Protein AF-0000000084512104 (afdb_homodimer)

Structure (mmCIF, N/CA/C/O backbone):
data_AF-0000000084512104-model_v1
#
loop_
_entity.id
_entity.type
_entity.pdbx_description
1 polymer 'DNA replication complex GINS protein SLD5'
#
loop_
_atom_site.group_PDB
_atom_site.id
_atom_site.type_symbol
_atom_site.label_atom_id
_atom_site.label_alt_id
_atom_site.label_comp_id
_atom_site.label_asym_id
_atom_site.label_entity_id
_atom_site.label_seq_id
_atom_site.pdbx_PDB_ins_code
_atom_site.Cartn_x
_atom_site.Cartn_y
_atom_site.Cartn_z
_atom_site.occupancy
_atom_site.B_iso_or_equiv
_atom_site.auth_seq_id
_atom_site.auth_comp_id
_atom_site.auth_asym_id
_atom_site.auth_atom_id
_atom_site.pdbx_PDB_model_num
ATOM 1 N N . MET A 1 1 ? 0.588 -30.953 12 1 19.19 1 MET A N 1
ATOM 2 C CA . MET A 1 1 ? 0.265 -31.891 10.922 1 19.19 1 MET A CA 1
ATOM 3 C C . MET A 1 1 ? -1.194 -31.75 10.5 1 19.19 1 MET A C 1
ATOM 5 O O . MET A 1 1 ? -2.084 -32.312 11.133 1 19.19 1 MET A O 1
ATOM 9 N N . PHE A 1 2 ? -1.588 -30.469 10.109 1 20.62 2 PHE A N 1
ATOM 10 C CA . PHE A 1 2 ? -2.777 -29.703 10.461 1 20.62 2 PHE A CA 1
ATOM 11 C C . PHE A 1 2 ? -3.963 -30.109 9.594 1 20.62 2 PHE A C 1
ATOM 13 O O . PHE A 1 2 ? -5.078 -29.625 9.789 1 20.62 2 PHE A O 1
ATOM 20 N N . PHE A 1 3 ? -3.66 -30.688 8.32 1 22.33 3 PHE A N 1
ATOM 21 C CA . PHE A 1 3 ? -4.641 -30.984 7.285 1 22.33 3 PHE A CA 1
ATOM 22 C C . PHE A 1 3 ? -5.562 -32.125 7.715 1 22.33 3 PHE A C 1
ATOM 24 O O . PHE A 1 3 ? -6.531 -32.438 7.023 1 22.33 3 PHE A O 1
ATOM 31 N N . GLU A 1 4 ? -5.082 -32.969 8.531 1 19.73 4 GLU A N 1
ATOM 32 C CA . GLU A 1 4 ? -5.734 -34.281 8.578 1 19.73 4 GLU A CA 1
ATOM 33 C C . GLU A 1 4 ? -7.172 -34.156 9.078 1 19.73 4 GLU A C 1
ATOM 35 O O . GLU A 1 4 ? -8.031 -34.969 8.711 1 19.73 4 GLU A O 1
ATOM 40 N N . ASP A 1 5 ? -7.312 -33.438 10.156 1 19.28 5 ASP A N 1
ATOM 41 C CA . ASP A 1 5 ? -8.281 -34.094 11.039 1 19.28 5 ASP A CA 1
ATOM 42 C C . ASP A 1 5 ? -9.688 -34.031 10.445 1 19.28 5 ASP A C 1
ATOM 44 O O . ASP A 1 5 ? -10.414 -35.031 10.43 1 19.28 5 ASP A O 1
ATOM 48 N N . ASN A 1 6 ? -10.367 -32.812 10.57 1 20.47 6 ASN A N 1
ATOM 49 C CA . ASN A 1 6 ? -11.75 -32.781 11.047 1 20.47 6 ASN A CA 1
ATOM 50 C C . ASN A 1 6 ? -12.727 -33.094 9.914 1 20.47 6 ASN A C 1
ATOM 52 O O . ASN A 1 6 ? -13.219 -32.156 9.258 1 20.47 6 ASN A O 1
ATOM 56 N N . LEU A 1 7 ? -12.461 -34.094 9.016 1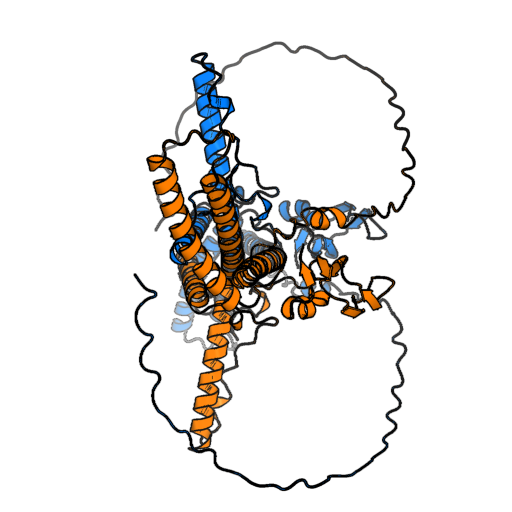 19.2 7 LEU A N 1
ATOM 57 C CA . LEU A 1 7 ? -13.289 -34.469 7.879 1 19.2 7 LEU A CA 1
ATOM 58 C C . LEU A 1 7 ? -14.695 -34.875 8.336 1 19.2 7 LEU A C 1
ATOM 60 O O . LEU A 1 7 ? -15.539 -35.219 7.516 1 19.2 7 LEU A O 1
ATOM 64 N N . ASN A 1 8 ? -14.734 -35.219 9.656 1 18.36 8 ASN A N 1
ATOM 65 C CA . ASN A 1 8 ? -15.758 -36.25 9.781 1 18.36 8 ASN A CA 1
ATOM 66 C C . ASN A 1 8 ? -17.125 -35.75 9.336 1 18.36 8 ASN A C 1
ATOM 68 O O . ASN A 1 8 ? -17.844 -36.438 8.594 1 18.36 8 ASN A O 1
ATOM 72 N N . ASP A 1 9 ? -17.812 -34.938 10.273 1 19.19 9 ASP A N 1
ATOM 73 C CA . ASP A 1 9 ? -19.188 -35.25 10.695 1 19.19 9 ASP A CA 1
ATOM 74 C C . ASP A 1 9 ? -20.203 -34.719 9.68 1 19.19 9 ASP A C 1
ATOM 76 O O . ASP A 1 9 ? -20.359 -33.5 9.523 1 19.19 9 ASP A O 1
ATOM 80 N N . THR A 1 10 ? -20.453 -35.406 8.547 1 20.52 10 THR A N 1
ATOM 81 C CA . THR A 1 10 ? -21.266 -35.281 7.352 1 20.52 10 THR A CA 1
ATOM 82 C C . THR A 1 10 ? -22.75 -35.156 7.719 1 20.52 10 THR A C 1
ATOM 84 O O . THR A 1 10 ? -23.609 -35.125 6.84 1 20.52 10 THR A O 1
ATOM 87 N N . LEU A 1 11 ? -23.109 -35.469 9.031 1 17.36 11 LEU A N 1
ATOM 88 C CA . LEU A 1 11 ? -24.359 -36.219 8.969 1 17.36 11 LEU A CA 1
ATOM 89 C C . LEU A 1 11 ? -25.453 -35.406 8.32 1 17.36 11 LEU A C 1
ATOM 91 O O . LEU A 1 11 ? -26.094 -35.844 7.367 1 17.36 11 LEU A O 1
ATOM 95 N N . GLU A 1 12 ? -26.5 -34.906 9.172 1 17.53 12 GLU A N 1
ATOM 96 C CA . GLU A 1 12 ? -27.875 -35.406 9.18 1 17.53 12 GLU A CA 1
ATOM 97 C C . GLU A 1 12 ? -28.781 -34.5 8.344 1 17.53 12 GLU A C 1
ATOM 99 O O . GLU A 1 12 ? -29.703 -35 7.676 1 17.53 12 GLU A O 1
ATOM 104 N N . ASP A 1 13 ? -28.812 -33.125 8.609 1 17.53 13 ASP A N 1
ATOM 105 C CA . ASP A 1 13 ? -30.156 -32.625 8.883 1 17.53 13 ASP A CA 1
ATOM 106 C C . ASP A 1 13 ? -30.938 -32.406 7.582 1 17.53 13 ASP A C 1
ATOM 108 O O . ASP A 1 13 ? -30.422 -31.828 6.629 1 17.53 13 ASP A O 1
ATOM 112 N N . GLU A 1 14 ? -32 -33.219 7.34 1 19.36 14 GLU A N 1
ATOM 113 C CA . GLU A 1 14 ? -33.094 -33.531 6.395 1 19.36 14 GLU A CA 1
ATOM 114 C C . GLU A 1 14 ? -33.969 -32.344 6.125 1 19.36 14 GLU A C 1
ATOM 116 O O . GLU A 1 14 ? -34.906 -32.062 6.879 1 19.36 14 GLU A O 1
ATOM 121 N N . SER A 1 15 ? -33.406 -31.156 5.977 1 18.66 15 SER A N 1
ATOM 122 C CA . SER A 1 15 ? -34.375 -30.078 5.91 1 18.66 15 SER A CA 1
ATOM 123 C C . SER A 1 15 ? -35.406 -30.328 4.828 1 18.66 15 SER A C 1
ATOM 125 O O . SER A 1 15 ? -35.062 -30.766 3.727 1 18.66 15 SER A O 1
ATOM 127 N N . LEU A 1 16 ? -36.688 -30.438 5.297 1 17.67 16 LEU A N 1
ATOM 128 C CA . LEU A 1 16 ? -38 -30.688 4.707 1 17.67 16 LEU A CA 1
ATOM 129 C C . LEU A 1 16 ? -38.312 -29.672 3.607 1 17.67 16 LEU A C 1
ATOM 131 O O . LEU A 1 16 ? -38.062 -28.469 3.775 1 17.67 16 LEU A O 1
ATOM 135 N N . LEU A 1 17 ? -38.469 -30.094 2.359 1 17.89 17 LEU A N 1
ATOM 136 C CA . LEU A 1 17 ? -38.719 -29.719 0.971 1 17.89 17 LEU A CA 1
ATOM 137 C C . LEU A 1 17 ? -40.062 -29 0.828 1 17.89 17 LEU A C 1
ATOM 139 O O . LEU A 1 17 ? -40.531 -28.75 -0.289 1 17.89 17 LEU A O 1
ATOM 143 N N . HIS A 1 18 ? -40.531 -28.234 1.954 1 18.05 18 HIS A N 1
ATOM 144 C CA . HIS A 1 18 ? -41.938 -28.109 1.638 1 18.05 18 HIS A CA 1
ATOM 145 C C . HIS A 1 18 ? -42.156 -27.359 0.33 1 18.05 18 HIS A C 1
ATOM 147 O O . HIS A 1 18 ? -41.344 -26.469 -0.014 1 18.05 18 HIS A O 1
ATOM 153 N N . ASP A 1 19 ? -43.25 -27.688 -0.428 1 17.77 19 ASP A N 1
ATOM 154 C CA . ASP A 1 19 ? -43.844 -27.75 -1.759 1 17.77 19 ASP A CA 1
ATOM 155 C C . ASP A 1 19 ? -44.438 -26.422 -2.154 1 17.77 19 ASP A C 1
ATOM 157 O O . ASP A 1 19 ? -45.125 -26.312 -3.18 1 17.77 19 ASP A O 1
ATOM 161 N N . GLY A 1 20 ? -44.125 -25.281 -1.492 1 17.08 20 GLY A N 1
ATOM 162 C CA . GLY A 1 20 ? -45.25 -24.375 -1.711 1 17.08 20 GLY A CA 1
ATOM 163 C C . GLY A 1 20 ? -45.5 -24.062 -3.176 1 17.08 20 GLY A C 1
ATOM 164 O O . GLY A 1 20 ? -44.562 -24.188 -4 1 17.08 20 GLY A O 1
ATOM 165 N N . ASP A 1 21 ? -46.75 -23.766 -3.482 1 17.14 21 ASP A N 1
ATOM 166 C CA . ASP A 1 21 ? -47.719 -23.672 -4.566 1 17.14 21 ASP A CA 1
ATOM 167 C C . ASP A 1 21 ? -47.375 -22.547 -5.527 1 17.14 21 ASP A C 1
ATOM 169 O O . ASP A 1 21 ? -46.594 -21.641 -5.18 1 17.14 21 ASP A O 1
ATOM 173 N N . GLY A 1 22 ? -48.25 -22.359 -6.523 1 17.31 22 GLY A N 1
ATOM 174 C CA . GLY A 1 22 ? -48.406 -22.266 -7.965 1 17.31 22 GLY A CA 1
ATOM 175 C C . GLY A 1 22 ? -48.375 -20.844 -8.477 1 17.31 22 GLY A C 1
ATOM 176 O O . GLY A 1 22 ? -47.688 -20.547 -9.461 1 17.31 22 GLY A O 1
ATOM 177 N N . PRO A 1 23 ? -49.062 -19.766 -7.875 1 18.19 23 PRO A N 1
ATOM 178 C CA . PRO A 1 23 ? -49.906 -19.25 -8.953 1 18.19 23 PRO A CA 1
ATOM 179 C C . PRO A 1 23 ? -49.156 -18.234 -9.828 1 18.19 23 PRO A C 1
ATOM 181 O O . PRO A 1 23 ? -48.25 -17.562 -9.359 1 18.19 23 PRO A O 1
ATOM 184 N N . VAL A 1 24 ? -49.188 -18.391 -11.148 1 18.33 24 VAL A N 1
ATOM 185 C CA . VAL A 1 24 ? -48.562 -17.844 -12.344 1 18.33 24 VAL A CA 1
ATOM 186 C C . VAL A 1 24 ? -49.125 -16.469 -12.641 1 18.33 24 VAL A C 1
ATOM 188 O O . VAL A 1 24 ? -48.594 -15.75 -13.516 1 18.33 24 VAL A O 1
ATOM 191 N N . GLN A 1 25 ? -49.844 -15.672 -11.75 1 17.55 25 GLN A N 1
ATOM 192 C CA . GLN A 1 25 ? -50.688 -14.922 -12.656 1 17.55 25 GLN A CA 1
ATOM 193 C C . GLN A 1 25 ? -49.875 -13.945 -13.5 1 17.55 25 GLN A C 1
ATOM 195 O O . GLN A 1 25 ? -48.844 -13.445 -13.055 1 17.55 25 GLN A O 1
ATOM 200 N N . PRO A 1 26 ? -50.375 -13.648 -14.812 1 18.5 26 PRO A N 1
ATOM 201 C CA . PRO A 1 26 ? -49.938 -13.156 -16.125 1 18.5 26 PRO A CA 1
ATOM 202 C C . PRO A 1 26 ? -49.781 -11.633 -16.156 1 18.5 26 PRO A C 1
ATOM 204 O O . PRO A 1 26 ? -49.438 -11.07 -17.203 1 18.5 26 PRO A O 1
ATOM 207 N N . LEU A 1 27 ? -49.312 -10.992 -15.117 1 16.69 27 LEU A N 1
ATOM 208 C CA . LEU A 1 27 ? -49.781 -9.609 -15.258 1 16.69 27 LEU A CA 1
ATOM 209 C C . LEU A 1 27 ? -49.25 -9 -16.547 1 16.69 27 LEU A C 1
ATOM 211 O O . LEU A 1 27 ? -48.062 -9.18 -16.891 1 16.69 27 LEU A O 1
ATOM 215 N N . SER A 1 28 ? -50.156 -8.469 -17.375 1 16.55 28 SER A N 1
ATOM 216 C CA . SER A 1 28 ? -50.281 -7.984 -18.75 1 16.55 28 SER A CA 1
ATOM 217 C C . SER A 1 28 ? -49.469 -6.711 -18.953 1 16.55 28 SER A C 1
ATOM 219 O O . SER A 1 28 ? -48.719 -6.59 -19.938 1 16.55 28 SER A O 1
ATOM 221 N N . GLN A 1 29 ? -49.812 -5.543 -18.328 1 16.91 29 GLN A N 1
ATOM 222 C CA . GLN A 1 29 ? -50.219 -4.441 -19.188 1 16.91 29 GLN A CA 1
ATOM 223 C C . GLN A 1 29 ? -49.031 -3.684 -19.734 1 16.91 29 GLN A C 1
ATOM 225 O O . GLN A 1 29 ? -47.969 -3.645 -19.109 1 16.91 29 GLN A O 1
ATOM 230 N N . ALA A 1 30 ? -49.156 -2.977 -21 1 17.06 30 ALA A N 1
ATOM 231 C CA . ALA A 1 30 ? -48.594 -2.506 -22.266 1 17.06 30 ALA A CA 1
ATOM 232 C C . ALA A 1 30 ? -47.938 -1.136 -22.094 1 17.06 30 ALA A C 1
ATOM 234 O O . ALA A 1 30 ? -47.094 -0.739 -22.906 1 17.06 30 ALA A O 1
ATOM 235 N N . SER A 1 31 ? -48.156 -0.282 -20.969 1 17.33 31 SER A N 1
ATOM 236 C CA . SER A 1 31 ? -48.375 1.057 -21.516 1 17.33 31 SER A CA 1
ATOM 237 C C . SER A 1 31 ? -47.062 1.644 -22.078 1 17.33 31 SER A C 1
ATOM 239 O O . SER A 1 31 ? -45.969 1.238 -21.672 1 17.33 31 SER A O 1
ATOM 241 N N . ASP A 1 32 ? -47.125 2.611 -23.062 1 17.81 32 ASP A N 1
ATOM 242 C CA . ASP A 1 32 ? -46.594 3.229 -24.266 1 17.81 32 ASP A CA 1
ATOM 243 C C . ASP A 1 32 ? -45.625 4.336 -23.938 1 17.81 32 ASP A C 1
ATOM 245 O O . ASP A 1 32 ? -44.969 4.879 -24.828 1 17.81 32 ASP A O 1
ATOM 249 N N . GLY A 1 33 ? -45.438 4.77 -22.641 1 18.08 33 GLY A N 1
ATOM 250 C CA . GLY A 1 33 ? -45.188 6.203 -22.656 1 18.08 33 GLY A CA 1
ATOM 251 C C . GLY A 1 33 ? -43.875 6.57 -23.312 1 18.08 33 GLY A C 1
ATOM 252 O O . GLY A 1 33 ? -42.906 5.789 -23.281 1 18.08 33 GLY A O 1
ATOM 253 N N . GLY A 1 34 ? -43.875 7.426 -24.344 1 18.7 34 GLY A N 1
ATOM 254 C CA . GLY A 1 34 ? -43.031 8.031 -25.375 1 18.7 34 GLY A CA 1
ATOM 255 C C . GLY A 1 34 ? -41.906 8.883 -24.828 1 18.7 34 GLY A C 1
ATOM 256 O O . GLY A 1 34 ? -41.281 9.641 -25.562 1 18.7 34 GLY A O 1
ATOM 257 N N . ALA A 1 35 ? -41.281 8.523 -23.656 1 17.67 35 ALA A N 1
ATOM 258 C CA . ALA A 1 35 ? -40.5 9.625 -23.078 1 17.67 35 ALA A CA 1
ATOM 259 C C . ALA A 1 35 ? -39.406 10.086 -24.031 1 17.67 35 ALA A C 1
ATOM 261 O O . ALA A 1 35 ? -38.656 9.266 -24.562 1 17.67 35 ALA A O 1
ATOM 262 N N . SER A 1 36 ? -39.656 11.203 -24.703 1 19.36 36 SER A N 1
ATOM 263 C CA . SER A 1 36 ? -38.906 11.984 -25.688 1 19.36 36 SER A CA 1
ATOM 264 C C . SER A 1 36 ? -37.562 12.43 -25.109 1 19.36 36 SER A C 1
ATOM 266 O O . SER A 1 36 ? -37.5 13.094 -24.062 1 19.36 36 SER A O 1
ATOM 268 N N . SER A 1 37 ? -36.531 11.648 -25.109 1 19.44 37 SER A N 1
ATOM 269 C CA . SER A 1 37 ? -35.219 11.891 -24.516 1 19.44 37 SER A CA 1
ATOM 270 C C . SER A 1 37 ? -34.531 13.078 -25.156 1 19.44 37 SER A C 1
ATOM 272 O O . SER A 1 37 ? -34.125 13.016 -26.328 1 19.44 37 SER A O 1
ATOM 274 N N . GLY A 1 38 ? -35.156 14.234 -25.109 1 18.78 38 GLY A N 1
ATOM 275 C CA . GLY A 1 38 ? -34.438 15.289 -25.812 1 18.78 38 GLY A CA 1
ATOM 276 C C . GLY A 1 38 ? -33 15.477 -25.328 1 18.78 38 GLY A C 1
ATOM 277 O O . GLY A 1 38 ? -32.75 15.469 -24.125 1 18.78 38 GLY A O 1
ATOM 278 N N . ALA A 1 39 ? -32.031 14.93 -25.969 1 21.42 39 ALA A N 1
ATOM 279 C CA . ALA A 1 39 ? -30.594 14.93 -25.688 1 21.42 39 ALA A CA 1
ATOM 280 C C . ALA A 1 39 ? -30.062 16.359 -25.547 1 21.42 39 ALA A C 1
ATOM 282 O O . ALA A 1 39 ? -30.125 17.141 -26.5 1 21.42 39 ALA A O 1
ATOM 283 N N . PRO A 1 40 ? -30.375 17.078 -24.359 1 19.61 40 PRO A N 1
ATOM 284 C CA . PRO A 1 40 ? -29.922 18.469 -24.422 1 19.61 40 PRO A CA 1
ATOM 285 C C . PRO A 1 40 ? -28.438 18.578 -24.781 1 19.61 40 PRO A C 1
ATOM 287 O O . PRO A 1 40 ? -27.672 17.641 -24.531 1 19.61 40 PRO A O 1
ATOM 290 N N . SER A 1 41 ? -28.109 19.219 -25.875 1 21.78 41 SER A N 1
ATOM 291 C CA . SER A 1 41 ? -26.828 19.609 -26.484 1 21.78 41 SER A CA 1
ATOM 292 C C . SER A 1 41 ? -25.922 20.312 -25.484 1 21.78 41 SER A C 1
ATOM 294 O O . SER A 1 41 ? -26.25 21.406 -25 1 21.78 41 SER A O 1
ATOM 296 N N . LEU A 1 42 ? -25.516 19.578 -24.484 1 23.84 42 LEU A N 1
ATOM 297 C CA . LEU A 1 42 ? -24.688 20.25 -23.469 1 23.84 42 LEU A CA 1
ATOM 298 C C . LEU A 1 42 ? -23.516 20.969 -24.125 1 23.84 42 LEU A C 1
ATOM 300 O O . LEU A 1 42 ? -22.703 20.344 -24.812 1 23.84 42 LEU A O 1
ATOM 304 N N . GLY A 1 43 ? -23.703 22.172 -24.625 1 21.38 43 GLY A N 1
ATOM 305 C CA . GLY A 1 43 ? -22.688 23.125 -25.047 1 21.38 43 GLY A CA 1
ATOM 306 C C . GLY A 1 43 ? -21.484 23.172 -24.109 1 21.38 43 GLY A C 1
ATOM 307 O O . GLY A 1 43 ? -21.656 23.047 -22.891 1 21.38 43 GLY A O 1
ATOM 308 N N . ARG A 1 44 ? -20.297 22.781 -24.578 1 24.94 44 ARG A N 1
ATOM 309 C CA . ARG A 1 44 ? -18.969 22.625 -24 1 24.94 44 ARG A CA 1
ATOM 310 C C . ARG A 1 44 ? -18.516 23.906 -23.312 1 24.94 44 ARG A C 1
ATOM 312 O O . ARG A 1 44 ? -17.75 24.688 -23.891 1 24.94 44 ARG A O 1
ATOM 319 N N . SER A 1 45 ? -19.453 24.797 -22.844 1 26.45 45 SER A N 1
ATOM 320 C CA . SER A 1 45 ? -18.828 26.016 -22.344 1 26.45 45 SER A CA 1
ATOM 321 C C . SER A 1 45 ? -17.781 25.719 -21.281 1 26.45 45 SER A C 1
ATOM 323 O O . SER A 1 45 ? -18.031 24.969 -20.344 1 26.45 45 SER A O 1
ATOM 325 N N . GLY A 1 46 ? -16.531 25.719 -21.75 1 24.91 46 GLY A N 1
ATOM 326 C CA . GLY A 1 46 ? -15.328 25.719 -20.922 1 24.91 46 GLY A CA 1
ATOM 327 C C . GLY A 1 46 ? -15.398 26.688 -19.766 1 24.91 46 GLY A C 1
ATOM 328 O O . GLY A 1 46 ? -15.164 27.891 -19.922 1 24.91 46 GLY A O 1
ATOM 329 N N . THR A 1 47 ? -16.5 26.641 -19 1 27.8 47 THR A N 1
ATOM 330 C CA . THR A 1 47 ? -16.625 27.625 -17.938 1 27.8 47 THR A CA 1
ATOM 331 C C . THR A 1 47 ? -15.383 27.609 -17.047 1 27.8 47 THR A C 1
ATOM 333 O O . THR A 1 47 ? -15.023 26.578 -16.484 1 27.8 47 THR A O 1
ATOM 336 N N . SER A 1 48 ? -14.391 28.438 -17.438 1 28.86 48 SER A N 1
ATOM 337 C CA . SER A 1 48 ? -13.359 28.938 -16.516 1 28.86 48 SER A CA 1
ATOM 338 C C . SER A 1 48 ? -13.969 29.344 -15.18 1 28.86 48 SER A C 1
ATOM 340 O O . SER A 1 48 ? -14.836 30.219 -15.125 1 28.86 48 SER A O 1
ATOM 342 N N . LEU A 1 49 ? -14.469 28.453 -14.445 1 30.47 49 LEU A N 1
ATOM 343 C CA . LEU A 1 49 ? -14.945 28.922 -13.148 1 30.47 49 LEU A CA 1
ATOM 344 C C . LEU A 1 49 ? -13.906 29.812 -12.477 1 30.47 49 LEU A C 1
ATOM 346 O O . LEU A 1 49 ? -12.75 29.422 -12.32 1 30.47 49 LEU A O 1
ATOM 350 N N . PRO A 1 50 ? -14.039 31.047 -12.688 1 29.16 50 PRO A N 1
ATOM 351 C CA . PRO A 1 50 ? -13.211 31.953 -11.891 1 29.16 50 PRO A CA 1
ATOM 352 C C . PRO A 1 50 ? -13.211 31.594 -10.406 1 29.16 50 PRO A C 1
ATOM 354 O O . PRO A 1 50 ? -14.266 31.625 -9.758 1 29.16 50 PRO A O 1
ATOM 357 N N . PHE A 1 51 ? -12.742 30.5 -10.094 1 28.72 51 PHE A N 1
ATOM 358 C CA . PHE A 1 51 ? -12.523 30.359 -8.664 1 28.72 51 PHE A CA 1
ATOM 359 C C . PHE A 1 51 ? -11.859 31.609 -8.086 1 28.72 51 PHE A C 1
ATOM 361 O O . PHE A 1 51 ? -10.68 31.859 -8.344 1 28.72 51 PHE A O 1
ATOM 368 N N . ASP A 1 52 ? -12.625 32.656 -7.977 1 27.44 52 ASP A N 1
ATOM 369 C CA . ASP A 1 52 ? -12.172 33.781 -7.156 1 27.44 52 ASP A CA 1
ATOM 370 C C . ASP A 1 52 ? -11.516 33.281 -5.867 1 27.44 52 ASP A C 1
ATOM 372 O O . ASP A 1 52 ? -12.125 32.531 -5.105 1 27.44 52 ASP A O 1
ATOM 376 N N . GLY A 1 53 ? -10.297 33.031 -5.875 1 28.78 53 GLY A N 1
ATOM 377 C CA . GLY A 1 53 ? -9.359 32.812 -4.785 1 28.78 53 GLY A CA 1
ATOM 378 C C . GLY A 1 53 ? -9.711 33.594 -3.529 1 28.78 53 GLY A C 1
ATOM 379 O O . GLY A 1 53 ? -8.891 33.719 -2.619 1 28.78 53 GLY A O 1
ATOM 380 N N . SER A 1 54 ? -10.812 34.375 -3.611 1 30.94 54 SER A N 1
ATOM 381 C CA . SER A 1 54 ? -11.18 35.281 -2.521 1 30.94 54 SER A CA 1
ATOM 382 C C . SER A 1 54 ? -11.633 34.5 -1.291 1 30.94 54 SER A C 1
ATOM 384 O O . SER A 1 54 ? -12.008 35.094 -0.278 1 30.94 54 SER A O 1
ATOM 386 N N . PHE A 1 55 ? -12.031 33.281 -1.466 1 31.45 55 PHE A N 1
ATOM 387 C CA . PHE A 1 55 ? -12.523 32.719 -0.222 1 31.45 55 PHE A CA 1
ATOM 388 C C . PHE A 1 55 ? -11.398 32.594 0.803 1 31.45 55 PHE A C 1
ATOM 390 O O . PHE A 1 55 ? -11.625 32.75 2.004 1 31.45 55 PHE A O 1
ATOM 397 N N . LEU A 1 56 ? -10.289 32.031 0.356 1 33.34 56 LEU A N 1
ATOM 398 C CA . LEU A 1 56 ? -9.203 31.984 1.334 1 33.34 56 LEU A CA 1
ATOM 399 C C . LEU A 1 56 ? -8.727 33.375 1.684 1 33.34 56 LEU A C 1
ATOM 401 O O . LEU A 1 56 ? -7.848 33.562 2.533 1 33.34 56 LEU A O 1
ATOM 405 N N . SER A 1 57 ? -9.078 34.375 0.802 1 31.86 57 SER A N 1
ATOM 406 C CA . SER A 1 57 ? -8.711 35.75 1.099 1 31.86 57 SER A CA 1
ATOM 407 C C . SER A 1 57 ? -9.547 36.312 2.25 1 31.86 57 SER A C 1
ATOM 409 O O . SER A 1 57 ? -9.328 37.438 2.697 1 31.86 57 SER A O 1
ATOM 411 N N . GLY A 1 58 ? -10.82 35.906 2.354 1 32.56 58 GLY A N 1
ATOM 412 C CA . GLY A 1 58 ? -11.68 36.656 3.248 1 32.56 58 GLY A CA 1
ATOM 413 C C . GLY A 1 58 ? -11.227 36.625 4.695 1 32.56 58 GLY A C 1
ATOM 414 O O . GLY A 1 58 ? -11.805 37.281 5.555 1 32.56 58 GLY A O 1
ATOM 415 N N . VAL A 1 59 ? -10.867 35.438 5.117 1 30.75 59 VAL A N 1
ATOM 416 C CA . VAL A 1 59 ? -10.57 35.625 6.535 1 30.75 59 VAL A CA 1
ATOM 417 C C . VAL A 1 59 ? -9.328 36.5 6.695 1 30.75 59 VAL A C 1
ATOM 419 O O . VAL A 1 59 ? -8.203 35.969 6.746 1 30.75 59 VAL A O 1
ATOM 422 N N . ALA A 1 60 ? -9.172 37.469 5.859 1 32.31 60 ALA A N 1
ATOM 423 C CA . ALA A 1 60 ? -8.234 38.5 6.242 1 32.31 60 ALA A CA 1
ATOM 424 C C . ALA A 1 60 ? -8.477 38.969 7.68 1 32.31 60 ALA A C 1
ATOM 426 O O . ALA A 1 60 ? -9.477 39.625 7.973 1 32.31 60 ALA A O 1
ATOM 427 N N . ALA A 1 61 ? -8.094 38.062 8.633 1 32.44 61 ALA A N 1
ATOM 428 C CA . ALA A 1 61 ? -8.07 38.625 9.984 1 32.44 61 ALA A CA 1
ATOM 429 C C . ALA A 1 61 ? -7.645 40.094 9.984 1 32.44 61 ALA A C 1
ATOM 431 O O . ALA A 1 61 ? -6.82 40.5 9.164 1 32.44 61 ALA A O 1
ATOM 432 N N . THR A 1 62 ? -8.508 40.938 10.281 1 29.86 62 THR A N 1
ATOM 433 C CA . THR A 1 62 ? -8.188 42.281 10.766 1 29.86 62 THR A CA 1
ATOM 434 C C . THR A 1 62 ? -6.844 42.281 11.492 1 29.86 62 THR A C 1
ATOM 436 O O . THR A 1 62 ? -6.586 41.406 12.336 1 29.86 62 THR A O 1
ATOM 439 N N . PRO A 1 63 ? -5.832 43.031 10.961 1 31.14 63 PRO A N 1
ATOM 440 C CA . PRO A 1 63 ? -4.629 43.281 11.766 1 31.14 63 PRO A CA 1
ATOM 441 C C . PRO A 1 63 ? -4.949 43.656 13.211 1 31.14 63 PRO A C 1
ATOM 443 O O . PRO A 1 63 ? -5.5 44.719 13.477 1 31.14 63 PRO A O 1
ATOM 446 N N . ILE A 1 64 ? -5.629 42.938 14.039 1 32.38 64 ILE A N 1
ATOM 447 C CA . ILE A 1 64 ? -5.57 43.438 15.406 1 32.38 64 ILE A CA 1
ATOM 448 C C . ILE A 1 64 ? -4.176 44 15.688 1 32.38 64 ILE A C 1
ATOM 450 O O . ILE A 1 64 ? -3.174 43.438 15.219 1 32.38 64 ILE A O 1
ATOM 454 N N . GLY A 1 65 ? -3.941 45.188 16.328 1 31.03 65 GLY A N 1
ATOM 455 C CA . GLY A 1 65 ? -2.852 46.062 16.734 1 31.03 65 GLY A CA 1
ATOM 456 C C . GLY A 1 65 ? -1.601 45.312 17.141 1 31.03 65 GLY A C 1
ATOM 457 O O . GLY A 1 65 ? -1.634 44.094 17.328 1 31.03 65 GLY A O 1
ATOM 458 N N . ASN A 1 66 ? -0.354 46.125 17.562 1 32.34 66 ASN A N 1
ATOM 459 C CA . ASN A 1 66 ? 1.089 46.281 17.719 1 32.34 66 ASN A CA 1
ATOM 460 C C . ASN A 1 66 ? 1.634 45.344 18.797 1 32.34 66 ASN A C 1
ATOM 462 O O . ASN A 1 66 ? 2.705 45.594 19.359 1 32.34 66 ASN A O 1
ATOM 466 N N . GLY A 1 67 ? 0.926 44.844 19.75 1 33.09 67 GLY A N 1
ATOM 467 C CA . GLY A 1 67 ? 1.782 44.5 20.875 1 33.09 67 GLY A CA 1
ATOM 468 C C . GLY A 1 67 ? 2.895 43.531 20.516 1 33.09 67 GLY A C 1
ATOM 469 O O . GLY A 1 67 ? 2.992 43.094 19.359 1 33.09 67 GLY A O 1
ATOM 470 N N . SER A 1 68 ? 3.408 42.594 21.469 1 37.75 68 SER A N 1
ATOM 471 C CA . SER A 1 68 ? 4.73 42 21.562 1 37.75 68 SER A CA 1
ATOM 472 C C . SER A 1 68 ? 4.988 41.062 20.375 1 37.75 68 SER A C 1
ATOM 474 O O . SER A 1 68 ? 4.051 40.594 19.75 1 37.75 68 SER A O 1
ATOM 476 N N . GLY A 1 69 ? 6.25 40.781 19.797 1 40.53 69 GLY A N 1
ATOM 477 C CA . GLY A 1 69 ? 7.062 40.125 18.781 1 40.53 69 GLY A CA 1
ATOM 478 C C . GLY A 1 69 ? 6.633 38.719 18.516 1 40.53 69 GLY A C 1
ATOM 479 O O . GLY A 1 69 ? 7.273 38 17.734 1 40.53 69 GLY A O 1
ATOM 480 N N . VAL A 1 70 ? 6.148 37.844 19.375 1 43.47 70 VAL A N 1
ATOM 481 C CA . VAL A 1 70 ? 5.961 36.406 19.438 1 43.47 70 VAL A CA 1
ATOM 482 C C . VAL A 1 70 ? 4.824 36 18.5 1 43.47 70 VAL A C 1
ATOM 484 O O . VAL A 1 70 ? 4.613 34.812 18.266 1 43.47 70 VAL A O 1
ATOM 487 N N . PRO A 1 71 ? 3.787 36.688 18.266 1 51.19 71 PRO A N 1
ATOM 488 C CA . PRO A 1 71 ? 2.568 36.25 17.578 1 51.19 71 PRO A CA 1
ATOM 489 C C . PRO A 1 71 ? 2.838 35.719 16.172 1 51.19 71 PRO A C 1
ATOM 491 O O . PRO A 1 71 ? 2.164 34.812 15.711 1 51.19 71 PRO A O 1
ATOM 494 N N . ASN A 1 72 ? 3.885 36.281 15.414 1 63.12 72 ASN A N 1
ATOM 495 C CA . ASN A 1 72 ? 4.164 36.062 14 1 63.12 72 ASN A CA 1
ATOM 496 C C . ASN A 1 72 ? 4.75 34.688 13.758 1 63.12 72 ASN A C 1
ATOM 498 O O . ASN A 1 72 ? 4.422 34.031 12.766 1 63.12 72 ASN A O 1
ATOM 502 N N . THR A 1 73 ? 5.402 34.125 14.898 1 77.94 73 THR A N 1
ATOM 503 C CA . THR A 1 73 ? 6.098 32.844 14.75 1 77.94 73 THR A CA 1
ATOM 504 C C . THR A 1 73 ? 5.121 31.688 14.852 1 77.94 73 THR A C 1
ATOM 506 O O . THR A 1 73 ? 5.219 30.719 14.102 1 77.94 73 THR A O 1
ATOM 509 N N . ALA A 1 74 ? 4.102 31.938 15.703 1 85.75 74 ALA A N 1
ATOM 510 C CA . ALA A 1 74 ? 3.117 30.875 15.867 1 85.75 74 ALA A CA 1
ATOM 511 C C . ALA A 1 74 ? 2.264 30.703 14.617 1 85.75 74 ALA A C 1
ATOM 513 O O . ALA A 1 74 ? 2.025 29.594 14.164 1 85.75 74 ALA A O 1
ATOM 514 N N . ALA A 1 75 ? 1.84 31.828 14.117 1 88.81 75 ALA A N 1
ATOM 515 C CA . ALA A 1 75 ? 1.02 31.797 12.906 1 88.81 75 ALA A CA 1
ATOM 516 C C . ALA A 1 75 ? 1.782 31.188 11.742 1 88.81 75 ALA A C 1
ATOM 518 O O . ALA A 1 75 ? 1.214 30.422 10.953 1 88.81 75 ALA A O 1
ATOM 519 N N . ALA A 1 76 ? 3.014 31.484 11.75 1 91.19 76 ALA A N 1
ATOM 520 C CA . ALA A 1 76 ? 3.855 30.938 10.688 1 91.19 76 ALA A CA 1
ATOM 521 C C . ALA A 1 76 ? 4.023 29.422 10.844 1 91.19 76 ALA A C 1
ATOM 523 O O . ALA A 1 76 ? 3.977 28.688 9.859 1 91.19 76 ALA A O 1
ATOM 524 N N . ALA A 1 77 ? 4.195 29.047 12.062 1 91.94 77 ALA A N 1
ATOM 525 C CA . ALA A 1 77 ? 4.359 27.625 12.336 1 91.94 77 ALA A CA 1
ATOM 526 C C . ALA A 1 77 ? 3.1 26.844 11.969 1 91.94 77 ALA A C 1
ATOM 528 O O . ALA A 1 77 ? 3.178 25.766 11.398 1 91.94 77 ALA A O 1
ATOM 529 N N . ILE A 1 78 ? 2.014 27.438 12.258 1 93.69 78 ILE A N 1
ATOM 530 C CA . ILE A 1 78 ? 0.737 26.797 11.961 1 93.69 78 ILE A CA 1
ATOM 531 C C . ILE A 1 78 ? 0.53 26.719 10.453 1 93.69 78 ILE A C 1
ATOM 533 O O . ILE A 1 78 ? 0.074 25.688 9.938 1 93.69 78 ILE A O 1
ATOM 537 N N . GLN A 1 79 ? 0.859 27.734 9.812 1 91.38 7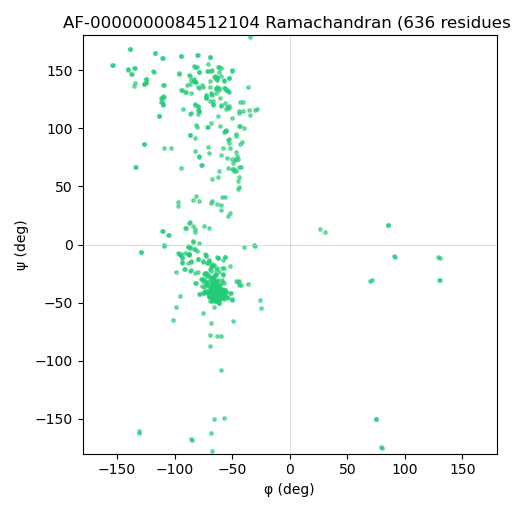9 GLN A N 1
ATOM 538 C CA . GLN A 1 79 ? 0.734 27.766 8.359 1 91.38 79 GLN A CA 1
ATOM 539 C C . GLN A 1 79 ? 1.625 26.703 7.707 1 91.38 79 GLN A C 1
ATOM 541 O O . GLN A 1 79 ? 1.207 26.031 6.77 1 91.38 79 GLN A O 1
ATOM 546 N N . LEU A 1 80 ? 2.795 26.609 8.211 1 92.81 80 LEU A N 1
ATOM 547 C CA . LEU A 1 80 ? 3.721 25.594 7.695 1 92.81 80 LEU A CA 1
ATOM 548 C C . LEU A 1 80 ? 3.188 24.188 7.945 1 92.81 80 LEU A C 1
ATOM 550 O O . LEU A 1 80 ? 3.342 23.312 7.102 1 92.81 80 LEU A O 1
ATOM 554 N N . LEU A 1 81 ? 2.586 24.031 9.031 1 95.06 81 LEU A N 1
ATOM 555 C CA . LEU A 1 81 ? 1.99 22.734 9.352 1 95.06 81 LEU A CA 1
ATOM 556 C C . LEU A 1 81 ? 0.863 22.406 8.375 1 95.06 81 LEU A C 1
ATOM 558 O O . LEU A 1 81 ? 0.786 21.281 7.871 1 95.06 81 LEU A O 1
ATOM 562 N N . MET A 1 82 ? 0.069 23.359 8.156 1 93.44 82 MET A N 1
ATOM 563 C CA . MET A 1 82 ? -1.053 23.141 7.242 1 93.44 82 MET A CA 1
ATOM 564 C C . MET A 1 82 ? -0.558 22.797 5.84 1 93.44 82 MET A C 1
ATOM 566 O O . MET A 1 82 ? -1.116 21.922 5.18 1 93.44 82 MET A O 1
ATOM 570 N N . GLU A 1 83 ? 0.459 23.453 5.434 1 92.69 83 GLU A N 1
ATOM 571 C CA . GLU A 1 83 ? 1.043 23.188 4.125 1 92.69 83 GLU A CA 1
ATOM 572 C C . GLU A 1 83 ? 1.673 21.797 4.07 1 92.69 83 GLU A C 1
ATOM 574 O O . GLU A 1 83 ? 1.474 21.062 3.105 1 92.69 83 GLU A O 1
ATOM 579 N N . ALA A 1 84 ? 2.361 21.484 5.09 1 95 84 ALA A N 1
ATOM 580 C CA . ALA A 1 84 ? 2.988 20.172 5.156 1 95 84 ALA A CA 1
ATOM 581 C C . ALA A 1 84 ? 1.939 19.062 5.156 1 95 84 ALA A C 1
ATOM 583 O O . ALA A 1 84 ? 2.129 18.016 4.523 1 95 84 ALA A O 1
ATOM 584 N N . THR A 1 85 ? 0.884 19.328 5.855 1 93.88 85 THR A N 1
ATOM 585 C CA . THR A 1 85 ? -0.191 18.344 5.93 1 93.88 85 THR A CA 1
ATOM 586 C C . THR A 1 85 ? -0.848 18.156 4.566 1 93.88 85 THR A C 1
ATOM 588 O O . THR A 1 85 ? -1.071 17.016 4.129 1 93.88 85 THR A O 1
ATOM 591 N N . SER A 1 86 ? -1.117 19.219 3.904 1 93.62 86 SER A N 1
ATOM 592 C CA . SER A 1 86 ? -1.726 19.156 2.578 1 93.62 86 SER A CA 1
ATOM 593 C C . SER A 1 86 ? -0.809 18.469 1.581 1 93.62 86 SER A C 1
ATOM 595 O O . SER A 1 86 ? -1.251 17.594 0.831 1 93.62 86 SER A O 1
ATOM 597 N N . ASN A 1 87 ? 0.423 18.828 1.582 1 94.88 87 ASN A N 1
ATOM 598 C CA . ASN A 1 87 ? 1.386 18.203 0.673 1 94.88 87 ASN A CA 1
ATOM 599 C C . ASN A 1 87 ? 1.52 16.703 0.926 1 94.88 87 ASN A C 1
ATOM 601 O O . ASN A 1 87 ? 1.552 15.914 -0.018 1 94.88 87 ASN A O 1
ATOM 605 N N . GLU A 1 88 ? 1.583 16.375 2.211 1 94 88 GLU A N 1
ATOM 606 C CA . GLU A 1 88 ? 1.7 14.969 2.545 1 94 88 GLU A CA 1
ATOM 607 C C . GLU A 1 88 ? 0.455 14.195 2.117 1 94 88 GLU A C 1
ATOM 609 O O . GLU A 1 88 ? 0.555 13.062 1.635 1 94 88 GLU A O 1
ATOM 614 N N . ARG A 1 89 ? -0.608 14.789 2.258 1 91.69 89 ARG A N 1
ATOM 615 C CA . ARG A 1 89 ? -1.881 14.133 1.965 1 91.69 89 ARG A CA 1
ATOM 616 C C . ARG A 1 89 ? -2.016 13.844 0.474 1 91.69 89 ARG A C 1
ATOM 618 O O . ARG A 1 89 ? -2.5 12.773 0.087 1 91.69 89 ARG A O 1
ATOM 625 N N . PHE A 1 90 ? -1.514 14.711 -0.337 1 92.12 90 PHE A N 1
ATOM 626 C CA . PHE A 1 90 ? -1.819 14.602 -1.758 1 92.12 90 PHE A CA 1
ATOM 627 C C . PHE A 1 90 ? -0.588 14.164 -2.545 1 92.12 90 PHE A C 1
ATOM 629 O O . PHE A 1 90 ? -0.663 13.945 -3.756 1 92.12 90 PHE A O 1
ATOM 636 N N . SER A 1 91 ? 0.47 13.992 -1.866 1 93.31 91 SER A N 1
ATOM 637 C CA . SER A 1 91 ? 1.665 13.469 -2.525 1 93.31 91 SER A CA 1
ATOM 638 C C . SER A 1 91 ? 1.629 11.953 -2.625 1 93.31 91 SER A C 1
ATOM 640 O O . SER A 1 91 ? 1.21 11.273 -1.684 1 93.31 91 SER A O 1
ATOM 642 N N . PRO A 1 92 ? 2.084 11.406 -3.742 1 91.5 92 PRO A N 1
ATOM 643 C CA . PRO A 1 92 ? 2.123 9.945 -3.859 1 91.5 92 PRO A CA 1
ATOM 644 C C . PRO A 1 92 ? 3.32 9.328 -3.141 1 91.5 92 PRO A C 1
ATOM 646 O O . PRO A 1 92 ? 3.371 8.109 -2.953 1 91.5 92 PRO A O 1
ATOM 649 N N . GLU A 1 93 ? 4.242 10.133 -2.754 1 93.69 93 GLU A N 1
ATOM 650 C CA . GLU A 1 93 ? 5.426 9.648 -2.051 1 93.69 93 GLU A CA 1
ATOM 651 C C . GLU A 1 93 ? 5.504 10.227 -0.64 1 93.69 93 GLU A C 1
ATOM 653 O O . GLU A 1 93 ? 4.773 11.156 -0.303 1 93.69 93 GLU A O 1
ATOM 658 N N . VAL A 1 94 ? 6.324 9.648 0.183 1 95 94 VAL A N 1
ATOM 659 C CA . VAL A 1 94 ? 6.562 10.195 1.514 1 95 94 VAL A CA 1
ATOM 660 C C . VAL A 1 94 ? 7.547 11.359 1.423 1 95 94 VAL A C 1
ATOM 662 O O . VAL A 1 94 ? 8.68 11.195 0.961 1 95 94 VAL A O 1
ATOM 665 N N . LEU A 1 95 ? 7.129 12.523 1.812 1 96.06 95 LEU A N 1
ATOM 666 C CA . LEU A 1 95 ? 7.965 13.719 1.742 1 96.06 95 LEU A CA 1
ATOM 667 C C . LEU A 1 95 ? 8.938 13.766 2.918 1 96.06 95 LEU A C 1
ATOM 669 O O . LEU A 1 95 ? 8.789 13.016 3.885 1 96.06 95 LEU A O 1
ATOM 673 N N . PRO A 1 96 ? 9.969 14.602 2.779 1 96.19 96 PRO A N 1
ATOM 674 C CA . PRO A 1 96 ? 10.891 14.727 3.908 1 96.19 96 PRO A CA 1
ATOM 675 C C . PRO A 1 96 ? 10.195 15.148 5.199 1 96.19 96 PRO A C 1
ATOM 677 O O . PRO A 1 96 ? 9.305 16 5.176 1 96.19 96 PRO A O 1
ATOM 680 N N . TYR A 1 97 ? 10.555 14.469 6.246 1 96 97 TYR A N 1
ATOM 681 C CA . TYR A 1 97 ? 9.945 14.742 7.543 1 96 97 TYR A CA 1
ATOM 682 C C . TYR A 1 97 ? 10.18 16.188 7.961 1 96 97 TYR A C 1
ATOM 684 O O . TYR A 1 97 ? 11.32 16.641 8.055 1 96 97 TYR A O 1
ATOM 692 N N . PRO A 1 98 ? 9.094 16.922 8.133 1 95.38 98 PRO A N 1
ATOM 693 C CA . PRO A 1 98 ? 9.242 18.312 8.555 1 95.38 98 PRO A CA 1
ATOM 694 C C . PRO A 1 98 ? 9.523 18.453 10.047 1 95.38 98 PRO A C 1
ATOM 696 O O . PRO A 1 98 ? 8.703 19.016 10.789 1 95.38 98 PRO A O 1
ATOM 699 N N . ALA A 1 99 ? 10.68 18.188 10.43 1 94.88 99 ALA A N 1
ATOM 700 C CA . ALA A 1 99 ? 11.062 18.125 11.836 1 94.88 99 ALA A CA 1
ATOM 701 C C . ALA A 1 99 ? 10.945 19.5 12.492 1 94.88 99 ALA A C 1
ATOM 703 O O . ALA A 1 99 ? 10.445 19.609 13.617 1 94.88 99 ALA A O 1
ATOM 704 N N . SER A 1 100 ? 11.414 20.547 11.797 1 94.81 100 SER A N 1
ATOM 705 C CA . SER A 1 100 ? 11.391 21.891 12.359 1 94.81 100 SER A CA 1
ATOM 706 C C . SER A 1 100 ? 9.961 22.344 12.617 1 94.81 100 SER A C 1
ATOM 708 O O . SER A 1 100 ? 9.656 22.891 13.68 1 94.81 100 SER A O 1
ATOM 710 N N . THR A 1 101 ? 9.125 22.062 11.633 1 94.56 101 THR A N 1
ATOM 711 C CA . THR A 1 101 ? 7.727 22.453 11.758 1 94.56 101 THR A CA 1
ATOM 712 C C . THR A 1 101 ? 7.047 21.688 12.883 1 94.56 101 THR A C 1
ATOM 714 O O . THR A 1 101 ? 6.348 22.281 13.711 1 94.56 101 THR A O 1
ATOM 717 N N . VAL A 1 102 ? 7.273 20.406 12.977 1 93.81 102 VAL A N 1
ATOM 718 C CA . VAL A 1 102 ? 6.645 19.562 13.984 1 93.81 102 VAL A CA 1
ATOM 719 C C . VAL A 1 102 ? 7.117 19.984 15.383 1 93.81 102 VAL A C 1
ATOM 721 O O . VAL A 1 102 ? 6.312 20.094 16.312 1 93.81 102 VAL A O 1
ATOM 724 N N . ASN A 1 103 ? 8.359 20.266 15.508 1 94.12 103 ASN A N 1
ATOM 725 C CA . ASN A 1 103 ? 8.898 20.688 16.797 1 94.12 103 ASN A CA 1
ATOM 726 C C . ASN A 1 103 ? 8.32 22.031 17.219 1 94.12 103 ASN A C 1
ATOM 728 O O . ASN A 1 103 ? 7.938 22.219 18.375 1 94.12 103 ASN A O 1
ATOM 732 N N . ALA A 1 104 ? 8.281 22.938 16.281 1 95.12 104 ALA A N 1
ATOM 733 C CA . ALA A 1 104 ? 7.734 24.266 16.562 1 95.12 104 ALA A CA 1
ATOM 734 C C . ALA A 1 104 ? 6.277 24.172 17 1 95.12 104 ALA A C 1
ATOM 736 O O . ALA A 1 104 ? 5.875 24.812 17.984 1 95.12 104 ALA A O 1
ATOM 737 N N . VAL A 1 105 ? 5.547 23.359 16.375 1 94.38 105 VAL A N 1
ATOM 738 C CA . VAL A 1 105 ? 4.117 23.266 16.641 1 94.38 105 VAL A CA 1
ATOM 739 C C . VAL A 1 105 ? 3.887 22.516 17.953 1 94.38 105 VAL A C 1
ATOM 741 O O . VAL A 1 105 ? 2.971 22.844 18.703 1 94.38 105 VAL A O 1
ATOM 744 N N . THR A 1 106 ? 4.688 21.562 18.219 1 91.81 106 THR A N 1
ATOM 745 C CA . THR A 1 106 ? 4.566 20.828 19.484 1 91.81 106 THR A CA 1
ATOM 746 C C . THR A 1 106 ? 4.84 21.766 20.656 1 91.81 106 THR A C 1
ATOM 748 O O . THR A 1 106 ? 4.152 21.688 21.688 1 91.81 106 THR A O 1
ATOM 751 N N . GLY A 1 107 ? 5.84 22.594 20.516 1 92.94 107 GLY A N 1
ATOM 752 C CA . GLY A 1 107 ? 6.094 23.609 21.531 1 92.94 107 GLY A CA 1
ATOM 753 C C . GLY A 1 107 ? 4.941 24.578 21.703 1 92.94 107 GLY A C 1
ATOM 754 O O . GLY A 1 107 ? 4.559 24.906 22.828 1 92.94 107 GLY A O 1
ATOM 755 N N . LEU A 1 108 ? 4.422 24.969 20.594 1 93.5 108 LEU A N 1
ATOM 756 C CA . LEU A 1 108 ? 3.279 25.875 20.609 1 93.5 108 LEU A CA 1
ATOM 757 C C . LEU A 1 108 ? 2.082 25.234 21.312 1 93.5 108 LEU A C 1
ATOM 759 O O . LEU A 1 108 ? 1.397 25.891 22.109 1 93.5 108 LEU A O 1
ATOM 763 N N . LEU A 1 109 ? 1.829 24 21.047 1 92.25 109 LEU A N 1
ATOM 764 C CA . LEU A 1 109 ? 0.708 23.281 21.625 1 92.25 109 LEU A CA 1
ATOM 765 C C . LEU A 1 109 ? 0.846 23.188 23.141 1 92.25 109 LEU A C 1
ATOM 767 O O . LEU A 1 109 ? -0.133 23.375 23.875 1 92.25 109 LEU A O 1
ATOM 771 N N . ARG A 1 110 ? 2.018 23.016 23.625 1 92.19 110 ARG A N 1
ATOM 772 C CA . ARG A 1 110 ? 2.264 22.922 25.062 1 92.19 110 ARG A CA 1
ATOM 773 C C . ARG A 1 110 ? 1.981 24.266 25.734 1 92.19 110 ARG A C 1
ATOM 775 O O . ARG A 1 110 ? 1.305 24.312 26.766 1 92.19 110 ARG A O 1
ATOM 782 N N . THR A 1 111 ? 2.498 25.281 25.156 1 93.06 111 THR A N 1
ATOM 783 C CA . THR A 1 111 ? 2.305 26.625 25.703 1 93.06 111 THR A CA 1
ATOM 784 C C . THR A 1 111 ? 0.828 27 25.688 1 93.06 111 THR A C 1
ATOM 786 O O . THR A 1 111 ? 0.315 27.547 26.656 1 93.06 111 THR A O 1
ATOM 789 N N . MET A 1 112 ? 0.169 26.641 24.562 1 91.56 112 MET A N 1
ATOM 790 C CA . MET A 1 112 ? -1.245 26.969 24.438 1 91.56 112 MET A CA 1
ATOM 791 C C . MET A 1 112 ? -2.09 26.188 25.438 1 91.56 112 MET A C 1
ATOM 793 O O . MET A 1 112 ? -3.057 26.719 25.984 1 91.56 112 MET A O 1
ATOM 797 N N . GLN A 1 113 ? -1.755 24.969 25.625 1 91.81 113 GLN A N 1
ATOM 798 C CA . GLN A 1 113 ? -2.486 24.141 26.578 1 91.81 113 GLN A CA 1
ATOM 799 C C . GLN A 1 113 ? -2.398 24.734 27.984 1 91.81 113 GLN A C 1
ATOM 801 O O . GLN A 1 113 ? -3.396 24.781 28.703 1 91.81 113 GLN A O 1
ATOM 806 N N . GLN A 1 114 ? -1.289 25.266 28.375 1 93.38 114 GLN A N 1
ATOM 807 C CA . GLN A 1 114 ? -1.094 25.906 29.672 1 93.38 114 GLN A CA 1
ATOM 808 C C . GLN A 1 114 ? -1.892 27.203 29.781 1 93.38 114 GLN A C 1
ATOM 810 O O . GLN A 1 114 ? -2.502 27.484 30.812 1 93.38 114 GLN A O 1
ATOM 815 N N . ARG A 1 115 ? -1.866 27.891 28.703 1 92.25 115 ARG A N 1
ATOM 816 C CA . ARG A 1 115 ? -2.594 29.156 28.672 1 92.25 115 ARG A CA 1
ATOM 817 C C . ARG A 1 115 ? -4.094 28.922 28.812 1 92.25 115 ARG A C 1
ATOM 819 O O . ARG A 1 115 ? -4.777 29.656 29.531 1 92.25 115 ARG A O 1
ATOM 826 N N . VAL A 1 116 ? -4.559 27.938 28.141 1 92.12 116 VAL A N 1
ATOM 827 C CA . VAL A 1 116 ? -5.98 27.609 28.188 1 92.12 116 VAL A CA 1
ATOM 828 C C . VAL A 1 116 ? -6.359 27.172 29.594 1 92.12 116 VAL A C 1
ATOM 830 O O . VAL A 1 116 ? -7.387 27.594 30.141 1 92.12 116 VAL A O 1
ATOM 833 N N . ALA A 1 117 ? -5.562 26.344 30.219 1 92.06 117 ALA A N 1
ATOM 834 C CA . ALA A 1 117 ? -5.832 25.875 31.578 1 92.06 117 ALA A CA 1
ATOM 835 C C . ALA A 1 117 ? -5.898 27.047 32.562 1 92.06 117 ALA A C 1
ATOM 837 O O . ALA A 1 117 ? -6.785 27.094 33.406 1 92.06 117 ALA A O 1
ATOM 838 N N . ARG A 1 118 ? -5.059 27.969 32.438 1 92.12 118 ARG A N 1
ATOM 839 C CA . ARG A 1 118 ? -5.035 29.156 33.312 1 92.12 118 ARG A CA 1
ATOM 840 C C . ARG A 1 118 ? -6.273 30.016 33.094 1 92.12 118 ARG A C 1
ATOM 842 O O . ARG A 1 118 ? -6.867 30.516 34.062 1 92.12 118 ARG A O 1
ATOM 849 N N . ARG A 1 119 ? -6.578 30.109 31.812 1 90.38 119 ARG A N 1
ATOM 850 C CA . ARG A 1 119 ? -7.73 30.953 31.469 1 90.38 119 ARG A CA 1
ATOM 851 C C . ARG A 1 119 ? -9.023 30.328 32 1 90.38 119 ARG A C 1
ATOM 853 O O . ARG A 1 119 ? -9.906 31.047 32.469 1 90.38 119 ARG A O 1
ATOM 860 N N . VAL A 1 120 ? -9.188 29.062 31.875 1 89.25 120 VAL A N 1
ATOM 861 C CA . VAL A 1 120 ? -10.367 28.359 32.375 1 89.25 120 VAL A CA 1
ATOM 862 C C . VAL A 1 120 ? -10.484 28.547 33.875 1 89.25 120 VAL A C 1
ATOM 864 O O . VAL A 1 120 ? -11.57 28.812 34.406 1 89.25 120 VAL A O 1
ATOM 867 N N . GLU A 1 121 ? -9.398 28.469 34.594 1 90.81 121 GLU A N 1
ATOM 868 C CA . GLU A 1 121 ? -9.383 28.656 36.031 1 90.81 121 GLU A CA 1
ATOM 869 C C . GLU A 1 121 ? -9.773 30.094 36.406 1 90.81 121 GLU A C 1
ATOM 871 O O . GLU A 1 121 ? -10.516 30.312 37.375 1 90.81 121 GLU A O 1
ATOM 876 N N . GLU A 1 122 ? -9.289 31.016 35.625 1 88.94 122 GLU A N 1
ATOM 877 C CA . GLU A 1 122 ? -9.602 32.406 35.875 1 88.94 122 GLU A CA 1
ATOM 878 C C . GLU A 1 122 ? -11.086 32.688 35.625 1 88.94 122 GLU A C 1
ATOM 880 O O . GLU A 1 122 ? -11.703 33.469 36.375 1 88.94 122 GLU A O 1
ATOM 885 N N . GLU A 1 123 ? -11.602 32.094 34.562 1 87.31 123 GLU A N 1
ATOM 886 C CA . GLU A 1 123 ? -13.008 32.281 34.25 1 87.31 123 GLU A CA 1
ATOM 887 C C . GLU A 1 123 ? -13.914 31.656 35.281 1 87.31 123 GLU A C 1
ATOM 889 O O . GLU A 1 123 ? -15.008 32.156 35.562 1 87.31 123 GLU A O 1
ATOM 894 N N . LYS A 1 124 ? -13.562 30.578 35.875 1 84.75 124 LYS A N 1
ATOM 895 C CA . LYS A 1 124 ? -14.328 29.938 36.938 1 84.75 124 LYS A CA 1
ATOM 896 C C . LYS A 1 124 ? -14.336 30.797 38.188 1 84.75 124 LYS A C 1
ATOM 898 O O . LYS A 1 124 ? -15.352 30.859 38.906 1 84.75 124 LYS A O 1
ATOM 903 N N . ARG A 1 125 ? -13.281 31.438 38.438 1 85 125 ARG A N 1
ATOM 904 C CA . ARG A 1 125 ? -13.141 32.25 39.625 1 85 125 ARG A CA 1
ATOM 905 C C . ARG A 1 125 ? -13.945 33.562 39.531 1 85 125 ARG A C 1
ATOM 907 O O . ARG A 1 125 ? -14.562 34 40.5 1 85 125 ARG A O 1
ATOM 914 N N . THR A 1 126 ? -13.836 34.062 38.281 1 77.38 126 THR A N 1
ATOM 915 C CA . THR A 1 126 ? -14.445 35.375 38.125 1 77.38 126 THR A CA 1
ATOM 916 C C . THR A 1 126 ? -15.953 35.25 37.906 1 77.38 126 THR A C 1
ATOM 918 O O . THR A 1 126 ? -16.688 36.219 38.062 1 77.38 126 THR A O 1
ATOM 921 N N . GLN A 1 127 ? -16.672 34.062 38.125 1 66.25 127 GLN A N 1
ATOM 922 C CA . GLN A 1 127 ? -18.109 33.875 37.906 1 66.25 127 GLN A CA 1
ATOM 923 C C . GLN A 1 127 ? -18.641 34.844 36.844 1 66.25 127 GLN A C 1
ATOM 925 O O . GLN A 1 127 ? -19.812 35.219 36.875 1 66.25 127 GLN A O 1
ATOM 930 N N . ALA A 1 128 ? -17.844 35.438 36.156 1 59 128 ALA A N 1
ATOM 931 C CA . ALA A 1 128 ? -18.328 36.5 35.25 1 59 128 ALA A CA 1
ATOM 932 C C . ALA A 1 128 ? -19.109 35.906 34.094 1 59 128 ALA A C 1
ATOM 934 O O . ALA A 1 128 ? -18.656 34.969 33.438 1 59 128 ALA A O 1
ATOM 935 N N . ARG A 1 129 ? -20.281 36 34.25 1 57.31 129 ARG A N 1
ATOM 936 C CA . ARG A 1 129 ? -21.25 35.625 33.219 1 57.31 129 ARG A CA 1
ATOM 937 C C . ARG A 1 129 ? -20.844 36.188 31.859 1 57.31 129 ARG A C 1
ATOM 939 O O . ARG A 1 129 ? -20.75 37.375 31.656 1 57.31 129 ARG A O 1
ATOM 946 N N . SER A 1 130 ? -19.906 35.594 31.281 1 60.5 130 SER A N 1
ATOM 947 C CA . SER A 1 130 ? -19.562 36.094 29.938 1 60.5 130 SER A CA 1
ATOM 948 C C . SER A 1 130 ? -20.828 36.344 29.125 1 60.5 130 SER A C 1
ATOM 950 O O . SER A 1 130 ? -21.766 35.562 29.156 1 60.5 130 SER A O 1
ATOM 952 N N . LEU A 1 131 ? -21.062 37.625 28.844 1 65.19 131 LEU A N 1
ATOM 953 C CA . LEU A 1 131 ? -22.203 38 28.031 1 65.19 131 LEU A CA 1
ATOM 954 C C . LEU A 1 131 ? -22.156 37.312 26.672 1 65.19 131 LEU A C 1
ATOM 956 O O . LEU A 1 131 ? -23.156 37.312 25.953 1 65.19 131 LEU A O 1
ATOM 960 N N . LEU A 1 132 ? -21.016 36.875 26.312 1 65.56 132 LEU A N 1
ATOM 961 C CA . LEU A 1 132 ? -20.891 36.25 25 1 65.56 132 LEU A CA 1
ATOM 962 C C . LEU A 1 132 ? -21.219 34.781 25.078 1 65.56 132 LEU A C 1
ATOM 964 O O . LEU A 1 132 ? -20.984 34.125 26.109 1 65.56 132 LEU A O 1
ATOM 968 N N . PRO A 1 133 ? -21.953 34.219 24.125 1 74.44 133 PRO A N 1
ATOM 969 C CA . PRO A 1 133 ? -22.297 32.812 24.078 1 74.44 133 PRO A CA 1
ATOM 970 C C . PRO A 1 133 ? -21.062 31.891 24.109 1 74.44 133 PRO A C 1
ATOM 972 O O . PRO A 1 133 ? -21.172 30.688 24.312 1 74.44 133 PRO A O 1
ATOM 975 N N . PHE A 1 134 ? -19.875 32.594 23.938 1 78.12 134 PHE A N 1
ATOM 976 C CA . PHE A 1 134 ? -18.656 31.797 24 1 78.12 134 PHE A CA 1
ATOM 977 C C . PHE A 1 134 ? -17.609 32.5 24.859 1 78.12 134 PHE A C 1
ATOM 979 O O . PHE A 1 134 ? -17.562 33.719 24.938 1 78.12 134 PHE A O 1
ATOM 986 N N . ARG A 1 135 ? -16.953 31.828 25.688 1 83.25 135 ARG A N 1
ATOM 987 C CA . ARG A 1 135 ? -15.859 32.312 26.531 1 83.25 135 ARG A CA 1
ATOM 988 C C . ARG A 1 135 ? -14.539 32.312 25.766 1 83.25 135 ARG A C 1
ATOM 990 O O . ARG A 1 135 ? -14.367 31.516 24.828 1 83.25 135 ARG A O 1
ATOM 997 N N . PRO A 1 136 ? -13.727 33.281 25.984 1 83.5 136 PRO A N 1
ATOM 998 C CA . PRO A 1 136 ? -12.406 33.281 25.344 1 83.5 136 PRO A CA 1
ATOM 999 C C . PRO A 1 136 ? -11.703 31.938 25.422 1 83.5 136 PRO A C 1
ATOM 1001 O O . PRO A 1 136 ? -11 31.547 24.484 1 83.5 136 PRO A O 1
ATOM 1004 N N . SER A 1 137 ? -11.93 31.203 26.469 1 88.44 137 SER A N 1
ATOM 1005 C CA . SER A 1 137 ? -11.312 29.875 26.641 1 88.44 137 SER A CA 1
ATOM 1006 C C . SER A 1 137 ? -11.828 28.891 25.594 1 88.44 137 SER A C 1
ATOM 1008 O O . SER A 1 137 ? -11.102 28 25.156 1 88.44 137 SER A O 1
ATOM 1010 N N . ASP A 1 138 ? -13.047 29.078 25.188 1 88.38 138 ASP A N 1
ATOM 1011 C CA . ASP A 1 138 ? -13.625 28.219 24.156 1 88.38 138 ASP A CA 1
ATOM 1012 C C . ASP A 1 138 ? -12.922 28.422 22.812 1 88.38 138 ASP A C 1
ATOM 1014 O O . ASP A 1 138 ? -12.648 27.453 22.094 1 88.38 138 ASP A O 1
ATOM 1018 N N . ILE A 1 139 ? -12.641 29.625 22.484 1 87 139 ILE A N 1
ATOM 1019 C CA . ILE A 1 139 ? -11.984 29.969 21.234 1 87 139 ILE A CA 1
ATOM 1020 C C . ILE A 1 139 ? -10.562 29.422 21.234 1 87 139 ILE A C 1
ATOM 1022 O O . ILE A 1 139 ? -10.102 28.875 20.219 1 87 139 ILE A O 1
ATOM 1026 N N . MET A 1 140 ? -9.938 29.578 22.391 1 89.69 140 MET A N 1
ATOM 1027 C CA . MET A 1 140 ? -8.578 29.062 22.516 1 89.69 140 MET A CA 1
ATOM 1028 C C . MET A 1 140 ? -8.562 27.547 22.375 1 89.69 140 MET A C 1
ATOM 1030 O O . MET A 1 140 ? -7.652 26.984 21.766 1 89.69 140 MET A O 1
ATOM 1034 N N . HIS A 1 141 ? -9.617 26.938 22.844 1 89.25 141 HIS A N 1
ATOM 1035 C CA . HIS A 1 141 ? -9.742 25.5 22.75 1 89.25 141 HIS A CA 1
ATOM 1036 C C . HIS A 1 141 ? -9.938 25.047 21.312 1 89.25 141 HIS A C 1
ATOM 1038 O O . HIS A 1 141 ? -9.352 24.047 20.875 1 89.25 141 HIS A O 1
ATOM 1044 N N . LEU A 1 142 ? -10.633 25.781 20.578 1 87.62 142 LEU A N 1
ATOM 1045 C CA . LEU A 1 142 ? -10.852 25.453 19.172 1 87.62 142 LEU A CA 1
ATOM 1046 C C . LEU A 1 142 ? -9.555 25.547 18.375 1 87.62 142 LEU A C 1
ATOM 1048 O O . LEU A 1 142 ? -9.289 24.719 17.516 1 87.62 142 LEU A O 1
ATOM 1052 N N . GLU A 1 143 ? -8.828 26.578 18.766 1 88.56 143 GLU A N 1
ATOM 1053 C CA . GLU A 1 143 ? -7.543 26.734 18.094 1 88.56 143 GLU A CA 1
ATOM 1054 C C . GLU A 1 143 ? -6.59 25.594 18.438 1 88.56 143 GLU A C 1
ATOM 1056 O O . GLU A 1 143 ? -5.859 25.109 17.562 1 88.56 143 GLU A O 1
ATOM 1061 N N . LEU A 1 144 ? -6.648 25.281 19.641 1 90.06 144 LEU A N 1
ATOM 1062 C CA . LEU A 1 144 ? -5.832 24.156 20.094 1 90.06 144 LEU A CA 1
ATOM 1063 C C . LEU A 1 144 ? -6.23 22.875 19.375 1 90.06 144 LEU A C 1
ATOM 1065 O O . LEU A 1 144 ? -5.367 22.125 18.891 1 90.06 144 LEU A O 1
ATOM 1069 N N . GLN A 1 145 ? -7.449 22.625 19.203 1 88.12 145 GLN A N 1
ATOM 1070 C CA . GLN A 1 145 ? -7.957 21.438 18.531 1 88.12 145 GLN A CA 1
ATOM 1071 C C . GLN A 1 145 ? -7.59 21.438 17.047 1 88.12 145 GLN A C 1
ATOM 1073 O O . GLN A 1 145 ? -7.258 20.391 16.484 1 88.12 145 GLN A O 1
ATOM 1078 N N . ARG A 1 146 ? -7.652 22.578 16.516 1 88.75 146 ARG A N 1
ATOM 1079 C CA . ARG A 1 146 ? -7.316 22.703 15.094 1 88.75 146 ARG A CA 1
ATOM 1080 C C . ARG A 1 146 ? -5.855 22.344 14.844 1 88.75 146 ARG A C 1
ATOM 1082 O O . ARG A 1 146 ? -5.543 21.594 13.922 1 88.75 146 ARG A O 1
ATOM 1089 N N . ILE A 1 147 ? -4.992 22.891 15.656 1 91.06 147 ILE A N 1
ATOM 1090 C CA . ILE A 1 147 ? -3.568 22.609 15.508 1 91.06 147 ILE A CA 1
ATOM 1091 C C . ILE A 1 147 ? -3.305 21.125 15.742 1 91.06 147 ILE A C 1
ATOM 1093 O O . ILE A 1 147 ? -2.568 20.484 14.984 1 91.06 147 ILE A O 1
ATOM 1097 N N . GLN A 1 148 ? -3.953 20.641 16.719 1 89.12 148 GLN A N 1
ATOM 1098 C CA . GLN A 1 148 ? -3.809 19.219 17.016 1 89.12 148 GLN A CA 1
ATOM 1099 C C . GLN A 1 148 ? -4.309 18.359 15.867 1 89.12 148 GLN A C 1
ATOM 1101 O O . GLN A 1 148 ? -3.713 17.328 15.547 1 89.12 148 GLN A O 1
ATOM 1106 N N . PHE A 1 149 ? -5.316 18.797 15.281 1 89.06 149 PHE A N 1
ATOM 1107 C CA . PHE A 1 149 ? -5.875 18.062 14.148 1 89.06 149 PHE A CA 1
ATOM 1108 C C . PHE A 1 149 ? -4.867 17.969 13.008 1 89.06 149 PHE A C 1
ATOM 1110 O O . PHE A 1 149 ? -4.617 16.875 12.492 1 89.06 149 PHE A O 1
ATOM 1117 N N . PHE A 1 150 ? -4.324 19.062 12.648 1 90.62 150 PHE A N 1
ATOM 1118 C CA . PHE A 1 150 ? -3.4 19.062 11.523 1 90.62 150 PHE A CA 1
ATOM 1119 C C . PHE A 1 150 ? -2.145 18.266 11.844 1 90.62 150 PHE A C 1
ATOM 1121 O O . PHE A 1 150 ? -1.584 17.609 10.969 1 90.62 150 PHE A O 1
ATOM 1128 N N . LEU A 1 151 ? -1.747 18.406 13.062 1 91.06 151 LEU A N 1
ATOM 1129 C CA . LEU A 1 151 ? -0.574 17.641 13.469 1 91.06 151 LEU A CA 1
ATOM 1130 C C . LEU A 1 151 ? -0.85 16.141 13.383 1 91.06 151 LEU A C 1
ATOM 1132 O O . LEU A 1 151 ? -0.049 15.383 12.82 1 91.06 151 LEU A O 1
ATOM 1136 N N . CYS A 1 152 ? -1.979 15.703 13.844 1 87.88 152 CYS A N 1
ATOM 1137 C CA . CYS A 1 152 ? -2.357 14.297 13.805 1 87.88 152 CYS A CA 1
ATOM 1138 C C . CYS A 1 152 ? -2.582 13.836 12.367 1 87.88 152 CYS A C 1
ATOM 1140 O O . CYS A 1 152 ? -2.197 12.719 12.008 1 87.88 152 CYS A O 1
ATOM 1142 N N . GLU A 1 153 ? -3.191 14.695 11.68 1 88.31 153 GLU A N 1
ATOM 1143 C CA . GLU A 1 153 ? -3.441 14.352 10.281 1 88.31 153 GLU A CA 1
ATOM 1144 C C . GLU A 1 153 ? -2.135 14.148 9.516 1 88.31 153 GLU A C 1
ATOM 1146 O O . GLU A 1 153 ? -2.027 13.242 8.695 1 88.31 153 GLU A O 1
ATOM 1151 N N . LEU A 1 154 ? -1.202 14.961 9.734 1 91.69 154 LEU A N 1
ATOM 1152 C CA . LEU A 1 154 ? 0.111 14.812 9.117 1 91.69 154 LEU A CA 1
ATOM 1153 C C . LEU A 1 154 ? 0.719 13.453 9.453 1 91.69 154 LEU A C 1
ATOM 1155 O O . LEU A 1 154 ? 1.181 12.734 8.562 1 91.69 154 LEU A O 1
ATOM 1159 N N . LEU A 1 155 ? 0.651 13.133 10.664 1 89.06 155 LEU A N 1
ATOM 1160 C CA . LEU A 1 155 ? 1.258 11.891 11.141 1 89.06 155 LEU A CA 1
ATOM 1161 C C . LEU A 1 155 ? 0.512 10.68 10.594 1 89.06 155 LEU A C 1
ATOM 1163 O O . LEU A 1 155 ? 1.133 9.695 10.18 1 89.06 155 LEU A O 1
ATOM 1167 N N . ARG A 1 156 ? -0.758 10.781 10.555 1 88.81 156 ARG A N 1
ATOM 1168 C CA . ARG A 1 156 ? -1.576 9.688 10.039 1 88.81 156 ARG A CA 1
ATOM 1169 C C . ARG A 1 156 ? -1.289 9.438 8.562 1 88.81 156 ARG A C 1
ATOM 1171 O O . ARG A 1 156 ? -1.158 8.289 8.141 1 88.81 156 ARG A O 1
ATOM 1178 N N . CYS A 1 157 ? -1.196 10.477 7.836 1 90.06 157 CYS A N 1
ATOM 1179 C CA . CYS A 1 157 ? -0.901 10.367 6.414 1 90.06 157 CYS A CA 1
ATOM 1180 C C . CYS A 1 157 ? 0.457 9.711 6.188 1 90.06 157 CYS A C 1
ATOM 1182 O O . CYS A 1 157 ? 0.589 8.812 5.352 1 90.06 157 CYS A O 1
ATOM 1184 N N . ARG A 1 158 ? 1.358 10.125 6.934 1 91.81 158 ARG A N 1
ATOM 1185 C CA . ARG A 1 158 ? 2.705 9.578 6.781 1 91.81 158 ARG A CA 1
ATOM 1186 C C . ARG A 1 158 ? 2.748 8.109 7.176 1 91.81 158 ARG A C 1
ATOM 1188 O O . ARG A 1 158 ? 3.34 7.289 6.469 1 91.81 158 ARG A O 1
ATOM 1195 N N . LEU A 1 159 ? 2.119 7.77 8.234 1 89.38 159 LEU A N 1
ATOM 1196 C CA . LEU A 1 159 ? 2.152 6.398 8.727 1 89.38 159 LEU A CA 1
ATOM 1197 C C . LEU A 1 159 ? 1.431 5.457 7.766 1 89.38 159 LEU A C 1
ATOM 1199 O O . LEU A 1 159 ? 1.837 4.309 7.598 1 89.38 159 LEU A O 1
ATOM 1203 N N . ARG A 1 160 ? 0.393 5.934 7.172 1 89.25 160 ARG A N 1
ATOM 1204 C CA . ARG A 1 160 ? -0.296 5.141 6.156 1 89.25 160 ARG A CA 1
ATOM 1205 C C . ARG A 1 160 ? 0.624 4.84 4.98 1 89.25 160 ARG A C 1
ATOM 1207 O O . ARG A 1 160 ? 0.682 3.705 4.504 1 89.25 160 ARG A O 1
ATOM 1214 N N . LYS A 1 161 ? 1.267 5.852 4.496 1 91.81 161 LYS A N 1
ATOM 1215 C CA . LYS A 1 161 ? 2.193 5.668 3.381 1 91.81 161 LYS A CA 1
ATOM 1216 C C . LYS A 1 161 ? 3.35 4.75 3.771 1 91.81 161 LYS A C 1
ATOM 1218 O O . LYS A 1 161 ? 3.779 3.912 2.979 1 91.81 161 LYS A O 1
ATOM 1223 N N . ILE A 1 162 ? 3.789 4.93 4.977 1 92.75 162 ILE A N 1
ATOM 1224 C CA . ILE A 1 162 ? 4.883 4.098 5.473 1 92.75 162 ILE A CA 1
ATOM 1225 C C . ILE A 1 162 ? 4.441 2.639 5.516 1 92.75 162 ILE A C 1
ATOM 1227 O O . ILE A 1 162 ? 5.203 1.741 5.152 1 92.75 162 ILE A O 1
ATOM 1231 N N . ASN A 1 163 ? 3.299 2.393 5.977 1 90.62 163 ASN A N 1
ATOM 1232 C CA . ASN A 1 163 ? 2.771 1.032 5.98 1 90.62 163 ASN A CA 1
ATOM 1233 C C . ASN A 1 163 ? 2.709 0.448 4.574 1 90.62 163 ASN A C 1
ATOM 1235 O O . ASN A 1 163 ? 3.125 -0.69 4.352 1 90.62 163 ASN A O 1
ATOM 1239 N N . GLN A 1 164 ? 2.262 1.227 3.646 1 90.38 164 GLN A N 1
ATOM 1240 C CA . GLN A 1 164 ? 2.125 0.773 2.266 1 90.38 164 GLN A CA 1
ATOM 1241 C C . GLN A 1 164 ? 3.49 0.489 1.645 1 90.38 164 GLN A C 1
ATOM 1243 O O . GLN A 1 164 ? 3.619 -0.395 0.794 1 90.38 164 GLN A O 1
ATOM 1248 N N . LEU A 1 165 ? 4.473 1.187 2.107 1 93.06 165 LEU A N 1
ATOM 1249 C CA . LEU A 1 165 ? 5.789 1.102 1.483 1 93.06 165 LEU A CA 1
ATOM 1250 C C . LEU A 1 165 ? 6.781 0.396 2.402 1 93.06 165 LEU A C 1
ATOM 1252 O O . 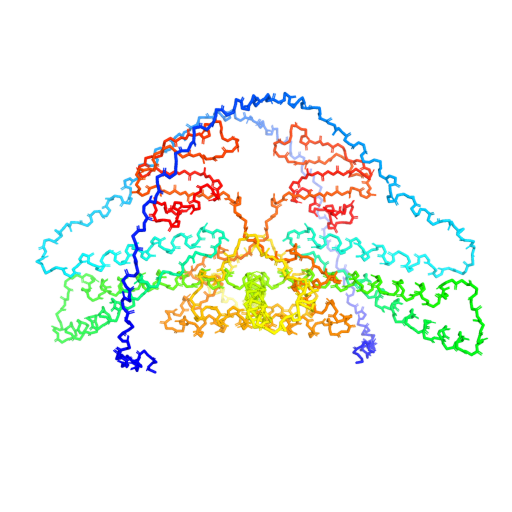LEU A 1 165 ? 7.992 0.436 2.164 1 93.06 165 LEU A O 1
ATOM 1256 N N . CYS A 1 166 ? 6.367 -0.216 3.438 1 92.75 166 CYS A N 1
ATOM 1257 C CA . CYS A 1 166 ? 7.266 -0.696 4.48 1 92.75 166 CYS A CA 1
ATOM 1258 C C . CYS A 1 166 ? 8.258 -1.712 3.924 1 92.75 166 CYS A C 1
ATOM 1260 O O . CYS A 1 166 ? 9.422 -1.725 4.312 1 92.75 166 CYS A O 1
ATOM 1262 N N . LEU A 1 167 ? 7.84 -2.537 2.961 1 92.12 167 LEU A N 1
ATOM 1263 C CA . LEU A 1 167 ? 8.75 -3.518 2.373 1 92.12 167 LEU A CA 1
ATOM 1264 C C . LEU A 1 167 ? 9.812 -2.832 1.526 1 92.12 167 LEU A C 1
ATOM 1266 O O . LEU A 1 167 ? 10.992 -3.193 1.591 1 92.12 167 LEU A O 1
ATOM 1270 N N . SER A 1 168 ? 9.383 -1.887 0.749 1 92.81 168 SER A N 1
ATOM 1271 C CA . SER A 1 168 ? 10.336 -1.125 -0.057 1 92.81 168 SER A CA 1
ATOM 1272 C C . SER A 1 168 ? 11.328 -0.37 0.822 1 92.81 168 SER A C 1
ATOM 1274 O O . SER A 1 168 ? 12.523 -0.336 0.529 1 92.81 168 SER A O 1
ATOM 1276 N N . LEU A 1 169 ? 10.828 0.216 1.838 1 95.06 169 LEU A N 1
ATOM 1277 C CA . LEU A 1 169 ? 11.672 0.971 2.758 1 95.06 169 LEU A CA 1
ATOM 1278 C C . LEU A 1 169 ? 12.672 0.054 3.453 1 95.06 169 LEU A C 1
ATOM 1280 O O . LEU A 1 169 ? 13.828 0.426 3.643 1 95.06 169 LEU A O 1
ATOM 1284 N N . TRP A 1 170 ? 12.219 -1.062 3.855 1 93.06 170 TRP A N 1
ATOM 1285 C CA . TRP A 1 170 ? 13.086 -2.057 4.477 1 93.06 170 TRP A CA 1
ATOM 1286 C C . TRP A 1 170 ? 14.18 -2.5 3.52 1 93.06 170 TRP A C 1
ATOM 1288 O O . TRP A 1 170 ? 15.352 -2.572 3.9 1 93.06 170 TRP A O 1
ATOM 1298 N N . TYR A 1 171 ? 13.812 -2.773 2.312 1 92.94 171 TYR A N 1
ATOM 1299 C CA . TYR A 1 171 ? 14.766 -3.172 1.285 1 92.94 171 TYR A CA 1
ATOM 1300 C C . TYR A 1 171 ? 15.828 -2.094 1.078 1 92.94 171 TYR A C 1
ATOM 1302 O O . TYR A 1 171 ? 17.016 -2.398 0.958 1 92.94 171 TYR A O 1
ATOM 1310 N N . GLU A 1 172 ? 15.383 -0.845 0.996 1 93.06 172 GLU A N 1
ATOM 1311 C CA . GLU A 1 172 ? 16.312 0.273 0.86 1 93.06 172 GLU A CA 1
ATOM 1312 C C . GLU A 1 172 ? 17.359 0.259 1.97 1 93.06 172 GLU A C 1
ATOM 1314 O O . GLU A 1 172 ? 18.547 0.513 1.721 1 93.06 172 GLU A O 1
ATOM 1319 N N . GLY A 1 173 ? 16.938 0.055 3.162 1 92.25 173 GLY A N 1
ATOM 1320 C CA . GLY A 1 173 ? 17.844 -0.018 4.293 1 92.25 173 GLY A CA 1
ATOM 1321 C C . GLY A 1 173 ? 18.859 -1.142 4.176 1 92.25 173 GLY A C 1
ATOM 1322 O O . GLY A 1 173 ? 20.031 -0.958 4.484 1 92.25 173 GLY A O 1
ATOM 1323 N N . GLN A 1 174 ? 18.422 -2.268 3.705 1 89.94 174 GLN A N 1
ATOM 1324 C CA . GLN A 1 174 ? 19.297 -3.42 3.539 1 89.94 174 GLN A CA 1
ATOM 1325 C C . GLN A 1 174 ? 20.328 -3.168 2.445 1 89.94 174 GLN A C 1
ATOM 1327 O O . GLN A 1 174 ? 21.5 -3.529 2.596 1 89.94 174 GLN A O 1
ATOM 1332 N N . ALA A 1 175 ? 19.828 -2.631 1.385 1 88.25 175 ALA A N 1
ATOM 1333 C CA . ALA A 1 175 ? 20.734 -2.33 0.27 1 88.25 175 ALA A CA 1
ATOM 1334 C C . ALA A 1 175 ? 21.797 -1.319 0.68 1 88.25 175 ALA A C 1
ATOM 1336 O O . ALA A 1 175 ? 22.969 -1.445 0.293 1 88.25 175 ALA A O 1
ATOM 1337 N N . ALA A 1 176 ? 21.422 -0.316 1.399 1 88.31 176 ALA A N 1
ATOM 1338 C CA . ALA A 1 176 ? 22.359 0.694 1.867 1 88.31 176 ALA A CA 1
ATOM 1339 C C . ALA A 1 176 ? 23.406 0.083 2.805 1 88.31 176 ALA A C 1
ATOM 1341 O O . ALA A 1 176 ? 24.578 0.422 2.738 1 88.31 176 ALA A O 1
ATOM 1342 N N . GLN A 1 177 ? 23 -0.765 3.666 1 87.25 177 GLN A N 1
ATOM 1343 C CA . GLN A 1 177 ? 23.906 -1.42 4.605 1 87.25 177 GLN A CA 1
ATOM 1344 C C . GLN A 1 177 ? 24.906 -2.301 3.873 1 87.25 177 GLN A C 1
ATOM 1346 O O . GLN A 1 177 ? 26.094 -2.342 4.238 1 87.25 177 GLN A O 1
ATOM 1351 N N . GLN A 1 178 ? 24.453 -2.947 2.887 1 84.75 178 GLN A N 1
ATOM 1352 C CA . GLN A 1 178 ? 25.344 -3.803 2.111 1 84.75 178 GLN A CA 1
ATOM 1353 C C . GLN A 1 178 ? 26.391 -2.977 1.354 1 84.75 178 GLN A C 1
ATOM 1355 O O . GLN A 1 178 ? 27.547 -3.367 1.26 1 84.75 178 GLN A O 1
ATOM 1360 N N . ARG A 1 179 ? 25.938 -1.924 0.855 1 83.31 179 ARG A N 1
ATOM 1361 C CA . ARG A 1 179 ? 26.844 -1.028 0.149 1 83.31 179 ARG A CA 1
ATOM 1362 C C . ARG A 1 179 ? 27.906 -0.47 1.094 1 83.31 179 ARG A C 1
ATOM 1364 O O . ARG A 1 179 ? 29.078 -0.355 0.723 1 83.31 179 ARG A O 1
ATOM 1371 N N . GLN A 1 180 ? 27.531 -0.104 2.221 1 83.81 180 GLN A N 1
ATOM 1372 C CA . GLN A 1 180 ? 28.453 0.437 3.211 1 83.81 180 GLN A CA 1
ATOM 1373 C C . GLN A 1 180 ? 29.469 -0.619 3.652 1 83.81 180 GLN A C 1
ATOM 1375 O O . GLN A 1 180 ? 30.641 -0.32 3.82 1 83.81 180 GLN A O 1
ATOM 1380 N N . ARG A 1 181 ? 29.016 -1.797 3.828 1 82.56 181 ARG A N 1
ATOM 1381 C CA . ARG A 1 181 ? 29.891 -2.887 4.227 1 82.56 181 ARG A CA 1
ATOM 1382 C C . ARG A 1 181 ? 30.906 -3.193 3.135 1 82.56 181 ARG A C 1
ATOM 1384 O O . ARG A 1 181 ? 32.094 -3.455 3.426 1 82.56 181 ARG A O 1
ATOM 1391 N N . ARG A 1 182 ? 30.469 -3.104 2.016 1 79.81 182 ARG A N 1
ATOM 1392 C CA . ARG A 1 182 ? 31.359 -3.379 0.898 1 79.81 182 ARG A CA 1
ATOM 1393 C C . ARG A 1 182 ? 32.406 -2.275 0.747 1 79.81 182 ARG A C 1
ATOM 1395 O O . ARG A 1 182 ? 33.562 -2.551 0.435 1 79.81 182 ARG A O 1
ATOM 1402 N N . SER A 1 183 ? 31.906 -1.123 0.893 1 80.25 183 SER A N 1
ATOM 1403 C CA . SER A 1 183 ? 32.844 0.002 0.816 1 80.25 183 SER A CA 1
ATOM 1404 C C . SER A 1 183 ? 33.875 -0.048 1.944 1 80.25 183 SER A C 1
ATOM 1406 O O . SER A 1 183 ? 35.031 0.279 1.742 1 80.25 183 SER A O 1
ATOM 1408 N N . ALA A 1 184 ? 33.5 -0.533 2.988 1 80.31 184 ALA A N 1
ATOM 1409 C CA . ALA A 1 184 ? 34.406 -0.644 4.129 1 80.31 184 ALA A CA 1
ATOM 1410 C C . ALA A 1 184 ? 35.406 -1.771 3.926 1 80.31 184 ALA A C 1
ATOM 1412 O O . ALA A 1 184 ? 36.562 -1.637 4.281 1 80.31 184 ALA A O 1
ATOM 1413 N N . THR A 1 185 ? 34.781 -2.816 3.41 1 72.69 185 THR A N 1
ATOM 1414 C CA . THR A 1 185 ? 35.688 -3.951 3.146 1 72.69 185 THR A CA 1
ATOM 1415 C C . THR A 1 185 ? 36.656 -3.621 2.035 1 72.69 185 THR A C 1
ATOM 1417 O O . THR A 1 185 ? 37.812 -4.035 2.088 1 72.69 185 THR A O 1
ATOM 1420 N N . ALA A 1 186 ? 36.188 -3.025 1.011 1 70.12 186 ALA A N 1
ATOM 1421 C CA . ALA A 1 186 ? 37.062 -2.617 -0.081 1 70.12 186 ALA A CA 1
ATOM 1422 C C . ALA A 1 186 ? 38.156 -1.671 0.418 1 70.12 186 ALA A C 1
ATOM 1424 O O . ALA A 1 186 ? 39.312 -1.768 -0.003 1 70.12 186 ALA A O 1
ATOM 1425 N N . ALA A 1 187 ? 37.719 -0.759 1.248 1 64.56 187 ALA A N 1
ATOM 1426 C CA . ALA A 1 187 ? 38.688 0.181 1.812 1 64.56 187 ALA A CA 1
ATOM 1427 C C . ALA A 1 187 ? 39.719 -0.547 2.646 1 64.56 187 ALA A C 1
ATOM 1429 O O . ALA A 1 187 ? 40.906 -0.146 2.672 1 64.56 187 ALA A O 1
ATOM 1430 N N . ALA A 1 188 ? 39.219 -1.573 3.174 1 63.94 188 ALA A N 1
ATOM 1431 C CA . ALA A 1 188 ? 40.125 -2.361 3.992 1 63.94 188 ALA A CA 1
ATOM 1432 C C . ALA A 1 188 ? 41.031 -3.24 3.121 1 63.94 188 ALA A C 1
ATOM 1434 O O . ALA A 1 188 ? 42.156 -3.512 3.477 1 63.94 188 ALA A O 1
ATOM 1435 N N . GLU A 1 189 ? 40.219 -3.756 2.148 1 60.22 189 GLU A N 1
ATOM 1436 C CA . GLU A 1 189 ? 40.969 -4.629 1.257 1 60.22 189 GLU A CA 1
ATOM 1437 C C . GLU A 1 189 ? 42.031 -3.838 0.472 1 60.22 189 GLU A C 1
ATOM 1439 O O . GLU A 1 189 ? 43.062 -4.383 0.074 1 60.22 189 GLU A O 1
ATOM 1444 N N . ASP A 1 190 ? 41.562 -2.689 -0.047 1 59.72 190 ASP A N 1
ATOM 1445 C CA . ASP A 1 190 ? 42.594 -1.935 -0.714 1 59.72 190 ASP A CA 1
ATOM 1446 C C . ASP A 1 190 ? 43.875 -1.922 0.122 1 59.72 190 ASP A C 1
ATOM 1448 O O . ASP A 1 190 ? 44.969 -1.796 -0.419 1 59.72 190 ASP A O 1
ATOM 1452 N N . GLU A 1 191 ? 43.75 -1.903 1.381 1 54.28 191 GLU A N 1
ATOM 1453 C CA . GLU A 1 191 ? 45.031 -1.941 2.086 1 54.28 191 GLU A CA 1
ATOM 1454 C C . GLU A 1 191 ? 45.719 -3.285 1.892 1 54.28 191 GLU A C 1
ATOM 1456 O O . GLU A 1 191 ? 46.969 -3.348 1.814 1 54.28 191 GLU A O 1
ATOM 1461 N N . GLU A 1 192 ? 45.031 -4.422 2.078 1 51.75 192 GLU A N 1
ATOM 1462 C CA . GLU A 1 192 ? 45.812 -5.656 2.072 1 51.75 192 GLU A CA 1
ATOM 1463 C C . GLU A 1 192 ? 45.781 -6.324 0.701 1 51.75 192 GLU A C 1
ATOM 1465 O O . GLU A 1 192 ? 46.531 -7.258 0.442 1 51.75 192 GLU A O 1
ATOM 1470 N N . GLY A 1 193 ? 45.719 -5.895 -0.457 1 44.25 193 GLY A N 1
ATOM 1471 C CA . GLY A 1 193 ? 45.906 -6.359 -1.823 1 44.25 193 GLY A CA 1
ATOM 1472 C C . GLY A 1 193 ? 44.812 -7.305 -2.291 1 44.25 193 GLY A C 1
ATOM 1473 O O . GLY A 1 193 ? 44.938 -7.891 -3.369 1 44.25 193 GLY A O 1
ATOM 1474 N N . THR A 1 194 ? 44.156 -8.102 -1.54 1 39.03 194 THR A N 1
ATOM 1475 C CA . THR A 1 194 ? 43.375 -9.242 -1.988 1 39.03 194 THR A CA 1
ATOM 1476 C C . THR A 1 194 ? 42.031 -8.789 -2.568 1 39.03 194 THR A C 1
ATOM 1478 O O . THR A 1 194 ? 41.125 -8.484 -1.824 1 39.03 194 THR A O 1
ATOM 1481 N N . ALA A 1 195 ? 41.906 -8.07 -3.758 1 39.22 195 ALA A N 1
ATOM 1482 C CA . ALA A 1 195 ? 40.812 -7.43 -4.48 1 39.22 195 ALA A CA 1
ATOM 1483 C C . ALA A 1 195 ? 39.812 -8.461 -4.969 1 39.22 195 ALA A C 1
ATOM 1485 O O . ALA A 1 195 ? 38.75 -8.109 -5.512 1 39.22 195 ALA A O 1
ATOM 1486 N N . ALA A 1 196 ? 40.031 -9.75 -5.281 1 38.84 196 ALA A N 1
ATOM 1487 C CA . ALA A 1 196 ? 39.219 -10.633 -6.137 1 38.84 196 ALA A CA 1
ATOM 1488 C C . ALA A 1 196 ? 37.875 -10.938 -5.512 1 38.84 196 ALA A C 1
ATOM 1490 O O . ALA A 1 196 ? 36.875 -11.117 -6.223 1 38.84 196 ALA A O 1
ATOM 1491 N N . ALA A 1 197 ? 37.75 -11.297 -4.262 1 37.56 197 ALA A N 1
ATOM 1492 C CA . ALA A 1 197 ? 36.562 -11.859 -3.666 1 37.56 197 ALA A CA 1
ATOM 1493 C C . ALA A 1 197 ? 35.469 -10.789 -3.52 1 37.56 197 ALA A C 1
ATOM 1495 O O . ALA A 1 197 ? 34.344 -11.086 -3.127 1 37.56 197 ALA A O 1
ATOM 1496 N N . ALA A 1 198 ? 35.781 -9.539 -3.406 1 40.75 198 ALA A N 1
ATOM 1497 C CA . ALA A 1 198 ? 34.812 -8.469 -3.178 1 40.75 198 ALA A CA 1
ATOM 1498 C C . ALA A 1 198 ? 33.844 -8.336 -4.355 1 40.75 198 ALA A C 1
ATOM 1500 O O . ALA A 1 198 ? 32.875 -7.582 -4.285 1 40.75 198 ALA A O 1
ATOM 1501 N N . ALA A 1 199 ? 34.25 -8.719 -5.516 1 41.19 199 ALA A N 1
ATOM 1502 C CA . ALA A 1 199 ? 33.562 -8.508 -6.789 1 41.19 199 ALA A CA 1
ATOM 1503 C C . ALA A 1 199 ? 32.25 -9.242 -6.824 1 41.19 199 ALA A C 1
ATOM 1505 O O . ALA A 1 199 ? 31.391 -8.977 -7.684 1 41.19 199 ALA A O 1
ATOM 1506 N N . SER A 1 200 ? 32.094 -10.438 -6.297 1 42.22 200 SER A N 1
ATOM 1507 C CA . SER A 1 200 ? 31 -11.359 -6.609 1 42.22 200 SER A CA 1
ATOM 1508 C C . SER A 1 200 ? 29.703 -10.922 -5.934 1 42.22 200 SER A C 1
ATOM 1510 O O . SER A 1 200 ? 28.672 -11.562 -6.098 1 42.22 200 SER A O 1
ATOM 1512 N N . SER A 1 201 ? 29.688 -10.312 -4.82 1 51.69 201 SER A N 1
ATOM 1513 C CA . SER A 1 201 ? 28.453 -10.078 -4.102 1 51.69 201 SER A CA 1
ATOM 1514 C C . SER A 1 201 ? 27.594 -9.039 -4.812 1 51.69 201 SER A C 1
ATOM 1516 O O . SER A 1 201 ? 27.984 -7.875 -4.938 1 51.69 201 SER A O 1
ATOM 1518 N N . SER A 1 202 ? 26.906 -9.453 -5.711 1 59.91 202 SER A N 1
ATOM 1519 C CA . SER A 1 202 ? 26.047 -8.648 -6.574 1 59.91 202 SER A CA 1
ATOM 1520 C C . SER A 1 202 ? 25.25 -7.629 -5.773 1 59.91 202 SER A C 1
ATOM 1522 O O . SER A 1 202 ? 24.641 -7.973 -4.758 1 59.91 202 SER A O 1
ATOM 1524 N N . LEU A 1 203 ? 25.641 -6.438 -5.785 1 67.62 203 LEU A N 1
ATOM 1525 C CA . LEU A 1 203 ? 24.953 -5.305 -5.172 1 67.62 203 LEU A CA 1
ATOM 1526 C C . LEU A 1 203 ? 23.453 -5.371 -5.441 1 67.62 203 LEU A C 1
ATOM 1528 O O . LEU A 1 203 ? 23.031 -5.707 -6.547 1 67.62 203 LEU A O 1
ATOM 1532 N N . LEU A 1 204 ? 22.781 -5.371 -4.312 1 76.69 204 LEU A N 1
ATOM 1533 C CA . LEU A 1 204 ? 21.328 -5.312 -4.449 1 76.69 204 LEU A CA 1
ATOM 1534 C C . LEU A 1 204 ? 20.906 -4.133 -5.324 1 76.69 204 LEU A C 1
ATOM 1536 O O . LEU A 1 204 ? 21.484 -3.043 -5.219 1 76.69 204 LEU A O 1
ATOM 1540 N N . PRO A 1 205 ? 20.062 -4.449 -6.219 1 80.5 205 PRO A N 1
ATOM 1541 C CA . PRO A 1 205 ? 19.578 -3.355 -7.066 1 80.5 205 PRO A CA 1
ATOM 1542 C C . PRO A 1 205 ? 18.938 -2.227 -6.262 1 80.5 205 PRO A C 1
ATOM 1544 O O . PRO A 1 205 ? 18.297 -2.479 -5.234 1 80.5 205 PRO A O 1
ATOM 1547 N N . GLU A 1 206 ? 19.188 -1.054 -6.699 1 83.69 206 GLU A N 1
ATOM 1548 C CA . GLU A 1 206 ? 18.656 0.104 -5.988 1 83.69 206 GLU A CA 1
ATOM 1549 C C . GLU A 1 206 ? 17.25 0.459 -6.477 1 83.69 206 GLU A C 1
ATOM 1551 O O . GLU A 1 206 ? 16.938 0.283 -7.656 1 83.69 206 GLU A O 1
ATOM 1556 N N . VAL A 1 207 ? 16.469 0.93 -5.523 1 86.06 207 VAL A N 1
ATOM 1557 C CA . VAL A 1 207 ? 15.109 1.336 -5.867 1 86.06 207 VAL A CA 1
ATOM 1558 C C . VAL A 1 207 ? 15.141 2.629 -6.68 1 86.06 207 VAL A C 1
ATOM 1560 O O . VAL A 1 207 ? 16.031 3.463 -6.492 1 86.06 207 VAL A O 1
ATOM 1563 N N . SER A 1 208 ? 14.18 2.824 -7.562 1 83.38 208 SER A N 1
ATOM 1564 C CA . SER A 1 208 ? 14.133 3.969 -8.469 1 83.38 208 SER A CA 1
ATOM 1565 C C . SER A 1 208 ? 13.906 5.27 -7.699 1 83.38 208 SER A C 1
ATOM 1567 O O . SER A 1 208 ? 14.5 6.301 -8.023 1 83.38 208 SER A O 1
ATOM 1569 N N . VAL A 1 209 ? 13.047 5.301 -6.672 1 88 209 VAL A N 1
ATOM 1570 C CA . VAL A 1 209 ? 12.719 6.488 -5.891 1 88 209 VAL A CA 1
ATOM 1571 C C . VAL A 1 209 ? 12.93 6.207 -4.406 1 88 209 VAL A C 1
ATOM 1573 O O . VAL A 1 209 ? 11.992 5.855 -3.689 1 88 209 VAL A O 1
ATOM 1576 N N . PRO A 1 210 ? 14.18 6.41 -3.961 1 91.62 210 PRO A N 1
ATOM 1577 C CA . PRO A 1 210 ? 14.445 6.164 -2.541 1 91.62 210 PRO A CA 1
ATOM 1578 C C . PRO A 1 210 ? 13.672 7.109 -1.625 1 91.62 210 PRO A C 1
ATOM 1580 O O . PRO A 1 210 ? 13.609 8.312 -1.89 1 91.62 210 PRO A O 1
ATOM 1583 N N . GLN A 1 211 ? 13.055 6.562 -0.583 1 94.38 211 GLN A N 1
ATOM 1584 C CA . GLN A 1 211 ? 12.219 7.375 0.295 1 94.38 211 GLN A CA 1
ATOM 1585 C C . GLN A 1 211 ? 12.602 7.176 1.758 1 94.38 211 GLN A C 1
ATOM 1587 O O . GLN A 1 211 ? 12.109 7.883 2.637 1 94.38 211 GLN A O 1
ATOM 1592 N N . ARG A 1 212 ? 13.461 6.301 2.096 1 95.5 212 ARG A N 1
ATOM 1593 C CA . ARG A 1 212 ? 13.82 5.992 3.477 1 95.5 212 ARG A CA 1
ATOM 1594 C C . ARG A 1 212 ? 14.484 7.188 4.152 1 95.5 212 ARG A C 1
ATOM 1596 O O . ARG A 1 212 ? 14.305 7.406 5.352 1 95.5 212 ARG A O 1
ATOM 1603 N N . ARG A 1 213 ? 15.234 7.945 3.404 1 95 213 ARG A N 1
ATOM 1604 C CA . ARG A 1 213 ? 15.938 9.117 3.92 1 95 213 ARG A CA 1
ATOM 1605 C C . ARG A 1 213 ? 14.953 10.211 4.332 1 95 213 ARG A C 1
ATOM 1607 O O . ARG A 1 213 ? 15.32 11.133 5.059 1 95 213 ARG A O 1
ATOM 1614 N N . ASN A 1 214 ? 13.734 10.109 3.826 1 96 214 ASN A N 1
ATOM 1615 C CA . ASN A 1 214 ? 12.711 11.109 4.113 1 96 214 ASN A CA 1
ATOM 1616 C C . ASN A 1 214 ? 12.031 10.852 5.453 1 96 214 ASN A C 1
ATOM 1618 O O . ASN A 1 214 ? 11.219 11.656 5.906 1 96 214 ASN A O 1
ATOM 1622 N N . LEU A 1 215 ? 12.375 9.766 6.129 1 96.31 215 LEU A N 1
ATOM 1623 C CA . LEU A 1 215 ? 11.688 9.367 7.352 1 96.31 215 LEU A CA 1
ATOM 1624 C C . LEU A 1 215 ? 12.445 9.852 8.586 1 96.31 215 LEU A C 1
ATOM 1626 O O . LEU A 1 215 ? 13.672 9.969 8.555 1 96.31 215 LEU A O 1
ATOM 1630 N N . SER A 1 216 ? 11.758 10.156 9.578 1 94 216 SER A N 1
ATOM 1631 C CA . SER A 1 216 ? 12.375 10.383 10.883 1 94 216 SER A CA 1
ATOM 1632 C C . SER A 1 216 ? 12.906 9.078 11.469 1 94 216 SER A C 1
ATOM 1634 O O . SER A 1 216 ? 12.516 7.988 11.039 1 94 216 SER A O 1
ATOM 1636 N N . PRO A 1 217 ? 13.812 9.148 12.438 1 93.44 217 PRO A N 1
ATOM 1637 C CA . PRO A 1 217 ? 14.336 7.922 13.055 1 93.44 217 PRO A CA 1
ATOM 1638 C C . PRO A 1 217 ? 13.234 7.039 13.641 1 93.44 217 PRO A C 1
ATOM 1640 O O . PRO A 1 217 ? 13.289 5.816 13.516 1 93.44 217 PRO A O 1
ATOM 1643 N N . ARG A 1 218 ? 12.281 7.645 14.234 1 90.31 218 ARG A N 1
ATOM 1644 C CA . ARG A 1 218 ? 11.18 6.883 14.805 1 90.31 218 ARG A CA 1
ATOM 1645 C C . ARG A 1 218 ? 10.352 6.215 13.711 1 90.31 218 ARG A C 1
ATOM 1647 O O . ARG A 1 218 ? 9.906 5.074 13.867 1 90.31 218 ARG A O 1
ATOM 1654 N N . GLU A 1 219 ? 10.18 6.906 12.68 1 92.38 219 GLU A N 1
ATOM 1655 C CA . GLU A 1 219 ? 9.422 6.355 11.555 1 92.38 219 GLU A CA 1
ATOM 1656 C C . GLU A 1 219 ? 10.172 5.195 10.906 1 92.38 219 GLU A C 1
ATOM 1658 O O . GLU A 1 219 ? 9.555 4.234 10.438 1 92.38 219 GLU A O 1
ATOM 1663 N N . VAL A 1 220 ? 11.469 5.328 10.859 1 94.75 220 VAL A N 1
ATOM 1664 C CA . VAL A 1 220 ? 12.273 4.238 10.328 1 94.75 220 VAL A CA 1
ATOM 1665 C C . VAL A 1 220 ? 12.086 2.988 11.188 1 94.75 220 VAL A C 1
ATOM 1667 O O . VAL A 1 220 ? 11.922 1.886 10.656 1 94.75 220 VAL A O 1
ATOM 1670 N N . PHE A 1 221 ? 12.086 3.229 12.453 1 92.19 221 PHE A N 1
ATOM 1671 C CA . PHE A 1 221 ? 11.883 2.119 13.375 1 92.19 221 PHE A CA 1
ATOM 1672 C C . PHE A 1 221 ? 10.531 1.456 13.148 1 92.19 221 PHE A C 1
ATOM 1674 O O . PHE A 1 221 ? 10.445 0.229 13.078 1 92.19 221 PHE A O 1
ATOM 1681 N N . VAL A 1 222 ? 9.562 2.221 12.977 1 91.5 222 VAL A N 1
ATOM 1682 C CA . VAL A 1 222 ? 8.211 1.715 12.758 1 91.5 222 VAL A CA 1
ATOM 1683 C C . VAL A 1 222 ? 8.156 0.962 11.43 1 91.5 222 VAL A C 1
ATOM 1685 O O . VAL A 1 222 ? 7.57 -0.123 11.352 1 91.5 222 VAL A O 1
ATOM 1688 N N . ALA A 1 223 ? 8.695 1.543 10.414 1 94.06 223 ALA A N 1
ATOM 1689 C CA . ALA A 1 223 ? 8.711 0.916 9.094 1 94.06 223 ALA A CA 1
ATOM 1690 C C . ALA A 1 223 ? 9.367 -0.461 9.148 1 94.06 223 ALA A C 1
ATOM 1692 O O . ALA A 1 223 ? 8.852 -1.425 8.578 1 94.06 223 ALA A O 1
ATOM 1693 N N . ASP A 1 224 ? 10.438 -0.564 9.812 1 93.5 224 ASP A N 1
ATOM 1694 C CA . ASP A 1 224 ? 11.156 -1.828 9.914 1 93.5 224 ASP A CA 1
ATOM 1695 C C . ASP A 1 224 ? 10.344 -2.861 10.695 1 93.5 224 ASP A C 1
ATOM 1697 O O . ASP A 1 224 ? 10.297 -4.035 10.312 1 93.5 224 ASP A O 1
ATOM 1701 N N . ARG A 1 225 ? 9.789 -2.398 11.711 1 90.06 225 ARG A N 1
ATOM 1702 C CA . ARG A 1 225 ? 8.961 -3.299 12.5 1 90.06 225 ARG A CA 1
ATOM 1703 C C . ARG A 1 225 ? 7.781 -3.816 11.688 1 90.06 225 ARG A C 1
ATOM 1705 O O . ARG A 1 225 ? 7.441 -5 11.758 1 90.06 225 ARG A O 1
ATOM 1712 N N . LEU A 1 226 ? 7.215 -2.965 10.977 1 91.06 226 LEU A N 1
ATOM 1713 C CA . LEU A 1 226 ? 6.098 -3.359 10.125 1 91.06 226 LEU A CA 1
ATOM 1714 C C . LEU A 1 226 ? 6.543 -4.371 9.078 1 91.06 226 LEU A C 1
ATOM 1716 O O . LEU A 1 226 ? 5.875 -5.383 8.859 1 91.06 226 LEU A O 1
ATOM 1720 N N . ALA A 1 227 ? 7.625 -4.102 8.43 1 92.31 227 ALA A N 1
ATOM 1721 C CA . ALA A 1 227 ? 8.156 -5.012 7.418 1 92.31 227 ALA A CA 1
ATOM 1722 C C . ALA A 1 227 ? 8.43 -6.391 8.008 1 92.31 227 ALA A C 1
ATOM 1724 O O . ALA A 1 227 ? 8.125 -7.41 7.387 1 92.31 227 ALA A O 1
ATOM 1725 N N . GLU A 1 228 ? 8.945 -6.402 9.156 1 90.81 228 GLU A N 1
ATOM 1726 C CA . GLU A 1 228 ? 9.227 -7.664 9.836 1 90.81 228 GLU A CA 1
ATOM 1727 C C . GLU A 1 228 ? 7.945 -8.422 10.156 1 90.81 228 GLU A C 1
ATOM 1729 O O . GLU A 1 228 ? 7.891 -9.648 10.016 1 90.81 228 GLU A O 1
ATOM 1734 N N . THR A 1 229 ? 7.039 -7.691 10.586 1 87.75 229 THR A N 1
ATOM 1735 C CA . THR A 1 229 ? 5.758 -8.305 10.914 1 87.75 229 THR A CA 1
ATOM 1736 C C . THR A 1 229 ? 5.121 -8.922 9.672 1 87.75 229 THR A C 1
ATOM 1738 O O . THR A 1 229 ? 4.574 -10.023 9.727 1 87.75 229 THR A O 1
ATOM 1741 N N . VAL A 1 230 ? 5.172 -8.195 8.617 1 87.06 230 VAL A N 1
ATOM 1742 C CA . VAL A 1 230 ? 4.633 -8.703 7.355 1 87.06 230 VAL A CA 1
ATOM 1743 C C . VAL A 1 230 ? 5.371 -9.977 6.953 1 87.06 230 VAL A C 1
ATOM 1745 O O . VAL A 1 230 ? 4.75 -10.969 6.559 1 87.06 230 VAL A O 1
ATOM 1748 N N . HIS A 1 231 ? 6.594 -9.93 7.039 1 86.44 231 HIS A N 1
ATOM 1749 C CA . HIS A 1 231 ? 7.398 -11.094 6.688 1 86.44 231 HIS A CA 1
ATOM 1750 C C . HIS A 1 231 ? 7.023 -12.297 7.539 1 86.44 231 HIS A C 1
ATOM 1752 O O . HIS A 1 231 ? 6.867 -13.406 7.02 1 86.44 231 HIS A O 1
ATOM 1758 N N . ARG A 1 232 ? 6.902 -12.062 8.719 1 85.88 232 ARG A N 1
ATOM 1759 C CA . ARG A 1 232 ? 6.52 -13.141 9.625 1 85.88 232 ARG A CA 1
ATOM 1760 C C . ARG A 1 232 ? 5.148 -13.703 9.258 1 85.88 232 ARG A C 1
ATOM 1762 O O . ARG A 1 232 ? 4.953 -14.922 9.25 1 85.88 232 ARG A O 1
ATOM 1769 N N . ALA A 1 233 ? 4.336 -12.836 9.008 1 80.06 233 ALA A N 1
ATOM 1770 C CA . ALA A 1 233 ? 2.982 -13.25 8.648 1 80.06 233 ALA A CA 1
ATOM 1771 C C . ALA A 1 233 ? 2.986 -14.102 7.383 1 80.06 233 ALA A C 1
ATOM 1773 O O . ALA A 1 233 ? 2.232 -15.07 7.273 1 80.06 233 ALA A O 1
ATOM 1774 N N . VAL A 1 234 ? 3.77 -13.773 6.477 1 77.44 234 VAL A N 1
ATOM 1775 C CA . VAL A 1 234 ? 3.869 -14.5 5.219 1 77.44 234 VAL A CA 1
ATOM 1776 C C . VAL A 1 234 ? 4.422 -15.898 5.48 1 77.44 234 VAL A C 1
ATOM 1778 O O . VAL A 1 234 ? 3.936 -16.891 4.914 1 77.44 23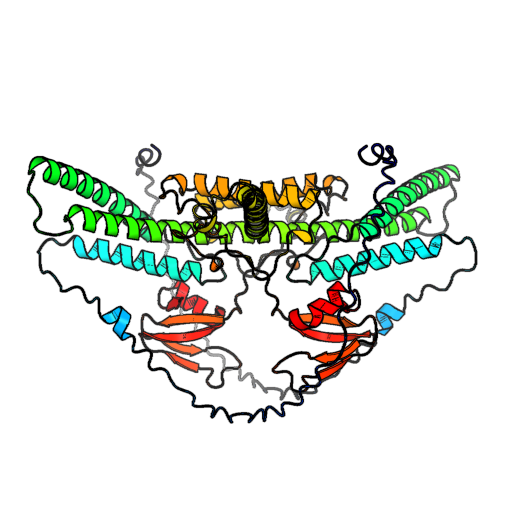4 VAL A O 1
ATOM 1781 N N . LEU A 1 235 ? 5.371 -15.984 6.277 1 82.81 235 LEU A N 1
ATOM 1782 C CA . LEU A 1 235 ? 5.941 -17.281 6.621 1 82.81 235 LEU A CA 1
ATOM 1783 C C . LEU A 1 235 ? 4.906 -18.172 7.309 1 82.81 235 LEU A C 1
ATOM 1785 O O . LEU A 1 235 ? 4.75 -19.344 6.961 1 82.81 235 LEU A O 1
ATOM 1789 N N . GLU A 1 236 ? 4.203 -17.5 8.07 1 80.06 236 GLU A N 1
ATOM 1790 C CA . GLU A 1 236 ? 3.189 -18.234 8.828 1 80.06 236 GLU A CA 1
ATOM 1791 C C . GLU A 1 236 ? 2.031 -18.656 7.93 1 80.06 236 GLU A C 1
ATOM 1793 O O . GLU A 1 236 ? 1.334 -19.625 8.227 1 80.06 236 GLU A O 1
ATOM 1798 N N . SER A 1 237 ? 1.854 -17.969 6.898 1 76.94 237 SER A N 1
ATOM 1799 C CA . SER A 1 237 ? 0.741 -18.266 6 1 76.94 237 SER A CA 1
ATOM 1800 C C . SER A 1 237 ? 1.099 -19.375 5.023 1 76.94 237 SER A C 1
ATOM 1802 O O . SER A 1 237 ? 0.285 -19.75 4.176 1 76.94 237 SER A O 1
ATOM 1804 N N . GLY A 1 238 ? 2.293 -19.969 5.105 1 76.25 238 GLY A N 1
ATOM 1805 C CA . GLY A 1 238 ? 2.596 -21.125 4.285 1 76.25 238 GLY A CA 1
ATOM 1806 C C . GLY A 1 238 ? 3.916 -21.016 3.547 1 76.25 238 GLY A C 1
ATOM 1807 O O . GLY A 1 238 ? 4.402 -21.984 2.969 1 76.25 238 GLY A O 1
ATOM 1808 N N . LEU A 1 239 ? 4.504 -19.844 3.539 1 79.19 239 LEU A N 1
ATOM 1809 C CA . LEU A 1 239 ? 5.734 -19.641 2.777 1 79.19 239 LEU A CA 1
ATOM 1810 C C . LEU A 1 239 ? 6.918 -20.312 3.463 1 79.19 239 LEU A C 1
ATOM 1812 O O . LEU A 1 239 ? 7.992 -20.438 2.875 1 79.19 239 LEU A O 1
ATOM 1816 N N . GLN A 1 240 ? 6.656 -20.766 4.617 1 80.69 240 GLN A N 1
ATOM 1817 C CA . GLN A 1 240 ? 7.73 -21.438 5.328 1 80.69 240 GLN A CA 1
ATOM 1818 C C . GLN A 1 240 ? 8.141 -22.719 4.609 1 80.69 240 GLN A C 1
ATOM 1820 O O . GLN A 1 240 ? 9.289 -23.172 4.73 1 80.69 240 GLN A O 1
ATOM 1825 N N . SER A 1 241 ? 7.238 -23.328 3.834 1 77.38 241 SER A N 1
ATOM 1826 C CA . SER A 1 241 ? 7.508 -24.578 3.131 1 77.38 241 SER A CA 1
ATOM 1827 C C . SER A 1 241 ? 8.117 -24.312 1.758 1 77.38 241 SER A C 1
ATOM 1829 O O . SER A 1 241 ? 8.547 -25.25 1.077 1 77.38 241 SER A O 1
ATOM 1831 N N . ALA A 1 242 ? 8.266 -23.031 1.434 1 80.75 242 ALA A N 1
ATOM 1832 C CA . ALA A 1 242 ? 8.836 -22.672 0.141 1 80.75 242 ALA A CA 1
ATOM 1833 C C . ALA A 1 242 ? 10.359 -22.734 0.172 1 80.75 242 ALA A C 1
ATOM 1835 O O . ALA A 1 242 ? 10.969 -22.688 1.243 1 80.75 242 ALA A O 1
ATOM 1836 N N . PRO A 1 243 ? 10.93 -22.984 -1.012 1 80.25 243 PRO A N 1
ATOM 1837 C CA . PRO A 1 243 ? 12.391 -22.891 -1.083 1 80.25 243 PRO A CA 1
ATOM 1838 C C . PRO A 1 243 ? 12.922 -21.578 -0.499 1 80.25 243 PRO A C 1
ATOM 1840 O O . PRO A 1 243 ? 12.25 -20.547 -0.581 1 80.25 243 PRO A O 1
ATOM 1843 N N . ALA A 1 244 ? 14.039 -21.547 0.026 1 79.75 244 ALA A N 1
ATOM 1844 C CA . ALA A 1 244 ? 14.625 -20.453 0.795 1 79.75 244 ALA A CA 1
ATOM 1845 C C . ALA A 1 244 ? 14.617 -19.156 -0.008 1 79.75 244 ALA A C 1
ATOM 1847 O O . ALA A 1 244 ? 14.234 -18.094 0.504 1 79.75 244 ALA A O 1
ATOM 1848 N N . PRO A 1 245 ? 14.93 -19.25 -1.29 1 77.56 245 PRO A N 1
ATOM 1849 C CA . PRO A 1 245 ? 14.984 -17.984 -2.037 1 77.56 245 PRO A CA 1
ATOM 1850 C C . PRO A 1 245 ? 13.609 -17.359 -2.244 1 77.56 245 PRO A C 1
ATOM 1852 O O . PRO A 1 245 ? 13.508 -16.172 -2.57 1 77.56 245 PRO A O 1
ATOM 1855 N N . LEU A 1 246 ? 12.547 -18.156 -1.989 1 79.12 246 LEU A N 1
ATOM 1856 C CA . LEU A 1 246 ? 11.195 -17.688 -2.273 1 79.12 246 LEU A CA 1
ATOM 1857 C C . LEU A 1 246 ? 10.461 -17.328 -0.983 1 79.12 246 LEU A C 1
ATOM 1859 O O . LEU A 1 246 ? 9.281 -16.984 -1.013 1 79.12 246 LEU A O 1
ATOM 1863 N N . GLN A 1 247 ? 11.234 -17.344 0.051 1 82.19 247 GLN A N 1
ATOM 1864 C CA . GLN A 1 247 ? 10.617 -17.062 1.343 1 82.19 247 GLN A CA 1
ATOM 1865 C C . GLN A 1 247 ? 10.648 -15.578 1.669 1 82.19 247 GLN A C 1
ATOM 1867 O O . GLN A 1 247 ? 10.383 -15.18 2.807 1 82.19 247 GLN A O 1
ATOM 1872 N N . HIS A 1 248 ? 10.945 -14.812 0.64 1 82.12 248 HIS A N 1
ATOM 1873 C CA . HIS A 1 248 ? 11.07 -13.375 0.844 1 82.12 248 HIS A CA 1
ATOM 1874 C C . HIS A 1 248 ? 10.047 -12.609 0.017 1 82.12 248 HIS A C 1
ATOM 1876 O O . HIS A 1 248 ? 9.656 -13.055 -1.063 1 82.12 248 HIS A O 1
ATOM 1882 N N . LEU A 1 249 ? 9.641 -11.469 0.571 1 83.75 249 LEU A N 1
ATOM 1883 C CA . LEU A 1 249 ? 8.711 -10.602 -0.15 1 83.75 249 LEU A CA 1
ATOM 1884 C C . LEU A 1 249 ? 9.453 -9.492 -0.876 1 83.75 249 LEU A C 1
ATOM 1886 O O . LEU A 1 249 ? 8.852 -8.711 -1.615 1 83.75 249 LEU A O 1
ATOM 1890 N N . VAL A 1 250 ? 10.75 -9.398 -0.621 1 84.25 250 VAL A N 1
ATOM 1891 C CA . VAL A 1 250 ? 11.602 -8.391 -1.245 1 84.25 250 VAL A CA 1
ATOM 1892 C C . VAL A 1 250 ? 12.562 -9.062 -2.225 1 84.25 250 VAL A C 1
ATOM 1894 O O . VAL A 1 250 ? 12.75 -10.281 -2.176 1 84.25 250 VAL A O 1
ATOM 1897 N N . PRO A 1 251 ? 13.062 -8.227 -3.098 1 81.56 251 PRO A N 1
ATOM 1898 C CA . PRO A 1 251 ? 13.992 -8.812 -4.07 1 81.56 251 PRO A CA 1
ATOM 1899 C C . PRO A 1 251 ? 15.141 -9.562 -3.41 1 81.56 251 PRO A C 1
ATOM 1901 O O . PRO A 1 251 ? 15.711 -9.086 -2.422 1 81.56 251 PRO A O 1
ATOM 1904 N N . HIS A 1 252 ? 15.375 -10.719 -3.906 1 76.88 252 HIS A N 1
ATOM 1905 C CA . HIS A 1 252 ? 16.453 -11.562 -3.43 1 76.88 252 HIS A CA 1
ATOM 1906 C C . HIS A 1 252 ? 17.234 -12.172 -4.594 1 76.88 252 HIS A C 1
ATOM 1908 O O . HIS A 1 252 ? 17.156 -13.375 -4.84 1 76.88 252 HIS A O 1
ATOM 1914 N N . PRO A 1 253 ? 17.938 -11.328 -5.367 1 67.75 253 PRO A N 1
ATOM 1915 C CA . PRO A 1 253 ? 18.75 -11.859 -6.465 1 67.75 253 PRO A CA 1
ATOM 1916 C C . PRO A 1 253 ? 19.859 -12.797 -5.984 1 67.75 253 PRO A C 1
ATOM 1918 O O . PRO A 1 253 ? 20.312 -12.688 -4.844 1 67.75 253 PRO A O 1
ATOM 1921 N N . PRO A 1 254 ? 20.125 -13.656 -6.992 1 64.12 254 PRO A N 1
ATOM 1922 C CA . PRO A 1 254 ? 19.734 -13.836 -8.391 1 64.12 254 PRO A CA 1
ATOM 1923 C C . PRO A 1 254 ? 18.547 -14.781 -8.562 1 64.12 254 PRO A C 1
ATOM 1925 O O . PRO A 1 254 ? 18.016 -14.93 -9.664 1 64.12 254 PRO A O 1
ATOM 1928 N N . ASP A 1 255 ? 18.234 -15.414 -7.551 1 61.03 255 ASP A N 1
ATOM 1929 C CA . ASP A 1 255 ? 17.344 -16.562 -7.656 1 61.03 255 ASP A CA 1
ATOM 1930 C C . ASP A 1 255 ? 15.875 -16.125 -7.562 1 61.03 255 ASP A C 1
ATOM 1932 O O . ASP A 1 255 ? 14.969 -16.906 -7.816 1 61.03 255 ASP A O 1
ATOM 1936 N N . ALA A 1 256 ? 15.68 -14.867 -7.227 1 62 256 ALA A N 1
ATOM 1937 C CA . ALA A 1 256 ? 14.281 -14.578 -6.914 1 62 256 ALA A CA 1
ATOM 1938 C C . ALA A 1 256 ? 13.797 -13.336 -7.648 1 62 256 ALA A C 1
ATOM 1940 O O . ALA A 1 256 ? 14.375 -12.945 -8.672 1 62 256 ALA A O 1
ATOM 1941 N N . GLU A 1 257 ? 12.727 -12.781 -7.195 1 66.38 257 GLU A N 1
ATOM 1942 C CA . GLU A 1 257 ? 12 -11.672 -7.809 1 66.38 257 GLU A CA 1
ATOM 1943 C C . GLU A 1 257 ? 12.844 -10.398 -7.816 1 66.38 257 GLU A C 1
ATOM 1945 O O . GLU A 1 257 ? 13.758 -10.25 -7.004 1 66.38 257 GLU A O 1
ATOM 1950 N N . GLY A 1 258 ? 12.656 -9.625 -8.914 1 70.81 258 GLY A N 1
ATOM 1951 C CA . GLY A 1 258 ? 13.344 -8.359 -9.062 1 70.81 258 GLY A CA 1
ATOM 1952 C C . GLY A 1 258 ? 12.625 -7.203 -8.383 1 70.81 258 GLY A C 1
ATOM 1953 O O . GLY A 1 258 ? 11.844 -7.414 -7.457 1 70.81 258 GLY A O 1
ATOM 1954 N N . LEU A 1 259 ? 13.031 -6.031 -8.664 1 75 259 LEU A N 1
ATOM 1955 C CA . LEU A 1 259 ? 12.555 -4.793 -8.062 1 75 259 LEU A CA 1
ATOM 1956 C C . LEU A 1 259 ? 11.078 -4.578 -8.352 1 75 259 LEU A C 1
ATOM 1958 O O . LEU A 1 259 ? 10.414 -3.791 -7.676 1 75 259 LEU A O 1
ATOM 1962 N N . GLU A 1 260 ? 10.609 -5.406 -9.273 1 74.06 260 GLU A N 1
ATOM 1963 C CA . GLU A 1 260 ? 9.242 -5.203 -9.75 1 74.06 260 GLU A CA 1
ATOM 1964 C C . GLU A 1 260 ? 8.227 -5.582 -8.672 1 74.06 260 GLU A C 1
ATOM 1966 O O . GLU A 1 260 ? 7.062 -5.172 -8.742 1 74.06 260 GLU A O 1
ATOM 1971 N N . VAL A 1 261 ? 8.672 -6.285 -7.703 1 75.5 261 VAL A N 1
ATOM 1972 C CA . VAL A 1 261 ? 7.734 -6.762 -6.691 1 75.5 261 VAL A CA 1
ATOM 1973 C C . VAL A 1 261 ? 7.535 -5.688 -5.625 1 75.5 261 VAL A C 1
ATOM 1975 O O . VAL A 1 261 ? 6.562 -5.727 -4.867 1 75.5 261 VAL A O 1
ATOM 1978 N N . LEU A 1 262 ? 8.391 -4.734 -5.609 1 84.56 262 LEU A N 1
ATOM 1979 C CA . LEU A 1 262 ? 8.32 -3.699 -4.582 1 84.56 262 LEU A CA 1
ATOM 1980 C C . LEU A 1 262 ? 7.281 -2.641 -4.945 1 84.56 262 LEU A C 1
ATOM 1982 O O . LEU A 1 262 ? 7.16 -2.264 -6.113 1 84.56 262 LEU A O 1
ATOM 1986 N N . SER A 1 263 ? 6.57 -2.223 -3.938 1 83.5 263 SER A N 1
ATOM 1987 C CA . SER A 1 263 ? 5.648 -1.108 -4.125 1 83.5 263 SER A CA 1
ATOM 1988 C C . SER A 1 263 ? 6.402 0.197 -4.367 1 83.5 263 SER A C 1
ATOM 1990 O O . SER A 1 263 ? 7.402 0.472 -3.705 1 83.5 263 SER A O 1
ATOM 1992 N N . GLU A 1 264 ? 5.945 0.813 -5.422 1 84.12 264 GLU A N 1
ATOM 1993 C CA . GLU A 1 264 ? 6.531 2.111 -5.742 1 84.12 264 GLU A CA 1
ATOM 1994 C C . GLU A 1 264 ? 5.457 3.189 -5.852 1 84.12 264 GLU A C 1
ATOM 1996 O O . GLU A 1 264 ? 4.34 2.92 -6.297 1 84.12 264 GLU A O 1
ATOM 2001 N N . PRO A 1 265 ? 5.84 4.355 -5.359 1 86.94 265 PRO A N 1
ATOM 2002 C CA . PRO A 1 265 ? 4.891 5.457 -5.535 1 86.94 265 PRO A CA 1
ATOM 2003 C C . PRO A 1 265 ? 4.641 5.797 -7.004 1 86.94 265 PRO A C 1
ATOM 2005 O O . PRO A 1 265 ? 5.559 5.707 -7.824 1 86.94 265 PRO A O 1
ATOM 2008 N N . ASN A 1 266 ? 3.457 6.137 -7.273 1 84 266 ASN A N 1
ATOM 2009 C CA . ASN A 1 266 ? 3.088 6.52 -8.633 1 84 266 ASN A CA 1
ATOM 2010 C C . ASN A 1 266 ? 3.35 8 -8.883 1 84 266 ASN A C 1
ATOM 2012 O O . ASN A 1 266 ? 2.453 8.836 -8.719 1 84 266 ASN A O 1
ATOM 2016 N N . LEU A 1 267 ? 4.492 8.32 -9.43 1 88.75 267 LEU A N 1
ATOM 2017 C CA . LEU A 1 267 ? 4.891 9.711 -9.641 1 88.75 267 LEU A CA 1
ATOM 2018 C C . LEU A 1 267 ? 4.141 10.312 -10.82 1 88.75 267 LEU A C 1
ATOM 2020 O O . LEU A 1 267 ? 4.121 11.539 -10.984 1 88.75 267 LEU A O 1
ATOM 2024 N N . GLY A 1 268 ? 3.572 9.492 -11.555 1 83.88 268 GLY A N 1
ATOM 2025 C CA . GLY A 1 268 ? 2.826 9.961 -12.711 1 83.88 268 GLY A CA 1
ATOM 2026 C C . GLY A 1 268 ? 1.391 10.328 -12.391 1 83.88 268 GLY A C 1
ATOM 2027 O O . GLY A 1 268 ? 0.657 10.812 -13.25 1 83.88 268 GLY A O 1
ATOM 2028 N N . ALA A 1 269 ? 1.016 10.125 -11.18 1 84.38 269 ALA A N 1
ATOM 2029 C CA . ALA A 1 269 ? -0.353 10.453 -10.789 1 84.38 269 ALA A CA 1
ATOM 2030 C C . ALA A 1 269 ? -0.619 11.953 -10.922 1 84.38 269 ALA A C 1
ATOM 2032 O O . ALA A 1 269 ? 0.24 12.773 -10.586 1 84.38 269 ALA A O 1
ATOM 2033 N N . TYR A 1 270 ? -1.777 12.297 -11.352 1 86.38 270 TYR A N 1
ATOM 2034 C CA . TYR A 1 270 ? -2.148 13.695 -11.492 1 86.38 270 TYR A CA 1
ATOM 2035 C C . TYR A 1 270 ? -2.533 14.305 -10.148 1 86.38 270 TYR A C 1
ATOM 2037 O O . TYR A 1 270 ? -3.246 13.68 -9.359 1 86.38 270 TYR A O 1
ATOM 2045 N N . VAL A 1 271 ? -1.995 15.484 -9.945 1 91 271 VAL A N 1
ATOM 2046 C CA . VAL A 1 271 ? -2.264 16.172 -8.688 1 91 271 VAL A CA 1
ATOM 2047 C C . VAL A 1 271 ? -2.605 17.625 -8.945 1 91 271 VAL A C 1
ATOM 2049 O O . VAL A 1 271 ? -2.146 18.219 -9.938 1 91 271 VAL A O 1
ATOM 2052 N N . PHE A 1 272 ? -3.408 18.219 -8.039 1 93.06 272 PHE A N 1
ATOM 2053 C CA . PHE A 1 272 ? -3.688 19.656 -8.031 1 93.06 272 PHE A CA 1
ATOM 2054 C C . PHE A 1 272 ? -2.684 20.391 -7.152 1 93.06 272 PHE A C 1
ATOM 2056 O O . PHE A 1 272 ? -2.393 19.969 -6.035 1 93.06 272 PHE A O 1
ATOM 2063 N N . GLY A 1 273 ? -2.17 21.422 -7.734 1 92.75 273 GLY A N 1
ATOM 2064 C CA . GLY A 1 273 ? -1.24 22.234 -6.965 1 92.75 273 GLY A CA 1
ATOM 2065 C C . GLY A 1 273 ? -1.456 23.719 -7.141 1 92.75 273 GLY A C 1
ATOM 2066 O O . GLY A 1 273 ? -1.912 24.156 -8.195 1 92.75 273 GLY A O 1
ATOM 2067 N N . VAL A 1 274 ? -1.177 24.422 -6.039 1 93.75 274 VAL A N 1
ATOM 2068 C CA . VAL A 1 274 ? -1.216 25.875 -6.047 1 93.75 274 VAL A CA 1
ATOM 2069 C C . VAL A 1 274 ? 0.198 26.438 -5.891 1 93.75 274 VAL A C 1
ATOM 2071 O O . VAL A 1 274 ? 0.944 26 -5.008 1 93.75 274 VAL A O 1
ATOM 2074 N N . ALA A 1 275 ? 0.517 27.266 -6.828 1 92.44 275 ALA A N 1
ATOM 2075 C CA . ALA A 1 275 ? 1.82 27.922 -6.719 1 92.44 275 ALA A CA 1
ATOM 2076 C C . ALA A 1 275 ? 1.818 28.969 -5.617 1 92.44 275 ALA A C 1
ATOM 2078 O O . ALA A 1 275 ? 0.969 29.859 -5.605 1 92.44 275 ALA A O 1
ATOM 2079 N N . LEU A 1 276 ? 2.775 28.828 -4.73 1 89.94 276 LEU A N 1
ATOM 2080 C CA . LEU A 1 276 ? 2.861 29.781 -3.633 1 89.94 276 LEU A CA 1
ATOM 2081 C C . LEU A 1 276 ? 3.666 31 -4.043 1 89.94 276 LEU A C 1
ATOM 2083 O O . LEU A 1 276 ? 3.574 32.062 -3.402 1 89.94 276 LEU A O 1
ATOM 2087 N N . GLU A 1 277 ? 4.492 30.844 -5.031 1 91.12 277 GLU A N 1
ATOM 2088 C CA . GLU A 1 277 ? 5.266 31.922 -5.648 1 91.12 277 GLU A CA 1
ATOM 2089 C C . GLU A 1 277 ? 5.293 31.781 -7.168 1 91.12 277 GLU A C 1
ATOM 2091 O O . GLU A 1 277 ? 4.824 30.766 -7.711 1 91.12 277 GLU A O 1
ATOM 2096 N N . ASP A 1 278 ? 5.766 32.844 -7.773 1 89.94 278 ASP A N 1
ATOM 2097 C CA . ASP A 1 278 ? 5.934 32.75 -9.219 1 89.94 278 ASP A CA 1
ATOM 2098 C C . ASP A 1 278 ? 7.023 31.734 -9.586 1 89.94 278 ASP A C 1
ATOM 2100 O O . ASP A 1 278 ? 8.172 31.875 -9.148 1 89.94 278 ASP A O 1
ATOM 2104 N N . LEU A 1 279 ? 6.637 30.75 -10.328 1 85.38 279 LEU A N 1
ATOM 2105 C CA . LEU A 1 279 ? 7.578 29.672 -10.641 1 85.38 279 LEU A CA 1
ATOM 2106 C C . LEU A 1 279 ? 8.258 29.922 -11.984 1 85.38 279 LEU A C 1
ATOM 2108 O O . LEU A 1 279 ? 9.227 29.25 -12.328 1 85.38 279 LEU A O 1
ATOM 2112 N N . GLY A 1 280 ? 7.805 30.859 -12.648 1 83.94 280 GLY A N 1
ATOM 2113 C CA . GLY A 1 280 ? 8.328 31.078 -13.984 1 83.94 280 GLY A CA 1
ATOM 2114 C C . GLY A 1 280 ? 7.82 30.062 -14.992 1 83.94 280 GLY A C 1
ATOM 2115 O O . GLY A 1 280 ? 6.668 29.641 -14.93 1 83.94 280 GLY A O 1
ATOM 2116 N N . VAL A 1 281 ? 8.641 29.797 -15.977 1 81 281 VAL A N 1
ATOM 2117 C CA . VAL A 1 281 ? 8.25 28.859 -17.031 1 81 281 VAL A CA 1
ATOM 2118 C C . VAL A 1 281 ? 8.578 27.438 -16.609 1 81 281 VAL A C 1
ATOM 2120 O O . VAL A 1 281 ? 9.734 27.109 -16.328 1 81 281 VAL A O 1
ATOM 2123 N N . VAL A 1 282 ? 7.461 26.703 -16.422 1 79.25 282 VAL A N 1
ATOM 2124 C CA . VAL A 1 282 ? 7.645 25.328 -15.984 1 79.25 282 VAL A CA 1
ATOM 2125 C C . VAL A 1 282 ? 7.262 24.375 -17.109 1 79.25 282 VAL A C 1
ATOM 2127 O O . VAL A 1 282 ? 6.305 24.625 -17.844 1 79.25 282 VAL A O 1
ATOM 2130 N N . ASN A 1 283 ? 8.109 23.344 -17.266 1 75.69 283 ASN A N 1
ATOM 2131 C CA . ASN A 1 283 ? 7.797 22.312 -18.25 1 75.69 283 ASN A CA 1
ATOM 2132 C C . ASN A 1 283 ? 6.801 21.297 -17.672 1 75.69 283 ASN A C 1
ATOM 2134 O O . ASN A 1 283 ? 7.121 20.562 -16.75 1 75.69 283 ASN A O 1
ATOM 2138 N N . LEU A 1 284 ? 5.582 21.328 -18 1 67.88 284 LEU A N 1
ATOM 2139 C CA . LEU A 1 284 ? 4.539 20.469 -17.453 1 67.88 284 LEU A CA 1
ATOM 2140 C C . LEU A 1 284 ? 4.434 19.172 -18.234 1 67.88 284 LEU A C 1
ATOM 2142 O O . LEU A 1 284 ? 3.578 18.328 -17.953 1 67.88 284 LEU A O 1
ATOM 2146 N N . GLY A 1 285 ? 5.441 18.828 -18.984 1 61.03 285 GLY A N 1
ATOM 2147 C CA . GLY A 1 285 ? 5.621 17.547 -19.656 1 61.03 285 GLY A CA 1
ATOM 2148 C C . GLY A 1 285 ? 4.824 17.438 -20.953 1 61.03 285 GLY A C 1
ATOM 2149 O O . GLY A 1 285 ? 4.082 18.344 -21.312 1 61.03 285 GLY A O 1
ATOM 2150 N N . GLU A 1 286 ? 4.895 16.125 -21.578 1 52.44 286 GLU A N 1
ATOM 2151 C CA . GLU A 1 286 ? 4.371 15.75 -22.891 1 52.44 286 GLU A CA 1
ATOM 2152 C C . GLU A 1 286 ? 2.875 15.445 -22.812 1 52.44 286 GLU A C 1
ATOM 2154 O O . GLU A 1 286 ? 2.404 14.852 -21.844 1 52.44 286 GLU A O 1
ATOM 2159 N N . GLY A 1 287 ? 2.016 16.188 -23.594 1 49.69 287 GLY A N 1
ATOM 2160 C CA . GLY A 1 287 ? 0.6 15.992 -23.875 1 49.69 287 GLY A CA 1
ATOM 2161 C C . GLY A 1 287 ? -0.227 17.25 -23.641 1 49.69 287 GLY A C 1
ATOM 2162 O O . GLY A 1 287 ? -1.438 17.25 -23.859 1 49.69 287 GLY A O 1
ATOM 2163 N N . VAL A 1 288 ? 0.318 17.969 -22.688 1 51.41 288 VAL A N 1
ATOM 2164 C CA . VAL A 1 288 ? -0.466 19.188 -22.578 1 51.41 288 VAL A CA 1
ATOM 2165 C C . VAL A 1 288 ? -0.069 20.156 -23.688 1 51.41 288 VAL A C 1
ATOM 2167 O O . VAL A 1 288 ? 1.095 20.203 -24.094 1 51.41 288 VAL A O 1
ATOM 2170 N N . GLN A 1 289 ? -0.871 20.438 -24.516 1 53.31 289 GLN A N 1
ATOM 2171 C CA . GLN A 1 289 ? -0.678 21.312 -25.656 1 53.31 289 GLN A CA 1
ATOM 2172 C C . GLN A 1 289 ? 0.427 22.328 -25.391 1 53.31 289 GLN A C 1
ATOM 2174 O O . GLN A 1 289 ? 1.19 22.688 -26.297 1 53.31 289 GLN A O 1
ATOM 2179 N N . ASP A 1 290 ? 0.361 22.984 -24.188 1 54.38 290 ASP A N 1
ATOM 2180 C CA . ASP A 1 290 ? 1.352 24.016 -23.875 1 54.38 290 ASP A CA 1
ATOM 2181 C C . ASP A 1 290 ? 2.311 23.547 -22.797 1 54.38 290 ASP A C 1
ATOM 2183 O O . ASP A 1 290 ? 2.076 23.781 -21.609 1 54.38 290 ASP A O 1
ATOM 2187 N N . ALA A 1 291 ? 3.385 22.75 -23.234 1 62.41 291 ALA A N 1
ATOM 2188 C CA . ALA A 1 291 ? 4.406 22.062 -22.453 1 62.41 291 ALA A CA 1
ATOM 2189 C C . ALA A 1 291 ? 5.07 23.016 -21.453 1 62.41 291 ALA A C 1
ATOM 2191 O O . ALA A 1 291 ? 5.406 22.609 -20.344 1 62.41 291 ALA A O 1
ATOM 2192 N N . SER A 1 292 ? 5.32 24.219 -21.953 1 74 292 SER A N 1
ATOM 2193 C CA . SER A 1 292 ? 5.949 25.188 -21.047 1 74 292 SER A CA 1
ATOM 2194 C C . SER A 1 292 ? 5.008 26.344 -20.75 1 74 292 SER A C 1
ATOM 2196 O O . SER A 1 292 ? 4.395 26.906 -21.656 1 74 292 SER A O 1
ATOM 2198 N N . ARG A 1 293 ? 4.547 26.422 -19.594 1 77.19 293 ARG A N 1
ATOM 2199 C CA . ARG A 1 293 ? 3.645 27.5 -19.203 1 77.19 293 ARG A CA 1
ATOM 2200 C C . ARG A 1 293 ? 4.172 28.25 -17.984 1 77.19 293 ARG A C 1
ATOM 2202 O O . ARG A 1 293 ? 4.797 27.641 -17.109 1 77.19 293 ARG A O 1
ATOM 2209 N N . ALA A 1 294 ? 3.988 29.578 -18.094 1 82.44 294 ALA A N 1
ATOM 2210 C CA . ALA A 1 294 ? 4.293 30.375 -16.922 1 82.44 294 ALA A CA 1
ATOM 2211 C C . ALA A 1 294 ? 3.236 30.188 -15.836 1 82.44 294 ALA A C 1
ATOM 2213 O O . ALA A 1 294 ? 2.037 30.188 -16.125 1 82.44 294 ALA A O 1
ATOM 2214 N N . ILE A 1 295 ? 3.775 29.906 -14.711 1 83.81 295 ILE A N 1
ATOM 2215 C CA . ILE A 1 295 ? 2.859 29.703 -13.594 1 83.81 295 ILE A CA 1
ATOM 2216 C C . ILE A 1 295 ? 3.018 30.844 -12.594 1 83.81 295 ILE A C 1
ATOM 2218 O O . ILE A 1 295 ? 4.109 31.078 -12.062 1 83.81 295 ILE A O 1
ATOM 2222 N N . ASN A 1 296 ? 1.882 31.531 -12.336 1 88.5 296 ASN A N 1
ATOM 2223 C CA . ASN A 1 296 ? 1.869 32.656 -11.398 1 88.5 296 ASN A CA 1
ATOM 2224 C C . ASN A 1 296 ? 1.462 32.188 -9.992 1 88.5 296 ASN A C 1
ATOM 2226 O O . ASN A 1 296 ? 0.824 31.156 -9.836 1 88.5 296 ASN A O 1
ATOM 2230 N N . ALA A 1 297 ? 1.818 33.094 -9.117 1 90.56 297 ALA A N 1
ATOM 2231 C CA . ALA A 1 297 ? 1.456 32.812 -7.727 1 90.56 297 ALA A CA 1
ATOM 2232 C C . ALA A 1 297 ? -0.059 32.719 -7.562 1 90.56 297 ALA A C 1
ATOM 2234 O O . ALA A 1 297 ? -0.796 33.562 -8.109 1 90.56 297 ALA A O 1
ATOM 2235 N N . GLY A 1 298 ? -0.44 31.703 -6.859 1 90.5 298 GLY A N 1
ATOM 2236 C CA . GLY A 1 298 ? -1.855 31.562 -6.559 1 90.5 298 GLY A CA 1
ATOM 2237 C C . GLY A 1 298 ? -2.605 30.75 -7.598 1 90.5 298 GLY A C 1
ATOM 2238 O O . GLY A 1 298 ? -3.756 30.359 -7.379 1 90.5 298 GLY A O 1
ATOM 2239 N N . GLU A 1 299 ? -2.002 30.438 -8.695 1 88.69 299 GLU A N 1
ATOM 2240 C CA . GLU A 1 299 ? -2.666 29.688 -9.75 1 88.69 299 GLU A CA 1
ATOM 2241 C C . GLU A 1 299 ? -2.771 28.203 -9.398 1 88.69 299 GLU A C 1
ATOM 2243 O O . GLU A 1 299 ? -1.833 27.625 -8.852 1 88.69 299 GLU A O 1
ATOM 2248 N N . LEU A 1 300 ? -3.932 27.703 -9.688 1 90 300 LEU A N 1
ATOM 2249 C CA . LEU A 1 300 ? -4.199 26.281 -9.492 1 90 300 LEU A CA 1
ATOM 2250 C C . LEU A 1 300 ? -3.963 25.5 -10.789 1 90 300 LEU A C 1
ATOM 2252 O O . LEU A 1 300 ? -4.395 25.938 -11.859 1 90 300 LEU A O 1
ATOM 2256 N N . PHE A 1 301 ? -3.273 24.422 -10.711 1 86.12 301 PHE A N 1
ATOM 2257 C CA . PHE A 1 301 ? -2.945 23.672 -11.914 1 86.12 301 PHE A CA 1
ATOM 2258 C C . PHE A 1 301 ? -3.055 22.172 -11.641 1 86.12 301 PHE A C 1
ATOM 2260 O O . PHE A 1 301 ? -2.844 21.719 -10.516 1 86.12 301 PHE A O 1
ATOM 2267 N N . LEU A 1 302 ? -3.367 21.453 -12.641 1 89.31 302 LEU A N 1
ATOM 2268 C CA . LEU A 1 302 ? -3.383 19.984 -12.648 1 89.31 302 LEU A CA 1
ATOM 2269 C C . LEU A 1 302 ? -2.256 19.438 -13.508 1 89.31 302 LEU A C 1
ATOM 2271 O O . LEU A 1 302 ? -2.133 19.797 -14.688 1 89.31 302 LEU A O 1
ATOM 2275 N N . THR A 1 303 ? -1.401 18.703 -13 1 87.19 303 THR A N 1
ATOM 2276 C CA . THR A 1 303 ? -0.272 18.125 -13.727 1 87.19 303 THR A CA 1
ATOM 2277 C C . THR A 1 303 ? 0.191 16.828 -13.062 1 87.19 303 THR A C 1
ATOM 2279 O O . THR A 1 303 ? -0.159 16.547 -11.914 1 87.19 303 THR A O 1
ATOM 2282 N N . PRO A 1 304 ? 0.794 15.961 -13.828 1 88.81 304 PRO A N 1
ATOM 2283 C CA . PRO A 1 304 ? 1.423 14.82 -13.156 1 88.81 304 PRO A CA 1
ATOM 2284 C C . PRO A 1 304 ? 2.371 15.242 -12.039 1 88.81 304 PRO A C 1
ATOM 2286 O O . PRO A 1 304 ? 3.066 16.25 -12.156 1 88.81 304 PRO A O 1
ATOM 2289 N N . TYR A 1 305 ? 2.42 14.523 -11.008 1 92.25 305 TYR A N 1
ATOM 2290 C CA . TYR A 1 305 ? 3.156 14.867 -9.797 1 92.25 305 TYR A CA 1
ATOM 2291 C C . TYR A 1 305 ? 4.633 15.086 -10.102 1 92.25 305 TYR A C 1
ATOM 2293 O O . TYR A 1 305 ? 5.266 15.977 -9.531 1 92.25 305 TYR A O 1
ATOM 2301 N N . HIS A 1 306 ? 5.184 14.289 -10.969 1 90.38 306 HIS A N 1
ATOM 2302 C CA . HIS A 1 306 ? 6.617 14.367 -11.227 1 90.38 306 HIS A CA 1
ATOM 2303 C C . HIS A 1 306 ? 7.023 15.758 -11.688 1 90.38 306 HIS A C 1
ATOM 2305 O O . HIS A 1 306 ? 8.156 16.188 -11.469 1 90.38 306 HIS A O 1
ATOM 2311 N N . ASN A 1 307 ? 6.137 16.5 -12.266 1 87.69 307 ASN A N 1
ATOM 2312 C CA . ASN A 1 307 ? 6.418 17.875 -12.703 1 87.69 307 ASN A CA 1
ATOM 2313 C C . ASN A 1 307 ? 6.504 18.828 -11.516 1 87.69 307 ASN A C 1
ATOM 2315 O O . ASN A 1 307 ? 7.273 19.797 -11.547 1 87.69 307 ASN A O 1
ATOM 2319 N N . PHE A 1 308 ? 5.754 18.562 -10.508 1 89.06 308 PHE A N 1
ATOM 2320 C CA . PHE A 1 308 ? 5.664 19.438 -9.344 1 89.06 308 PHE A CA 1
ATOM 2321 C C . PHE A 1 308 ? 6.648 19 -8.258 1 89.06 308 PHE A C 1
ATOM 2323 O O . PHE A 1 308 ? 6.926 19.75 -7.324 1 89.06 308 PHE A O 1
ATOM 2330 N N . ARG A 1 309 ? 7.125 17.828 -8.422 1 91.94 309 ARG A N 1
ATOM 2331 C CA . ARG A 1 309 ? 7.895 17.203 -7.359 1 91.94 309 ARG A CA 1
ATOM 2332 C C . ARG A 1 309 ? 8.992 18.125 -6.852 1 91.94 309 ARG A C 1
ATOM 2334 O O . ARG A 1 309 ? 9.102 18.359 -5.648 1 91.94 309 ARG A O 1
ATOM 2341 N N . PRO A 1 310 ? 9.805 18.781 -7.699 1 90.81 310 PRO A N 1
ATOM 2342 C CA . PRO A 1 310 ? 10.859 19.656 -7.195 1 90.81 310 PRO A CA 1
ATOM 2343 C C . PRO A 1 310 ? 10.312 20.891 -6.492 1 90.81 310 PRO A C 1
ATOM 2345 O O . PRO A 1 310 ? 10.906 21.359 -5.516 1 90.81 310 PRO A O 1
ATOM 2348 N N . PHE A 1 311 ? 9.227 21.375 -6.934 1 91.19 311 PHE A N 1
ATOM 2349 C CA . PHE A 1 311 ? 8.641 22.594 -6.383 1 91.19 311 PHE A CA 1
ATOM 2350 C C . PHE A 1 311 ? 7.957 22.312 -5.047 1 91.19 311 PHE A C 1
ATOM 2352 O O . PHE A 1 311 ? 7.895 23.172 -4.18 1 91.19 311 PHE A O 1
ATOM 2359 N N . VAL A 1 312 ? 7.477 21.094 -4.91 1 92.44 312 VAL A N 1
ATOM 2360 C CA . VAL A 1 312 ? 6.883 20.688 -3.641 1 92.44 312 VAL A CA 1
ATOM 2361 C C . VAL A 1 312 ? 7.98 20.516 -2.59 1 92.44 312 VAL A C 1
ATOM 2363 O O . VAL A 1 312 ? 7.84 20.984 -1.456 1 92.44 312 VAL A O 1
ATOM 2366 N N . MET A 1 313 ? 9.047 19.953 -3.045 1 90 313 MET A N 1
ATOM 2367 C CA . MET A 1 313 ? 10.164 19.703 -2.141 1 90 313 MET A CA 1
ATOM 2368 C C . MET A 1 313 ? 10.812 21 -1.688 1 90 313 MET A C 1
ATOM 2370 O O . MET A 1 313 ? 11.297 21.094 -0.56 1 90 313 MET A O 1
ATOM 2374 N N . SER A 1 314 ? 10.719 21.953 -2.561 1 88.81 314 SER A N 1
ATOM 2375 C CA . SER A 1 314 ? 11.312 23.25 -2.225 1 88.81 314 SER A CA 1
ATOM 2376 C C . SER A 1 314 ? 10.32 24.141 -1.489 1 88.81 314 SER A C 1
ATOM 2378 O O . SER A 1 314 ? 10.68 25.219 -1.02 1 88.81 314 SER A O 1
ATOM 2380 N N . GLY A 1 315 ? 9.125 23.719 -1.417 1 87.69 315 GLY A N 1
ATOM 2381 C CA . GLY A 1 315 ? 8.117 24.484 -0.705 1 87.69 315 GLY A CA 1
ATOM 2382 C C . GLY A 1 315 ? 7.473 25.562 -1.559 1 87.69 315 GLY A C 1
ATOM 2383 O O . GLY A 1 315 ? 6.797 26.453 -1.039 1 87.69 315 GLY A O 1
ATOM 2384 N N . GLN A 1 316 ? 7.598 25.5 -2.84 1 91.19 316 GLN A N 1
ATOM 2385 C CA . GLN A 1 316 ? 7.086 26.531 -3.736 1 91.19 316 GLN A CA 1
ATOM 2386 C C . GLN A 1 316 ? 5.664 26.219 -4.191 1 91.19 316 GLN A C 1
ATOM 2388 O O . GLN A 1 316 ? 4.949 27.094 -4.68 1 91.19 316 GLN A O 1
ATOM 2393 N N . VAL A 1 317 ? 5.316 24.984 -4.102 1 92.19 317 VAL A N 1
ATOM 2394 C CA . VAL A 1 317 ? 3.99 24.547 -4.52 1 92.19 317 VAL A CA 1
ATOM 2395 C C . VAL A 1 317 ? 3.316 23.781 -3.379 1 92.19 317 VAL A C 1
ATOM 2397 O O . VAL A 1 317 ? 3.965 23.016 -2.67 1 92.19 317 VAL A O 1
ATOM 2400 N N . ARG A 1 318 ? 2.084 24.047 -3.191 1 94 318 ARG A N 1
ATOM 2401 C CA . ARG A 1 318 ? 1.254 23.297 -2.25 1 94 318 ARG A 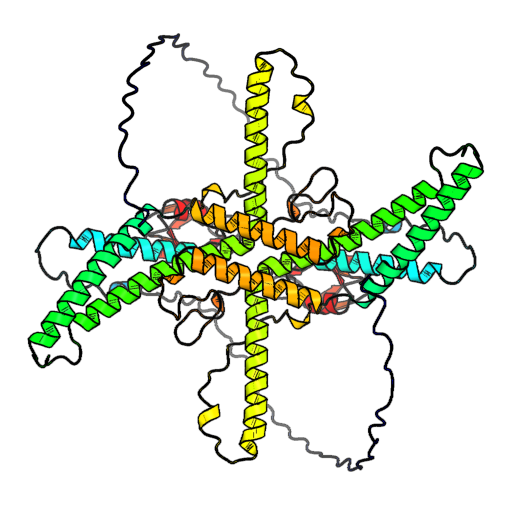CA 1
ATOM 2402 C C . ARG A 1 318 ? 0.233 22.438 -2.982 1 94 318 ARG A C 1
ATOM 2404 O O . ARG A 1 318 ? -0.524 22.938 -3.818 1 94 318 ARG A O 1
ATOM 2411 N N . LEU A 1 319 ? 0.243 21.219 -2.617 1 94.12 319 LEU A N 1
ATOM 2412 C CA . LEU A 1 319 ? -0.741 20.328 -3.209 1 94.12 319 LEU A CA 1
ATOM 2413 C C . LEU A 1 319 ? -2.102 20.5 -2.543 1 94.12 319 LEU A C 1
ATOM 2415 O O . LEU A 1 319 ? -2.18 20.828 -1.358 1 94.12 319 LEU A O 1
ATOM 2419 N N . VAL A 1 320 ? -3.191 20.266 -3.42 1 91.19 320 VAL A N 1
ATOM 2420 C CA . VAL A 1 320 ? -4.539 20.438 -2.887 1 91.19 320 VAL A CA 1
ATOM 2421 C C . VAL A 1 320 ? -5.449 19.328 -3.395 1 91.19 320 VAL A C 1
ATOM 2423 O O . VAL A 1 320 ? -5.285 18.844 -4.52 1 91.19 320 VAL A O 1
ATOM 2426 N N . MET B 1 1 ? 10.023 11.562 29 1 19.11 1 MET B N 1
ATOM 2427 C CA . MET B 1 1 ? 10.492 12.906 29.328 1 19.11 1 MET B CA 1
ATOM 2428 C C . MET B 1 1 ? 11.789 13.219 28.594 1 19.11 1 MET B C 1
ATOM 2430 O O . MET B 1 1 ? 12.883 12.984 29.125 1 19.11 1 MET B O 1
ATOM 2434 N N . PHE B 1 2 ? 11.797 12.82 27.25 1 20.95 2 PHE B N 1
ATOM 2435 C CA . PHE B 1 2 ? 12.836 12.258 26.391 1 20.95 2 PHE B CA 1
ATOM 2436 C C . PHE B 1 2 ? 13.773 13.352 25.875 1 20.95 2 PHE B C 1
ATOM 2438 O O . PHE B 1 2 ? 14.75 13.062 25.188 1 20.95 2 PHE B O 1
ATOM 2445 N N . PHE B 1 3 ? 13.242 14.703 25.844 1 22.2 3 PHE B N 1
ATOM 2446 C CA . PHE B 1 3 ? 13.859 15.875 25.219 1 22.2 3 PHE B CA 1
ATOM 2447 C C . PHE B 1 3 ? 15.078 16.328 26.016 1 22.2 3 PHE B C 1
ATOM 2449 O O . PHE B 1 3 ? 15.797 17.234 25.594 1 22.2 3 PHE B O 1
ATOM 2456 N N . GLU B 1 4 ? 15.07 16.016 27.25 1 19.52 4 GLU B N 1
ATOM 2457 C CA . GLU B 1 4 ? 15.93 16.844 28.094 1 19.52 4 GLU B CA 1
ATOM 2458 C C . GLU B 1 4 ? 17.391 16.641 27.734 1 19.52 4 GLU B C 1
ATOM 2460 O O . GLU B 1 4 ? 18.188 17.594 27.797 1 19.52 4 GLU B O 1
ATOM 2465 N N . ASP B 1 5 ? 17.812 15.414 27.734 1 19 5 ASP B N 1
ATOM 2466 C CA . ASP B 1 5 ? 19.094 15.281 28.422 1 19 5 ASP B CA 1
ATOM 2467 C C . ASP B 1 5 ? 20.234 15.82 27.562 1 19 5 ASP B C 1
ATOM 2469 O O . ASP B 1 5 ? 21.172 16.438 28.078 1 19 5 ASP B O 1
ATOM 2473 N N . ASN B 1 6 ? 20.453 15.258 26.297 1 20.5 6 ASN B N 1
ATOM 2474 C CA . ASN B 1 6 ? 21.844 14.953 25.969 1 20.5 6 ASN B CA 1
ATOM 2475 C C . ASN B 1 6 ? 22.562 16.172 25.422 1 20.5 6 ASN B C 1
ATOM 2477 O O . ASN B 1 6 ? 22.672 16.344 24.203 1 20.5 6 ASN B O 1
ATOM 2481 N N . LEU B 1 7 ? 22.281 17.391 25.969 1 18.97 7 LEU B N 1
ATOM 2482 C CA . LEU B 1 7 ? 22.781 18.641 25.406 1 18.97 7 LEU B CA 1
ATOM 2483 C C . LEU B 1 7 ? 24.312 18.656 25.422 1 18.97 7 LEU B C 1
ATOM 2485 O O . LEU B 1 7 ? 24.938 19.578 24.906 1 18.97 7 LEU B O 1
ATOM 2489 N N . ASN B 1 8 ? 24.812 17.797 26.391 1 18.39 8 ASN B N 1
ATOM 2490 C CA . ASN B 1 8 ? 26 18.469 26.906 1 18.39 8 ASN B CA 1
ATOM 2491 C C . ASN B 1 8 ? 27.062 18.641 25.828 1 18.39 8 ASN B C 1
ATOM 2493 O O . ASN B 1 8 ? 27.625 19.719 25.672 1 18.39 8 ASN B O 1
ATOM 2497 N N . ASP B 1 9 ? 27.828 17.484 25.547 1 19.27 9 ASP B N 1
ATOM 2498 C CA . ASP B 1 9 ? 29.281 17.516 25.641 1 19.27 9 ASP B CA 1
ATOM 2499 C C . ASP B 1 9 ? 29.906 18.094 24.375 1 19.27 9 ASP B C 1
ATOM 2501 O O . ASP B 1 9 ? 29.688 17.562 23.281 1 19.27 9 ASP B O 1
ATOM 2505 N N . THR B 1 10 ? 30.125 19.438 24.359 1 21.27 10 THR B N 1
ATOM 2506 C CA . THR B 1 10 ? 30.75 20.422 23.484 1 21.27 10 THR B CA 1
ATOM 2507 C C . THR B 1 10 ? 32.125 19.953 23.047 1 21.27 10 THR B C 1
ATOM 2509 O O . THR B 1 10 ? 33.062 19.938 23.844 1 21.27 10 THR B O 1
ATOM 2512 N N . LEU B 1 11 ? 32.094 18.75 22.266 1 17.61 11 LEU B N 1
ATOM 2513 C CA . LEU B 1 11 ? 33.375 18.188 21.812 1 17.61 11 LEU B CA 1
ATOM 2514 C C . LEU B 1 11 ? 34.188 19.25 21.078 1 17.61 11 LEU B C 1
ATOM 2516 O O . LEU B 1 11 ? 33.688 19.953 20.203 1 17.61 11 LEU B O 1
ATOM 2520 N N . GLU B 1 12 ? 35.344 19.594 21.594 1 19.19 12 GLU B N 1
ATOM 2521 C CA . GLU B 1 12 ? 36.438 20.562 21.422 1 19.19 12 GLU B CA 1
ATOM 2522 C C . GLU B 1 12 ? 37.125 20.406 20.078 1 19.19 12 GLU B C 1
ATOM 2524 O O . GLU B 1 12 ? 37.906 21.25 19.672 1 19.19 12 GLU B O 1
ATOM 2529 N N . ASP B 1 13 ? 36.844 19.25 19.297 1 17.27 13 ASP B N 1
ATOM 2530 C CA . ASP B 1 13 ? 38.094 18.859 18.672 1 17.27 13 ASP B CA 1
ATOM 2531 C C . ASP B 1 13 ? 38.469 19.844 17.562 1 17.27 13 ASP B C 1
ATOM 2533 O O . ASP B 1 13 ? 37.688 20.062 16.625 1 17.27 13 ASP B O 1
ATOM 2537 N N . GLU B 1 14 ? 39.375 20.75 17.828 1 18.31 14 GLU B N 1
ATOM 2538 C CA . GLU B 1 14 ? 39.938 21.906 17.156 1 18.31 14 GLU B CA 1
ATOM 2539 C C . GLU B 1 14 ? 40.656 21.5 15.867 1 18.31 14 GLU B C 1
ATOM 2541 O O . GLU B 1 14 ? 40.906 22.344 15.008 1 18.31 14 GLU B O 1
ATOM 2546 N N . SER B 1 15 ? 41.031 20.172 15.766 1 17.36 15 SER B N 1
ATOM 2547 C CA . SER B 1 15 ? 42.406 20.266 15.344 1 17.36 15 SER B CA 1
ATOM 2548 C C . SER B 1 15 ? 42.531 20.797 13.922 1 17.36 15 SER B C 1
ATOM 2550 O O . SER B 1 15 ? 43.281 21.75 13.664 1 17.36 15 SER B O 1
ATOM 2552 N N . LEU B 1 16 ? 42.469 19.859 12.891 1 17.22 16 LEU B N 1
ATOM 2553 C CA . LEU B 1 16 ? 43.594 19.609 12 1 17.22 16 LEU B CA 1
ATOM 2554 C C . LEU B 1 16 ? 43.5 20.438 10.727 1 17.22 16 LEU B C 1
ATOM 2556 O O . LEU B 1 16 ? 42.625 20.172 9.883 1 17.22 16 LEU B O 1
ATOM 2560 N N . LEU B 1 17 ? 43.594 21.734 10.781 1 18.31 17 LEU B N 1
ATOM 2561 C CA . LEU B 1 17 ? 43.469 22.656 9.664 1 18.31 17 LEU B CA 1
ATOM 2562 C C . LEU B 1 17 ? 44.5 22.375 8.586 1 18.31 17 LEU B C 1
ATOM 2564 O O . LEU B 1 17 ? 44.719 23.203 7.703 1 18.31 17 LEU B O 1
ATOM 2568 N N . HIS B 1 18 ? 44.719 20.984 8.305 1 17.73 18 HIS B N 1
ATOM 2569 C CA . HIS B 1 18 ? 45.938 20.938 7.496 1 17.73 18 HIS B CA 1
ATOM 2570 C C . HIS B 1 18 ? 45.75 21.656 6.168 1 17.73 18 HIS B C 1
ATOM 2572 O O . HIS B 1 18 ? 44.688 21.562 5.551 1 17.73 18 HIS B O 1
ATOM 2578 N N . ASP B 1 19 ? 46.688 22.453 5.773 1 18.08 19 ASP B N 1
ATOM 2579 C CA . ASP B 1 19 ? 47 23.594 4.91 1 18.08 19 ASP B CA 1
ATOM 2580 C C . ASP B 1 19 ? 47.156 23.141 3.461 1 18.08 19 ASP B C 1
ATOM 2582 O O . ASP B 1 19 ? 47.406 23.969 2.578 1 18.08 19 ASP B O 1
ATOM 2586 N N . GLY B 1 20 ? 46.969 21.781 3.074 1 17.39 20 GLY B N 1
ATOM 2587 C CA . GLY B 1 20 ? 47.938 21.562 2.008 1 17.39 20 GLY B CA 1
ATOM 2588 C C . GLY B 1 20 ? 47.594 22.328 0.739 1 17.39 20 GLY B C 1
ATOM 2589 O O . GLY B 1 20 ? 46.438 22.625 0.475 1 17.39 20 GLY B O 1
ATOM 2590 N N . ASP B 1 21 ? 48.531 22.859 0.077 1 17.84 21 ASP B N 1
ATOM 2591 C CA . ASP B 1 21 ? 48.875 23.891 -0.886 1 17.84 21 ASP B CA 1
ATOM 2592 C C . ASP B 1 21 ? 48.562 23.453 -2.312 1 17.84 21 ASP B C 1
ATOM 2594 O O . ASP B 1 21 ? 48.594 24.25 -3.244 1 17.84 21 ASP B O 1
ATOM 2598 N N . GLY B 1 22 ? 48.125 22.125 -2.531 1 17.94 22 GLY B N 1
ATOM 2599 C CA . GLY B 1 22 ? 48.812 21.859 -3.789 1 17.94 22 GLY B CA 1
ATOM 2600 C C . GLY B 1 22 ? 48.25 22.672 -4.945 1 17.94 22 GLY B C 1
ATOM 2601 O O . GLY B 1 22 ? 47.188 23.266 -4.836 1 17.94 22 GLY B O 1
ATOM 2602 N N . PRO B 1 23 ? 48.625 22.141 -6.219 1 19.08 23 PRO B N 1
ATOM 2603 C CA . PRO B 1 23 ? 49.094 22.766 -7.457 1 19.08 23 PRO B CA 1
ATOM 2604 C C . PRO B 1 23 ? 47.938 23.078 -8.422 1 19.08 23 PRO B C 1
ATOM 2606 O O . PRO B 1 23 ? 46.969 22.359 -8.469 1 19.08 23 PRO B O 1
ATOM 2609 N N . VAL B 1 24 ? 47.688 24.312 -8.734 1 18.52 24 VAL B N 1
ATOM 2610 C CA . VAL B 1 24 ? 46.625 25 -9.484 1 18.52 24 VAL B CA 1
ATOM 2611 C C . VAL B 1 24 ? 46.719 24.594 -10.953 1 18.52 24 VAL B C 1
ATOM 2613 O O . VAL B 1 24 ? 47.625 25.016 -11.672 1 18.52 24 VAL B O 1
ATOM 2616 N N . GLN B 1 25 ? 46.656 23.25 -11.234 1 17.95 25 GLN B N 1
ATOM 2617 C CA . GLN B 1 25 ? 46.969 23.141 -12.656 1 17.95 25 GLN B CA 1
ATOM 2618 C C . GLN B 1 25 ? 45.906 23.844 -13.5 1 17.95 25 GLN B C 1
ATOM 2620 O O . GLN B 1 25 ? 44.719 23.703 -13.242 1 17.95 25 GLN B O 1
ATOM 2625 N N . PRO B 1 26 ? 46.344 24.688 -14.43 1 16.42 26 PRO B N 1
ATOM 2626 C CA . PRO B 1 26 ? 45.656 25.75 -15.172 1 16.42 26 PRO B CA 1
ATOM 2627 C C . PRO B 1 26 ? 44.562 25.219 -16.109 1 16.42 26 PRO B C 1
ATOM 2629 O O . PRO B 1 26 ? 44.438 24 -16.281 1 16.42 26 PRO B O 1
ATOM 2632 N N . LEU B 1 27 ? 44.344 25.953 -17.188 1 16.14 27 LEU B N 1
ATOM 2633 C CA . LEU B 1 27 ? 43.312 26.75 -17.844 1 16.14 27 LEU B CA 1
ATOM 2634 C C . LEU B 1 27 ? 42.656 25.953 -18.984 1 16.14 27 LEU B C 1
ATOM 2636 O O . LEU B 1 27 ? 41.438 25.875 -19.062 1 16.14 27 LEU B O 1
ATOM 2640 N N . SER B 1 28 ? 43.344 25.547 -20.141 1 16.67 28 SER B N 1
ATOM 2641 C CA . SER B 1 28 ? 43.031 26.312 -21.328 1 16.67 28 SER B CA 1
ATOM 2642 C C . SER B 1 28 ? 42 25.594 -22.203 1 16.67 28 SER B C 1
ATOM 2644 O O . SER B 1 28 ? 41.312 26.219 -23.016 1 16.67 28 SER B O 1
ATOM 2646 N N . GLN B 1 29 ? 41.812 24.266 -22.156 1 16.98 29 GLN B N 1
ATOM 2647 C CA . GLN B 1 29 ? 41.75 23.828 -23.547 1 16.98 29 GLN B CA 1
ATOM 2648 C C . GLN B 1 29 ? 40.375 24.094 -24.156 1 16.98 29 GLN B C 1
ATOM 2650 O O . GLN B 1 29 ? 39.344 23.75 -23.562 1 16.98 29 GLN B O 1
ATOM 2655 N N . ALA B 1 30 ? 40.25 24.969 -25.172 1 18.27 30 ALA B N 1
ATOM 2656 C CA . ALA B 1 30 ? 39.219 25.656 -25.953 1 18.27 30 ALA B CA 1
ATOM 2657 C C . ALA B 1 30 ? 38.469 24.672 -26.859 1 18.27 30 ALA B C 1
ATOM 2659 O O . ALA B 1 30 ? 37.531 25.062 -27.547 1 18.27 30 ALA B O 1
ATOM 2660 N N . SER B 1 31 ? 38.562 23.281 -26.688 1 17.25 31 SER B N 1
ATOM 2661 C CA . SER B 1 31 ? 38.344 22.703 -28 1 17.25 31 SER B CA 1
ATOM 2662 C C . SER B 1 31 ? 36.906 22.922 -28.453 1 17.25 31 SER B C 1
ATOM 2664 O O . SER B 1 31 ? 35.969 22.906 -27.641 1 17.25 31 SER B O 1
ATOM 2666 N N . ASP B 1 32 ? 36.625 23.438 -29.625 1 18.31 32 ASP B N 1
ATOM 2667 C CA . ASP B 1 32 ? 35.656 24.047 -30.516 1 18.31 32 ASP B CA 1
ATOM 2668 C C . ASP B 1 32 ? 34.625 23.031 -31.016 1 18.31 32 ASP B C 1
ATOM 2670 O O . ASP B 1 32 ? 33.625 23.391 -31.609 1 18.31 32 ASP B O 1
ATOM 2674 N N . GLY B 1 33 ? 34.781 21.656 -30.797 1 17.92 33 GLY B N 1
ATOM 2675 C CA . GLY B 1 33 ? 34.312 20.906 -31.938 1 17.92 33 GLY B CA 1
ATOM 2676 C C . GLY B 1 33 ? 32.812 20.969 -32.125 1 17.92 33 GLY B C 1
ATOM 2677 O O . GLY B 1 33 ? 32.062 21.203 -31.156 1 17.92 33 GLY B O 1
ATOM 2678 N N . GLY B 1 34 ? 32.25 21.391 -33.25 1 19.5 34 GLY B N 1
ATOM 2679 C CA . GLY B 1 34 ? 31.062 21.766 -34 1 19.5 34 GLY B CA 1
ATOM 2680 C C . GLY B 1 34 ? 30.047 20.625 -34.094 1 19.5 34 GLY B C 1
ATOM 2681 O O . GLY B 1 34 ? 29.078 20.719 -34.844 1 19.5 34 GLY B O 1
ATOM 2682 N N . ALA B 1 35 ? 29.906 19.719 -33.031 1 17.69 35 ALA B N 1
ATOM 2683 C CA . ALA B 1 35 ? 29.234 18.5 -33.469 1 17.69 35 ALA B CA 1
ATOM 2684 C C . ALA B 1 35 ? 27.812 18.797 -33.969 1 17.69 35 ALA B C 1
ATOM 2686 O O . ALA B 1 35 ? 27.094 19.594 -33.344 1 17.69 35 ALA B O 1
ATOM 2687 N N . SER B 1 36 ? 27.578 18.672 -35.25 1 19.84 36 SER B N 1
ATOM 2688 C CA . SER B 1 36 ? 26.453 18.828 -36.156 1 19.84 36 SER B CA 1
ATOM 2689 C C . SER B 1 36 ? 25.297 17.891 -35.781 1 19.84 36 SER B C 1
ATOM 2691 O O . SER B 1 36 ? 25.484 16.672 -35.75 1 19.84 36 SER B O 1
ATOM 2693 N N . SER B 1 37 ? 24.469 18.109 -34.781 1 20.08 37 SER B N 1
ATOM 2694 C CA . SER B 1 37 ? 23.422 17.234 -34.25 1 20.08 37 SER B CA 1
ATOM 2695 C C . SER B 1 37 ? 22.359 16.938 -35.312 1 20.08 37 SER B C 1
ATOM 2697 O O . SER B 1 37 ? 21.641 17.844 -35.719 1 20.08 37 SER B O 1
ATOM 2699 N N . GLY B 1 38 ? 22.75 16.281 -36.375 1 18.92 38 GLY B N 1
ATOM 2700 C CA . GLY B 1 38 ? 21.703 16.047 -37.375 1 18.92 38 GLY B CA 1
ATOM 2701 C C . GLY B 1 38 ? 20.5 15.305 -36.812 1 18.92 38 GLY B C 1
ATOM 2702 O O . GLY B 1 38 ? 20.656 14.359 -36.031 1 18.92 38 GLY B O 1
ATOM 2703 N N . ALA B 1 39 ? 19.422 15.945 -36.406 1 21.95 39 ALA B N 1
ATOM 2704 C CA . ALA B 1 39 ? 18.156 15.484 -35.844 1 21.95 39 ALA B CA 1
ATOM 2705 C C . ALA B 1 39 ? 17.531 14.375 -36.688 1 21.95 39 ALA B C 1
ATOM 2707 O O . ALA B 1 39 ? 17.203 14.594 -37.844 1 21.95 39 ALA B O 1
ATOM 2708 N N . PRO B 1 40 ? 18.125 13.062 -36.625 1 19.67 40 PRO B N 1
ATOM 2709 C CA . PRO B 1 40 ? 17.484 12.156 -37.594 1 19.67 40 PRO B CA 1
ATOM 2710 C C . PRO B 1 40 ? 15.977 12.062 -37.406 1 19.67 40 PRO B C 1
ATOM 2712 O O . PRO B 1 40 ? 15.469 12.32 -36.312 1 19.67 40 PRO B O 1
ATOM 2715 N N . SER B 1 41 ? 15.188 12.383 -38.438 1 22.05 41 SER B N 1
ATOM 2716 C CA . SER B 1 41 ? 13.75 12.352 -38.688 1 22.05 41 SER B CA 1
ATOM 2717 C C . SER B 1 41 ? 13.164 10.977 -38.406 1 22.05 41 SER B C 1
ATOM 2719 O O . SER B 1 41 ? 13.492 9.992 -39.062 1 22.05 41 SER B O 1
ATOM 2721 N N . LEU B 1 42 ? 13.203 10.57 -37.125 1 24.02 42 LEU B N 1
ATOM 2722 C CA . LEU B 1 42 ? 12.695 9.242 -36.844 1 24.02 42 LEU B CA 1
ATOM 2723 C C . LEU B 1 42 ? 11.289 9.055 -37.406 1 24.02 42 LEU B C 1
ATOM 2725 O O . LEU B 1 42 ? 10.383 9.82 -37.094 1 24.02 42 LEU B O 1
ATOM 2729 N N . GLY B 1 43 ? 11.141 8.648 -38.656 1 21.39 43 GLY B N 1
ATOM 2730 C CA . GLY B 1 43 ? 9.93 8.172 -39.312 1 21.39 43 GLY B CA 1
ATOM 2731 C C . GLY B 1 43 ? 9.141 7.199 -38.438 1 21.39 43 GLY B C 1
ATOM 2732 O O . GLY B 1 43 ? 9.727 6.395 -37.719 1 21.39 43 GLY B O 1
ATOM 2733 N N . ARG B 1 44 ? 7.902 7.547 -38 1 24.81 44 ARG B N 1
ATOM 2734 C CA . ARG B 1 44 ? 6.867 6.965 -37.156 1 24.81 44 ARG B CA 1
ATOM 2735 C C . ARG B 1 44 ? 6.52 5.551 -37.594 1 24.81 44 ARG B C 1
ATOM 2737 O O . ARG B 1 44 ? 5.59 5.355 -38.375 1 24.81 44 ARG B O 1
ATOM 2744 N N . SER B 1 45 ? 7.465 4.773 -38.25 1 26.12 45 SER B N 1
ATOM 2745 C CA . SER B 1 45 ? 6.906 3.504 -38.688 1 26.12 45 SER B CA 1
ATOM 2746 C C . SER B 1 45 ? 6.297 2.729 -37.531 1 26.12 45 SER B C 1
ATOM 2748 O O . SER B 1 45 ? 6.945 2.525 -36.5 1 26.12 45 SER B O 1
ATOM 2750 N N . GLY B 1 46 ? 4.98 2.852 -37.406 1 24.73 46 GLY B N 1
ATOM 2751 C CA . GLY B 1 46 ? 4.109 2.041 -36.562 1 24.73 46 GLY B CA 1
ATOM 2752 C C . GLY B 1 46 ? 4.395 0.554 -36.656 1 24.73 46 GLY B C 1
ATOM 2753 O O . GLY B 1 46 ? 3.977 -0.095 -37.625 1 24.73 46 GLY B O 1
ATOM 2754 N N . THR B 1 47 ? 5.68 0.137 -36.562 1 27.66 47 THR B N 1
ATOM 2755 C CA . THR B 1 47 ? 5.965 -1.284 -36.719 1 27.66 47 THR B CA 1
ATOM 2756 C C . THR B 1 47 ? 5.094 -2.125 -35.781 1 27.66 47 THR B C 1
ATOM 2758 O O . THR B 1 47 ? 5.109 -1.931 -34.594 1 27.66 47 THR B O 1
ATOM 2761 N N . SER B 1 48 ? 3.904 -2.537 -36.312 1 28.75 48 SER B N 1
ATOM 2762 C CA . SER B 1 48 ? 3.143 -3.682 -35.812 1 28.75 48 SER B CA 1
ATOM 2763 C C . SER B 1 48 ? 4.051 -4.875 -35.531 1 28.75 48 SER B C 1
ATOM 2765 O O . SER B 1 48 ? 4.723 -5.367 -36.438 1 28.75 48 SER B O 1
ATOM 2767 N N . LEU B 1 49 ? 4.91 -4.812 -34.594 1 30.06 49 LEU B N 1
ATOM 2768 C CA . LEU B 1 49 ? 5.68 -6.027 -34.344 1 30.06 49 LEU B CA 1
ATOM 2769 C C . LEU B 1 49 ? 4.766 -7.246 -34.281 1 30.06 49 LEU B C 1
ATOM 2771 O O . LEU B 1 49 ? 3.793 -7.27 -33.531 1 30.06 49 LEU B O 1
ATOM 2775 N N . PRO B 1 50 ? 4.648 -7.879 -35.375 1 28.59 50 PRO B N 1
ATOM 2776 C CA . PRO B 1 50 ? 3.961 -9.172 -35.312 1 28.59 50 PRO B CA 1
ATOM 2777 C C . PRO B 1 50 ? 4.469 -10.07 -34.188 1 28.59 50 PRO B C 1
ATOM 2779 O O . PRO B 1 50 ? 5.648 -10.438 -34.188 1 28.59 50 PRO B O 1
ATOM 2782 N N . PHE B 1 51 ? 4.277 -9.68 -33.031 1 28.7 51 PHE B N 1
ATOM 2783 C CA . PHE B 1 51 ? 4.523 -10.695 -32.031 1 28.7 51 PHE B CA 1
ATOM 2784 C C . PHE B 1 51 ? 3.873 -12.023 -32.406 1 28.7 51 PHE B C 1
ATOM 2786 O O . PHE B 1 51 ? 2.648 -12.156 -32.344 1 28.7 51 PHE B O 1
ATOM 2793 N N . ASP B 1 52 ? 4.465 -12.688 -33.375 1 27.42 52 ASP B N 1
ATOM 2794 C CA . ASP B 1 52 ? 4.102 -14.086 -33.594 1 27.42 52 ASP B CA 1
ATOM 2795 C C . ASP B 1 52 ? 3.99 -14.836 -32.281 1 27.42 52 ASP B C 1
ATOM 2797 O O . ASP B 1 52 ? 4.941 -14.859 -31.484 1 27.42 52 ASP B O 1
ATOM 2801 N N . GLY B 1 53 ? 2.91 -14.828 -31.656 1 28.91 53 GLY B N 1
ATOM 2802 C CA . GLY B 1 53 ? 2.424 -15.648 -30.562 1 28.91 53 GLY B CA 1
ATOM 2803 C C . GLY B 1 53 ? 2.988 -17.062 -30.578 1 28.91 53 GLY B C 1
ATOM 2804 O O . GLY B 1 53 ? 2.488 -17.938 -29.875 1 28.91 53 GLY B O 1
ATOM 2805 N N . SER B 1 54 ? 3.834 -17.359 -31.609 1 30.89 54 SER B N 1
ATOM 2806 C CA . SER B 1 54 ? 4.344 -18.719 -31.797 1 30.89 54 SER B CA 1
ATOM 2807 C C . SER B 1 54 ? 5.297 -19.109 -30.672 1 30.89 54 SER B C 1
ATOM 2809 O O . SER B 1 54 ? 5.836 -20.219 -30.672 1 30.89 54 SER B O 1
ATOM 2811 N N . PHE B 1 55 ? 5.816 -18.172 -29.984 1 31.48 55 PHE B N 1
ATOM 2812 C CA . PHE B 1 55 ? 6.781 -18.688 -29.016 1 31.48 55 PHE B CA 1
ATOM 2813 C C . PHE B 1 55 ? 6.098 -19.578 -27.984 1 31.48 55 PHE B C 1
ATOM 2815 O O . PHE B 1 55 ? 6.676 -20.578 -27.531 1 31.48 55 PHE B O 1
ATOM 2822 N N . LEU B 1 56 ? 5.016 -19.062 -27.438 1 33.47 56 LEU B N 1
ATOM 2823 C CA . LEU B 1 56 ? 4.359 -19.938 -26.469 1 33.47 56 LEU B CA 1
ATOM 2824 C C . LEU B 1 56 ? 3.771 -21.156 -27.156 1 33.47 56 LEU B C 1
ATOM 2826 O O . LEU B 1 56 ? 3.209 -22.031 -26.5 1 33.47 56 LEU B O 1
ATOM 2830 N N . SER B 1 57 ? 3.617 -21.078 -28.5 1 32.12 57 SER B N 1
ATOM 2831 C CA . SER B 1 57 ? 3.131 -22.25 -29.234 1 32.12 57 SER B CA 1
ATOM 2832 C C . SER B 1 57 ? 4.184 -23.344 -29.297 1 32.12 57 SER B C 1
ATOM 2834 O O . SER B 1 57 ? 3.912 -24.453 -29.766 1 32.12 57 SER B O 1
ATOM 2836 N N . GLY B 1 58 ? 5.461 -22.969 -29.359 1 32.53 58 GLY B N 1
ATOM 2837 C CA . GLY B 1 58 ? 6.43 -24 -29.719 1 32.53 58 GLY B CA 1
ATOM 2838 C C . GLY B 1 58 ? 6.523 -25.109 -28.688 1 32.53 58 GLY B C 1
ATOM 2839 O O . GLY B 1 58 ? 7.223 -26.109 -28.906 1 32.53 58 GLY B O 1
ATOM 2840 N N . VAL B 1 59 ? 6.527 -24.75 -27.438 1 30.97 59 VAL B N 1
ATOM 2841 C CA . VAL B 1 59 ? 6.738 -25.953 -26.641 1 30.97 59 VAL B CA 1
ATOM 2842 C C . VAL B 1 59 ? 5.512 -26.859 -26.734 1 30.97 59 VAL B C 1
ATOM 2844 O O . VAL B 1 59 ? 4.598 -26.766 -25.922 1 30.97 59 VAL B O 1
ATOM 2847 N N . ALA B 1 60 ? 4.883 -26.906 -27.875 1 32.53 60 ALA B N 1
ATOM 2848 C CA . ALA B 1 60 ? 3.988 -28.031 -28.094 1 32.53 60 ALA B CA 1
ATOM 2849 C C . ALA B 1 60 ? 4.68 -29.359 -27.766 1 32.53 60 ALA B C 1
ATOM 2851 O O . ALA B 1 60 ? 5.562 -29.797 -28.5 1 32.53 60 ALA B O 1
ATOM 2852 N N . ALA B 1 61 ? 4.91 -29.562 -26.438 1 32.88 61 ALA B N 1
ATOM 2853 C CA . ALA B 1 61 ? 5.312 -30.922 -26.109 1 32.88 61 ALA B CA 1
ATOM 2854 C C . ALA B 1 61 ? 4.602 -31.938 -27 1 32.88 61 ALA B C 1
ATOM 2856 O O . ALA B 1 61 ? 3.465 -31.719 -27.422 1 32.88 61 ALA B O 1
ATOM 2857 N N . THR B 1 62 ? 5.328 -32.625 -27.781 1 30.16 62 THR B N 1
ATOM 2858 C CA . THR B 1 62 ? 4.945 -33.906 -28.375 1 30.16 62 THR B CA 1
ATOM 2859 C C . THR B 1 62 ? 3.988 -34.656 -27.453 1 30.16 62 THR B C 1
ATOM 2861 O O . THR B 1 62 ? 4.238 -34.781 -26.25 1 30.16 62 THR B O 1
ATOM 2864 N N . PRO B 1 63 ? 2.729 -34.875 -27.922 1 31.94 63 PRO B N 1
ATOM 2865 C CA . PRO B 1 63 ? 1.863 -35.812 -27.219 1 31.94 63 PRO B CA 1
ATOM 2866 C C . PRO B 1 63 ? 2.586 -37.125 -26.844 1 31.94 63 PRO B C 1
ATOM 2868 O O . PRO B 1 63 ? 2.979 -37.875 -27.719 1 31.94 63 PRO B O 1
ATOM 2871 N N . ILE B 1 64 ? 3.67 -37.188 -26.172 1 32.59 64 ILE B N 1
ATOM 2872 C CA . ILE B 1 64 ? 3.938 -38.594 -25.828 1 32.59 64 ILE B CA 1
ATOM 2873 C C . ILE B 1 64 ? 2.645 -39.25 -25.375 1 32.59 64 ILE B C 1
ATOM 2875 O O . ILE B 1 64 ? 1.969 -38.781 -24.469 1 32.59 64 ILE B O 1
ATOM 2879 N N . GLY B 1 65 ? 1.949 -40.062 -26.188 1 31.66 65 GLY B N 1
ATOM 2880 C CA . GLY B 1 65 ? 0.836 -41 -26.141 1 31.66 65 GLY B CA 1
ATOM 2881 C C . GLY B 1 65 ? 0.822 -41.875 -24.891 1 31.66 65 GLY B C 1
ATOM 2882 O O . GLY B 1 65 ? 0.177 -42.906 -24.859 1 31.66 65 GLY B O 1
ATOM 2883 N N . ASN B 1 66 ? 1.715 -41.875 -23.922 1 34.5 66 ASN B N 1
ATOM 2884 C CA . ASN B 1 66 ? 1.427 -43 -23.016 1 34.5 66 ASN B CA 1
ATOM 2885 C C . ASN B 1 66 ? 0.023 -42.875 -22.422 1 34.5 66 ASN B C 1
ATOM 2887 O O . ASN B 1 66 ? -0.495 -41.781 -22.234 1 34.5 66 ASN B O 1
ATOM 2891 N N . GLY B 1 67 ? -0.827 -43.969 -22.141 1 33.03 67 GLY B N 1
ATOM 2892 C CA . GLY B 1 67 ? -2.188 -44.375 -21.828 1 33.03 67 GLY B CA 1
ATOM 2893 C C . GLY B 1 67 ? -2.807 -43.562 -20.703 1 33.03 67 GLY B C 1
ATOM 2894 O O . GLY B 1 67 ? -4.023 -43.375 -20.672 1 33.03 67 GLY B O 1
ATOM 2895 N N . SER B 1 68 ? -2.297 -43.656 -19.422 1 38.03 68 SER B N 1
ATOM 2896 C CA . SER B 1 68 ? -3.244 -43.562 -18.312 1 38.03 68 SER B CA 1
ATOM 2897 C C . SER B 1 68 ? -3.809 -42.125 -18.219 1 38.03 68 SER B C 1
ATOM 2899 O O . SER B 1 68 ? -3.141 -41.156 -18.578 1 38.03 68 SER B O 1
ATOM 2901 N N . GLY B 1 69 ? -5.141 -41.781 -18.031 1 40.69 69 GLY B N 1
ATOM 2902 C CA . GLY B 1 69 ? -6.133 -40.75 -17.844 1 40.69 69 GLY B CA 1
ATOM 2903 C C . GLY B 1 69 ? -5.629 -39.594 -17 1 40.69 69 GLY B C 1
ATOM 2904 O O . GLY B 1 69 ? -6.383 -38.656 -16.703 1 40.69 69 GLY B O 1
ATOM 2905 N N . VAL B 1 70 ? -4.797 -39.656 -16 1 43.78 70 VAL B N 1
ATOM 2906 C CA . VAL B 1 70 ? -4.383 -38.75 -14.93 1 43.78 70 VAL B CA 1
ATOM 2907 C C . VAL B 1 70 ? -3.561 -37.625 -15.508 1 43.78 70 VAL B C 1
ATOM 2909 O O . VAL B 1 70 ? -3.279 -36.625 -14.812 1 43.78 70 VAL B O 1
ATOM 2912 N N . PRO B 1 71 ? -2.797 -37.719 -16.531 1 51.34 71 PRO B N 1
ATOM 2913 C CA . PRO B 1 71 ? -1.834 -36.719 -16.984 1 51.34 71 PRO B CA 1
ATOM 2914 C C . PRO B 1 71 ? -2.488 -35.375 -17.297 1 51.34 71 PRO B C 1
ATOM 2916 O O . PRO B 1 71 ? -1.887 -34.312 -17.078 1 51.34 71 PRO B O 1
ATOM 2919 N N . ASN B 1 72 ? -3.797 -35.375 -17.797 1 63.5 72 ASN B N 1
ATOM 2920 C CA . ASN B 1 72 ? -4.492 -34.219 -18.344 1 63.5 72 ASN B CA 1
ATOM 2921 C C . ASN B 1 72 ? -4.922 -33.25 -17.234 1 63.5 72 ASN B C 1
ATOM 2923 O O . ASN B 1 72 ? -4.84 -32.031 -17.406 1 63.5 72 ASN B O 1
ATOM 2927 N N . THR B 1 73 ? -5.09 -33.906 -15.969 1 77.56 73 THR B N 1
ATOM 2928 C CA . THR B 1 73 ? -5.598 -33.094 -14.867 1 77.56 73 THR B CA 1
ATOM 2929 C C . THR B 1 73 ? -4.477 -32.281 -14.227 1 77.56 73 THR B C 1
ATOM 2931 O O . THR B 1 73 ? -4.668 -31.109 -13.883 1 77.56 73 THR B O 1
ATOM 2934 N N . ALA B 1 74 ? -3.293 -32.938 -14.258 1 85.5 74 ALA B N 1
ATOM 2935 C CA . ALA B 1 74 ? -2.158 -32.219 -13.664 1 85.5 74 ALA B CA 1
ATOM 2936 C C . ALA B 1 74 ? -1.741 -31.031 -14.516 1 85.5 74 ALA B C 1
ATOM 2938 O O . ALA B 1 74 ? -1.49 -29.938 -13.992 1 85.5 74 ALA B O 1
ATOM 2939 N N . ALA B 1 75 ? -1.688 -31.297 -15.797 1 88.81 75 ALA B N 1
ATOM 2940 C CA . ALA B 1 75 ? -1.305 -30.234 -16.719 1 88.81 75 ALA B CA 1
ATOM 2941 C C . ALA B 1 75 ? -2.299 -29.078 -16.656 1 88.81 75 ALA B C 1
ATOM 2943 O O . ALA B 1 75 ? -1.903 -27.906 -16.703 1 88.81 75 ALA B O 1
ATOM 2944 N N . ALA B 1 76 ? -3.488 -29.469 -16.484 1 91.19 76 ALA B N 1
ATOM 2945 C CA . ALA B 1 76 ? -4.531 -28.453 -16.406 1 91.19 76 ALA B CA 1
ATOM 2946 C C . ALA B 1 76 ? -4.406 -27.641 -15.117 1 91.19 76 ALA B C 1
ATOM 2948 O O . ALA B 1 76 ? -4.57 -26.422 -15.125 1 91.19 76 ALA B O 1
ATOM 2949 N N . ALA B 1 77 ? -4.125 -28.359 -14.094 1 92.06 77 ALA B N 1
ATOM 2950 C CA . ALA B 1 77 ? -3.973 -27.688 -12.797 1 92.06 77 ALA B CA 1
ATOM 2951 C C . ALA B 1 77 ? -2.793 -26.719 -12.82 1 92.06 77 ALA B C 1
ATOM 2953 O O . ALA B 1 77 ? -2.883 -25.609 -12.289 1 92.06 77 ALA B O 1
ATOM 2954 N N . ILE B 1 78 ? -1.785 -27.125 -13.453 1 93.75 78 ILE B N 1
ATOM 2955 C CA . ILE B 1 78 ? -0.586 -26.297 -13.539 1 93.75 78 ILE B CA 1
ATOM 2956 C C . ILE B 1 78 ? -0.867 -25.078 -14.398 1 93.75 78 ILE B C 1
ATOM 2958 O O . ILE B 1 78 ? -0.449 -23.969 -14.062 1 93.75 78 ILE B O 1
ATOM 2962 N N . GLN B 1 79 ? -1.535 -25.297 -15.43 1 91.38 79 GLN B N 1
ATOM 2963 C CA . GLN B 1 79 ? -1.89 -24.188 -16.312 1 91.38 79 GLN B CA 1
ATOM 2964 C C . GLN B 1 79 ? -2.768 -23.172 -15.594 1 91.38 79 GLN B C 1
ATOM 2966 O O . GLN B 1 79 ? -2.572 -21.969 -15.742 1 91.38 79 GLN B O 1
ATOM 2971 N N . LEU B 1 80 ? -3.684 -23.656 -14.867 1 92.81 80 LEU B N 1
ATOM 2972 C CA . LEU B 1 80 ? -4.559 -22.781 -14.102 1 92.81 80 LEU B CA 1
ATOM 2973 C C . LEU B 1 80 ? -3.766 -22 -13.055 1 92.81 80 LEU B C 1
ATOM 2975 O O . LEU B 1 80 ? -4.043 -20.828 -12.812 1 92.81 80 LEU B O 1
ATOM 2979 N N . LEU B 1 81 ? -2.828 -22.625 -12.508 1 95.06 81 LEU B N 1
ATOM 2980 C CA . LEU B 1 81 ? -1.971 -21.953 -11.539 1 95.06 81 LEU B CA 1
ATOM 2981 C C . LEU B 1 81 ? -1.179 -20.828 -12.195 1 95.06 81 LEU B C 1
ATOM 2983 O O . LEU B 1 81 ? -1.095 -19.734 -11.656 1 95.06 81 LEU B O 1
ATOM 2987 N N . MET B 1 82 ? -0.664 -21.141 -13.305 1 93.38 82 MET B N 1
ATOM 2988 C CA . MET B 1 82 ? 0.124 -20.141 -14.023 1 93.38 82 MET B CA 1
ATOM 2989 C C . MET B 1 82 ? -0.735 -18.938 -14.391 1 93.38 82 MET B C 1
ATOM 2991 O O . MET B 1 82 ? -0.29 -17.797 -14.273 1 93.38 82 MET B O 1
ATOM 2995 N N . GLU B 1 83 ? -1.912 -19.203 -14.781 1 92.75 83 GLU B N 1
ATOM 2996 C CA . GLU B 1 83 ? -2.838 -18.125 -15.141 1 92.75 83 GLU B CA 1
ATOM 2997 C C . GLU B 1 83 ? -3.229 -17.312 -13.914 1 92.75 83 GLU B C 1
ATOM 2999 O O . GLU B 1 83 ? -3.238 -16.078 -13.961 1 92.75 83 GLU B O 1
ATOM 3004 N N . ALA B 1 84 ? -3.494 -18 -12.883 1 95 84 ALA B N 1
ATOM 3005 C CA . ALA B 1 84 ? -3.855 -17.312 -11.641 1 95 84 ALA B CA 1
ATOM 3006 C C . ALA B 1 84 ? -2.703 -16.453 -11.141 1 95 84 ALA B C 1
ATOM 3008 O O . ALA B 1 84 ? -2.922 -15.336 -10.641 1 95 84 ALA B O 1
ATOM 3009 N N . THR B 1 85 ? -1.529 -16.984 -11.281 1 93.81 85 THR B N 1
ATOM 3010 C CA . THR B 1 85 ? -0.348 -16.25 -10.836 1 93.81 85 THR B CA 1
ATOM 3011 C C . THR B 1 85 ? -0.143 -14.992 -11.672 1 93.81 85 THR B C 1
ATOM 3013 O O . THR B 1 85 ? 0.102 -13.906 -11.133 1 93.81 85 THR B O 1
ATOM 3016 N N . SER B 1 86 ? -0.274 -15.125 -12.945 1 93.5 86 SER B N 1
ATOM 3017 C CA . SER B 1 86 ? -0.123 -13.984 -13.844 1 93.5 86 SER B CA 1
ATOM 3018 C C . SER B 1 86 ? -1.188 -12.922 -13.586 1 93.5 86 SER B C 1
ATOM 3020 O O . SER B 1 86 ? -0.877 -11.734 -13.484 1 93.5 86 SER B O 1
ATOM 3022 N N . ASN B 1 87 ? -2.393 -13.336 -13.461 1 94.81 87 ASN B N 1
ATOM 3023 C CA . ASN B 1 87 ? -3.486 -12.406 -13.195 1 94.81 87 ASN B CA 1
ATOM 3024 C C . ASN B 1 87 ? -3.299 -11.68 -11.875 1 94.81 87 ASN B C 1
ATOM 3026 O O . ASN B 1 87 ? -3.51 -10.469 -11.789 1 94.81 87 ASN B O 1
ATOM 3030 N N . GLU B 1 88 ? -2.889 -12.453 -10.875 1 93.81 88 GLU B N 1
ATOM 3031 C CA . GLU B 1 88 ? -2.67 -11.836 -9.57 1 93.81 88 GLU B CA 1
ATOM 3032 C C . GLU B 1 88 ? -1.525 -10.828 -9.625 1 93.81 88 GLU B C 1
ATOM 3034 O O . GLU B 1 88 ? -1.597 -9.766 -9.008 1 93.81 88 GLU B O 1
ATOM 3039 N N . ARG B 1 89 ? -0.585 -11.141 -10.344 1 91.5 89 ARG B N 1
ATOM 3040 C CA . ARG B 1 89 ? 0.611 -10.312 -10.422 1 91.5 89 ARG B CA 1
ATOM 3041 C C . ARG B 1 89 ? 0.305 -8.969 -11.086 1 91.5 89 ARG B C 1
ATOM 3043 O O . ARG B 1 89 ? 0.8 -7.93 -10.656 1 91.5 89 ARG B O 1
ATOM 3050 N N . PHE B 1 90 ? -0.562 -8.992 -12.039 1 92 90 PHE B N 1
ATOM 3051 C CA . PHE B 1 90 ? -0.716 -7.793 -12.859 1 92 90 PHE B CA 1
ATOM 3052 C C . PHE B 1 90 ? -2.051 -7.109 -12.578 1 92 90 PHE B C 1
ATOM 3054 O O . PHE B 1 90 ? -2.334 -6.039 -13.117 1 92 90 PHE B O 1
ATOM 3061 N N . SER B 1 91 ? -2.799 -7.676 -11.719 1 93.25 91 SER B N 1
ATOM 3062 C CA . SER B 1 91 ? -4.047 -7.035 -11.312 1 93.25 91 SER B CA 1
ATOM 3063 C C . SER B 1 91 ? -3.809 -5.992 -10.227 1 93.25 91 SER B C 1
ATOM 3065 O O . SER B 1 91 ? -3.008 -6.215 -9.312 1 93.25 91 SER B O 1
ATOM 3067 N N . PRO B 1 92 ? -4.504 -4.875 -10.297 1 91.44 92 PRO B N 1
ATOM 3068 C CA . PRO B 1 92 ? -4.355 -3.873 -9.242 1 91.44 92 PRO B CA 1
ATOM 3069 C C . PRO B 1 92 ? -5.148 -4.215 -7.984 1 91.44 92 PRO B C 1
ATOM 3071 O O . PRO B 1 92 ? -4.949 -3.596 -6.938 1 91.44 92 PRO B O 1
ATOM 3074 N N . GLU B 1 93 ? -6.016 -5.156 -8.078 1 93.69 93 GLU B N 1
ATOM 3075 C CA . GLU B 1 93 ? -6.824 -5.574 -6.938 1 93.69 93 GLU B CA 1
ATOM 3076 C C . GLU B 1 93 ? -6.531 -7.02 -6.551 1 93.69 93 GLU B C 1
ATOM 3078 O O . GLU B 1 93 ? -5.875 -7.746 -7.301 1 93.69 93 GLU B O 1
ATOM 3083 N N . VAL B 1 94 ? -6.941 -7.41 -5.391 1 95 94 VAL B N 1
ATOM 3084 C CA . VAL B 1 94 ? -6.82 -8.805 -4.977 1 95 94 VAL B CA 1
ATOM 3085 C C . VAL B 1 94 ? -7.949 -9.625 -5.594 1 95 94 VAL B C 1
ATOM 3087 O O . VAL B 1 94 ? -9.133 -9.352 -5.359 1 95 94 VAL B O 1
ATOM 3090 N N . LEU B 1 95 ? -7.609 -10.594 -6.402 1 96 95 LEU B N 1
ATOM 3091 C CA . LEU B 1 95 ? -8.602 -11.422 -7.082 1 96 95 LEU B CA 1
ATOM 3092 C C . LEU B 1 95 ? -9.133 -12.508 -6.148 1 96 95 LEU B C 1
ATOM 3094 O O . LEU B 1 95 ? -8.57 -12.742 -5.078 1 96 95 LEU B O 1
ATOM 3098 N N . PRO B 1 96 ? -10.281 -13.094 -6.527 1 96.19 96 PRO B N 1
ATOM 3099 C CA . PRO B 1 96 ? -10.797 -14.172 -5.688 1 96.19 96 PRO B CA 1
ATOM 3100 C C . PRO B 1 96 ? -9.797 -15.305 -5.496 1 96.19 96 PRO B C 1
ATOM 3102 O O . PRO B 1 96 ? -9.109 -15.695 -6.445 1 96.19 96 PRO B O 1
ATOM 3105 N N . TYR B 1 97 ? -9.695 -15.727 -4.285 1 95.94 97 TYR B N 1
ATOM 3106 C CA . TYR B 1 97 ? -8.75 -16.781 -3.955 1 95.94 97 TYR B CA 1
ATOM 3107 C C . TYR B 1 97 ? -9.055 -18.047 -4.746 1 95.94 97 TYR B C 1
ATOM 3109 O O . TYR B 1 97 ? -10.164 -18.578 -4.672 1 95.94 97 TYR B O 1
ATOM 3117 N N . PRO B 1 98 ? -8.102 -18.484 -5.543 1 95.38 98 PRO B N 1
ATOM 3118 C CA . PRO B 1 98 ? -8.32 -19.719 -6.32 1 95.38 98 PRO B CA 1
ATOM 3119 C C . PRO B 1 98 ? -8.125 -20.984 -5.488 1 95.38 98 PRO B C 1
ATOM 3121 O O . PRO B 1 98 ? -7.211 -21.766 -5.758 1 95.38 98 PRO B O 1
ATOM 3124 N N . ALA B 1 99 ? -9.031 -21.281 -4.695 1 94.88 99 ALA B N 1
ATOM 3125 C CA . ALA B 1 99 ? -8.93 -22.375 -3.732 1 94.88 99 ALA B CA 1
ATOM 3126 C C . ALA B 1 99 ? -8.82 -23.719 -4.441 1 94.88 99 ALA B C 1
ATOM 3128 O O . ALA B 1 99 ? -8.008 -24.578 -4.055 1 94.88 99 ALA B O 1
ATOM 3129 N N . SER B 1 100 ? -9.648 -23.922 -5.477 1 94.75 100 SER B N 1
ATOM 3130 C CA . SER B 1 100 ? -9.641 -25.188 -6.191 1 94.75 100 SER B CA 1
ATOM 3131 C C . SER B 1 100 ? -8.289 -25.453 -6.852 1 94.75 100 SER B C 1
ATOM 3133 O O . SER B 1 100 ? -7.754 -26.562 -6.754 1 94.75 100 SER B O 1
ATOM 3135 N N . THR B 1 101 ? -7.793 -24.406 -7.457 1 94.56 101 THR B N 1
ATOM 3136 C CA . THR B 1 101 ? -6.504 -24.531 -8.133 1 94.56 101 THR B CA 1
ATOM 3137 C C . THR B 1 101 ? -5.391 -24.781 -7.121 1 94.56 101 THR B C 1
ATOM 3139 O O . THR B 1 101 ? -4.559 -25.672 -7.32 1 94.56 101 THR B O 1
ATOM 3142 N N . VAL B 1 102 ? -5.371 -24.094 -6.031 1 93.75 102 VAL B N 1
ATOM 3143 C CA . VAL B 1 102 ? -4.328 -24.219 -5.016 1 93.75 102 VAL B CA 1
ATOM 3144 C C . VAL B 1 102 ? -4.387 -25.609 -4.395 1 93.75 102 VAL B C 1
ATOM 3146 O O . VAL B 1 102 ? -3.355 -26.266 -4.211 1 93.75 102 VAL B O 1
ATOM 3149 N N . ASN B 1 103 ? -5.555 -26.094 -4.133 1 94 103 ASN B N 1
ATOM 3150 C CA . ASN B 1 103 ? -5.711 -27.422 -3.562 1 94 103 ASN B CA 1
ATOM 3151 C C . ASN B 1 103 ? -5.238 -28.516 -4.527 1 94 103 ASN B C 1
ATOM 3153 O O . ASN B 1 103 ? -4.539 -29.438 -4.125 1 94 103 ASN B O 1
ATOM 3157 N N . ALA B 1 104 ? -5.641 -28.359 -5.762 1 95.06 104 ALA B N 1
ATOM 3158 C CA . ALA B 1 104 ? -5.238 -29.328 -6.777 1 95.06 104 ALA B CA 1
ATOM 3159 C C . ALA B 1 104 ? -3.721 -29.375 -6.922 1 95.06 104 ALA B C 1
ATOM 3161 O O . ALA B 1 104 ? -3.129 -30.453 -6.977 1 95.06 104 ALA B O 1
ATOM 3162 N N . VAL B 1 105 ? -3.129 -28.25 -6.898 1 94.25 105 VAL B N 1
ATOM 3163 C CA . VAL B 1 105 ? -1.689 -28.172 -7.133 1 94.25 105 VAL B CA 1
ATOM 3164 C C . VAL B 1 105 ? -0.939 -28.672 -5.895 1 94.25 105 VAL B C 1
ATOM 3166 O O . VAL B 1 105 ? 0.109 -29.312 -6.008 1 94.25 105 VAL B O 1
ATOM 3169 N N . THR B 1 106 ? -1.44 -28.391 -4.75 1 91.75 106 THR B N 1
ATOM 3170 C CA . THR B 1 106 ? -0.809 -28.859 -3.525 1 91.75 106 THR B CA 1
ATOM 3171 C C . THR B 1 106 ? -0.831 -30.391 -3.467 1 91.75 106 THR B C 1
ATOM 3173 O O . THR B 1 106 ? 0.15 -31.016 -3.059 1 91.75 106 THR B O 1
ATOM 3176 N N . GLY B 1 107 ? -1.945 -30.969 -3.879 1 92.81 107 GLY B N 1
ATOM 3177 C CA . GLY B 1 107 ? -2.01 -32.406 -3.984 1 92.81 107 GLY B CA 1
ATOM 3178 C C . GLY B 1 107 ? -1.023 -32.969 -4.988 1 92.81 107 GLY B C 1
ATOM 3179 O O . GLY B 1 107 ? -0.354 -33.969 -4.715 1 92.81 107 GLY B O 1
ATOM 3180 N N . LEU B 1 108 ? -0.953 -32.312 -6.074 1 93.38 108 LE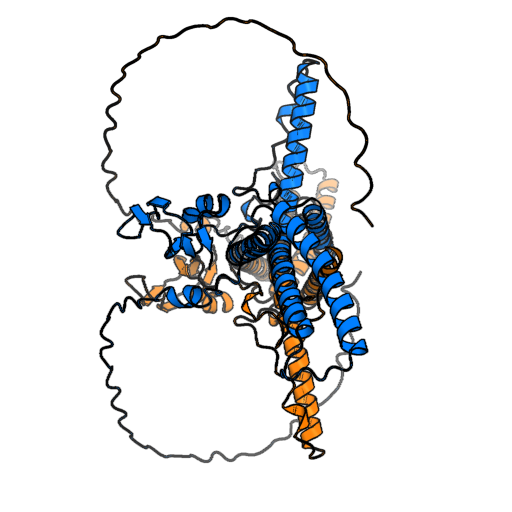U B N 1
ATOM 3181 C CA . LEU B 1 108 ? -0.018 -32.719 -7.117 1 93.38 108 LEU B CA 1
ATOM 3182 C C . LEU B 1 108 ? 1.42 -32.656 -6.617 1 93.38 108 LEU B C 1
ATOM 3184 O O . LEU B 1 108 ? 2.217 -33.562 -6.871 1 93.38 108 LEU B O 1
ATOM 3188 N N . LEU B 1 109 ? 1.758 -31.625 -5.918 1 92.06 109 LEU B N 1
ATOM 3189 C CA . LEU B 1 109 ? 3.104 -31.438 -5.391 1 92.06 109 LEU B CA 1
ATOM 3190 C C . LEU B 1 109 ? 3.473 -32.562 -4.422 1 92.06 109 LEU B C 1
ATOM 3192 O O . LEU B 1 109 ? 4.594 -33.062 -4.457 1 92.06 109 LEU B O 1
ATOM 3196 N N . ARG B 1 110 ? 2.561 -33 -3.633 1 92 110 ARG B N 1
ATOM 3197 C CA . ARG B 1 110 ? 2.805 -34.062 -2.678 1 92 110 ARG B CA 1
ATOM 3198 C C . ARG B 1 110 ? 3.086 -35.375 -3.395 1 92 110 ARG B C 1
ATOM 3200 O O . ARG B 1 110 ? 4.043 -36.094 -3.062 1 92 110 ARG B O 1
ATOM 3207 N N . THR B 1 111 ? 2.256 -35.656 -4.336 1 93 111 THR B N 1
ATOM 3208 C CA . THR B 1 111 ? 2.41 -36.906 -5.102 1 93 111 THR B CA 1
ATOM 3209 C C . THR B 1 111 ? 3.729 -36.875 -5.871 1 93 111 THR B C 1
ATOM 3211 O O . THR B 1 111 ? 4.441 -37.906 -5.895 1 93 111 THR B O 1
ATOM 3214 N N . MET B 1 112 ? 4.035 -35.719 -6.441 1 91.62 112 MET B N 1
ATOM 3215 C CA . MET B 1 112 ? 5.262 -35.594 -7.223 1 91.62 112 MET B CA 1
ATOM 3216 C C . MET B 1 112 ? 6.492 -35.719 -6.332 1 91.62 112 MET B C 1
ATOM 3218 O O . MET B 1 112 ? 7.488 -36.344 -6.73 1 91.62 112 MET B O 1
ATOM 3222 N N . GLN B 1 113 ? 6.422 -35.156 -5.199 1 91.75 113 GLN B N 1
ATOM 3223 C CA . GLN B 1 113 ? 7.539 -35.25 -4.266 1 91.75 113 GLN B CA 1
ATOM 3224 C C . GLN B 1 113 ? 7.824 -36.688 -3.891 1 91.75 113 GLN B C 1
ATOM 3226 O O . GLN B 1 113 ? 8.984 -37.125 -3.83 1 91.75 113 GLN B O 1
ATOM 3231 N N . GLN B 1 114 ? 6.828 -37.5 -3.713 1 93.31 114 GLN B N 1
ATOM 3232 C CA . GLN B 1 114 ? 6.969 -38.938 -3.393 1 93.31 114 GLN B CA 1
ATOM 3233 C C . GLN B 1 114 ? 7.551 -39.688 -4.57 1 93.31 114 GLN B C 1
ATOM 3235 O O . GLN B 1 114 ? 8.414 -40.562 -4.387 1 93.31 114 GLN B O 1
ATOM 3240 N N . ARG B 1 115 ? 7.074 -39.312 -5.695 1 92.19 115 ARG B N 1
ATOM 3241 C CA . ARG B 1 115 ? 7.555 -40 -6.902 1 92.19 115 ARG B CA 1
ATOM 3242 C C . ARG B 1 115 ? 9.031 -39.719 -7.133 1 92.19 115 ARG B C 1
ATOM 3244 O O . ARG B 1 115 ? 9.797 -40.594 -7.504 1 92.19 115 ARG B O 1
ATOM 3251 N N . VAL B 1 116 ? 9.391 -38.5 -6.926 1 92.06 116 VAL B N 1
ATOM 3252 C CA . VAL B 1 116 ? 10.781 -38.094 -7.109 1 92.06 116 VAL B CA 1
ATOM 3253 C C . VAL B 1 116 ? 11.664 -38.844 -6.098 1 92.06 116 VAL B C 1
ATOM 3255 O O . VAL B 1 116 ? 12.734 -39.344 -6.445 1 92.06 116 VAL B O 1
ATOM 3258 N N . ALA B 1 117 ? 11.25 -38.906 -4.852 1 91.94 117 ALA B N 1
ATOM 3259 C CA . ALA B 1 117 ? 12.008 -39.594 -3.809 1 91.94 117 ALA B CA 1
ATOM 3260 C C . ALA B 1 117 ? 12.219 -41.062 -4.16 1 91.94 117 ALA B C 1
ATOM 3262 O O . ALA B 1 117 ? 13.312 -41.594 -3.99 1 91.94 117 ALA B O 1
ATOM 3263 N N . ARG B 1 118 ? 11.258 -41.719 -4.656 1 92.06 118 ARG B N 1
ATOM 3264 C CA . ARG B 1 118 ? 11.336 -43.125 -5.055 1 92.06 118 ARG B CA 1
ATOM 3265 C C . ARG B 1 118 ? 12.289 -43.312 -6.227 1 92.06 118 ARG B C 1
ATOM 3267 O O . ARG B 1 118 ? 13.086 -44.25 -6.25 1 92.06 118 ARG B O 1
ATOM 3274 N N . ARG B 1 119 ? 12.148 -42.344 -7.137 1 90.5 119 ARG B N 1
ATOM 3275 C CA . ARG B 1 119 ? 12.992 -42.438 -8.328 1 90.5 119 ARG B CA 1
ATOM 3276 C C . ARG B 1 119 ? 14.461 -42.25 -7.969 1 90.5 119 ARG B C 1
ATOM 3278 O O . ARG B 1 119 ? 15.328 -42.906 -8.523 1 90.5 119 ARG B O 1
ATOM 3285 N N . VAL B 1 120 ? 14.758 -41.312 -7.133 1 89.25 120 VAL B N 1
ATOM 3286 C CA . VAL B 1 120 ? 16.125 -41.062 -6.699 1 89.25 120 VAL B CA 1
ATOM 3287 C C . VAL B 1 120 ? 16.688 -42.281 -6.02 1 89.25 120 VAL B C 1
ATOM 3289 O O . VAL B 1 120 ? 17.844 -42.688 -6.27 1 89.25 120 VAL B O 1
ATOM 3292 N N . GLU B 1 121 ? 15.93 -42.938 -5.215 1 90.62 121 GLU B N 1
ATOM 3293 C CA . GLU B 1 121 ? 16.344 -44.156 -4.539 1 90.62 121 GLU B CA 1
ATOM 3294 C C . GLU B 1 121 ? 16.625 -45.281 -5.543 1 90.62 121 GLU B C 1
ATOM 3296 O O . GLU B 1 121 ? 17.594 -46.031 -5.398 1 90.62 121 GLU B O 1
ATOM 3301 N N . GLU B 1 122 ? 15.797 -45.375 -6.535 1 88.75 122 GLU B N 1
ATOM 3302 C CA . GLU B 1 122 ? 15.961 -46.406 -7.57 1 88.75 122 GLU B CA 1
ATOM 3303 C C . GLU B 1 122 ? 17.219 -46.156 -8.391 1 88.75 122 GLU B C 1
ATOM 3305 O O . GLU B 1 122 ? 17.938 -47.094 -8.734 1 88.75 122 GLU B O 1
ATOM 3310 N N . GLU B 1 123 ? 17.438 -44.875 -8.688 1 87.12 123 GLU B N 1
ATOM 3311 C CA . GLU B 1 123 ? 18.625 -44.531 -9.469 1 87.12 123 GLU B CA 1
ATOM 3312 C C . GLU B 1 123 ? 19.906 -44.781 -8.688 1 87.12 123 GLU B C 1
ATOM 3314 O O . GLU B 1 123 ? 20.922 -45.156 -9.266 1 87.12 123 GLU B O 1
ATOM 3319 N N . LYS B 1 124 ? 19.938 -44.594 -7.43 1 84.5 124 LYS B N 1
ATOM 3320 C CA . LYS B 1 124 ? 21.094 -44.875 -6.582 1 84.5 124 LYS B CA 1
ATOM 3321 C C . LYS B 1 124 ? 21.375 -46.375 -6.512 1 84.5 124 LYS B C 1
ATOM 3323 O O . LYS B 1 124 ? 22.531 -46.781 -6.492 1 84.5 124 LYS B O 1
ATOM 3328 N N . ARG B 1 125 ? 20.359 -47.125 -6.531 1 84.56 125 ARG B N 1
ATOM 3329 C CA . ARG B 1 125 ? 20.484 -48.594 -6.43 1 84.56 125 ARG B CA 1
ATOM 3330 C C . ARG B 1 125 ? 21.016 -49.188 -7.73 1 84.56 125 ARG B C 1
ATOM 3332 O O . ARG B 1 125 ? 21.844 -50.094 -7.707 1 84.56 125 ARG B O 1
ATOM 3339 N N . THR B 1 126 ? 20.438 -48.594 -8.781 1 76.69 126 THR B N 1
ATOM 3340 C CA . THR B 1 126 ? 20.781 -49.219 -10.055 1 76.69 126 THR B CA 1
ATOM 3341 C C . THR B 1 126 ? 22.125 -48.719 -10.555 1 76.69 126 THR B C 1
ATOM 3343 O O . THR B 1 126 ? 22.734 -49.312 -11.453 1 76.69 126 THR B O 1
ATOM 3346 N N . GLN B 1 127 ? 22.969 -47.969 -9.75 1 64.5 127 GLN B N 1
ATOM 3347 C CA . GLN B 1 127 ? 24.281 -47.469 -10.148 1 64.5 127 GLN B CA 1
ATOM 3348 C C . GLN B 1 127 ? 24.328 -47.188 -11.648 1 64.5 127 GLN B C 1
ATOM 3350 O O . GLN B 1 127 ? 25.391 -47.25 -12.266 1 64.5 127 GLN B O 1
ATOM 3355 N N . ALA B 1 128 ? 23.188 -47.219 -12.258 1 59.34 128 ALA B N 1
ATOM 3356 C CA . ALA B 1 128 ? 23.219 -47.156 -13.719 1 59.34 128 ALA B CA 1
ATOM 3357 C C . ALA B 1 128 ? 23.688 -45.781 -14.203 1 59.34 128 ALA B C 1
ATOM 3359 O O . ALA B 1 128 ? 23.219 -44.75 -13.711 1 59.34 128 ALA B O 1
ATOM 3360 N N . ARG B 1 129 ? 24.859 -45.75 -14.633 1 58.25 129 ARG B N 1
ATOM 3361 C CA . ARG B 1 129 ? 25.484 -44.594 -15.258 1 58.25 129 ARG B CA 1
ATOM 3362 C C . ARG B 1 129 ? 24.562 -43.969 -16.312 1 58.25 129 ARG B C 1
ATOM 3364 O O . ARG B 1 129 ? 24.234 -44.625 -17.312 1 58.25 129 ARG B O 1
ATOM 3371 N N . SER B 1 130 ? 23.672 -43.25 -15.883 1 59.59 130 SER B N 1
ATOM 3372 C CA . SER B 1 130 ? 22.859 -42.625 -16.922 1 59.59 130 SER B CA 1
ATOM 3373 C C . SER B 1 130 ? 23.734 -41.938 -17.969 1 59.59 130 SER B C 1
ATOM 3375 O O . SER B 1 130 ? 24.75 -41.312 -17.625 1 59.59 130 SER B O 1
ATOM 3377 N N . LEU B 1 131 ? 23.75 -42.562 -19.172 1 65.06 131 LEU B N 1
ATOM 3378 C CA . LEU B 1 131 ? 24.5 -42 -20.297 1 65.06 131 LEU B CA 1
ATOM 3379 C C . LEU B 1 131 ? 24.109 -40.531 -20.516 1 65.06 131 LEU B C 1
ATOM 3381 O O . LEU B 1 131 ? 24.797 -39.812 -21.234 1 65.06 131 LEU B O 1
ATOM 3385 N N . LEU B 1 132 ? 22.984 -40.156 -19.969 1 66.94 132 LEU B N 1
ATOM 3386 C CA . LEU B 1 132 ? 22.516 -38.781 -20.203 1 66.94 132 LEU B CA 1
ATOM 3387 C C . LEU B 1 132 ? 23.062 -37.844 -19.141 1 66.94 132 LEU B C 1
ATOM 3389 O O . LEU B 1 132 ? 23.297 -38.25 -18 1 66.94 132 LEU B O 1
ATOM 3393 N N . PRO B 1 133 ? 23.5 -36.688 -19.5 1 74.38 133 PRO B N 1
ATOM 3394 C CA . PRO B 1 133 ? 24 -35.688 -18.562 1 74.38 133 PRO B CA 1
ATOM 3395 C C . PRO B 1 133 ? 23 -35.312 -17.469 1 74.38 133 PRO B C 1
ATOM 3397 O O . PRO B 1 133 ? 23.359 -34.688 -16.484 1 74.38 133 PRO B O 1
ATOM 3400 N N . PHE B 1 134 ? 21.703 -35.844 -17.734 1 77.44 134 PHE B N 1
ATOM 3401 C CA . PHE B 1 134 ? 20.703 -35.594 -16.703 1 77.44 134 PHE B CA 1
ATOM 3402 C C . PHE B 1 134 ? 19.906 -36.875 -16.391 1 77.44 134 PHE B C 1
ATOM 3404 O O . PHE B 1 134 ? 19.703 -37.688 -17.266 1 77.44 134 PHE B O 1
ATOM 3411 N N . ARG B 1 135 ? 19.625 -37.156 -15.219 1 83.12 135 ARG B N 1
ATOM 3412 C CA . ARG B 1 135 ? 18.797 -38.25 -14.758 1 83.12 135 ARG B CA 1
ATOM 3413 C C . ARG B 1 135 ? 17.328 -37.875 -14.758 1 83.12 135 ARG B C 1
ATOM 3415 O O . ARG B 1 135 ? 16.984 -36.688 -14.641 1 83.12 135 ARG B O 1
ATOM 3422 N N . PRO B 1 136 ? 16.469 -38.781 -15.117 1 83.5 136 PRO B N 1
ATOM 3423 C CA . PRO B 1 136 ? 15.023 -38.5 -15.07 1 83.5 136 PRO B CA 1
ATOM 3424 C C . PRO B 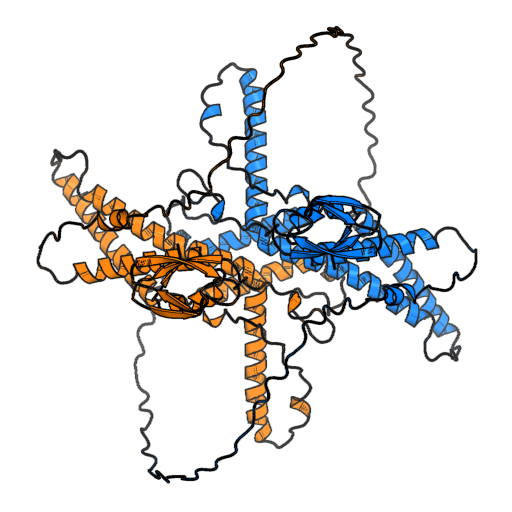1 136 ? 14.602 -37.844 -13.766 1 83.5 136 PRO B C 1
ATOM 3426 O O . PRO B 1 136 ? 13.711 -36.969 -13.773 1 83.5 136 PRO B O 1
ATOM 3429 N N . SER B 1 137 ? 15.242 -38.125 -12.688 1 88.44 137 SER B N 1
ATOM 3430 C CA . SER B 1 137 ? 14.93 -37.5 -11.398 1 88.44 137 SER B CA 1
ATOM 3431 C C . SER B 1 137 ? 15.227 -36 -11.414 1 88.44 137 SER B C 1
ATOM 3433 O O . SER B 1 137 ? 14.539 -35.219 -10.75 1 88.44 137 SER B O 1
ATOM 3435 N N . ASP B 1 138 ? 16.203 -35.625 -12.18 1 88.44 138 ASP B N 1
ATOM 3436 C CA . ASP B 1 138 ? 16.547 -34.219 -12.297 1 88.44 138 ASP B CA 1
ATOM 3437 C C . ASP B 1 138 ? 15.43 -33.438 -12.984 1 88.44 138 ASP B C 1
ATOM 3439 O O . ASP B 1 138 ? 15.086 -32.312 -12.562 1 88.44 138 ASP B O 1
ATOM 3443 N N . ILE B 1 139 ? 14.875 -34 -14 1 86.88 139 ILE B N 1
ATOM 3444 C CA . ILE B 1 139 ? 13.805 -33.375 -14.758 1 86.88 139 ILE B CA 1
ATOM 3445 C C . ILE B 1 139 ? 12.555 -33.219 -13.883 1 86.88 139 ILE B C 1
ATOM 3447 O O . ILE B 1 139 ? 11.883 -32.188 -13.898 1 86.88 139 ILE B O 1
ATOM 3451 N N . MET B 1 140 ? 12.328 -34.312 -13.148 1 89.56 140 MET B N 1
ATOM 3452 C CA . MET B 1 140 ? 11.18 -34.312 -12.242 1 89.56 140 MET B CA 1
ATOM 3453 C C . MET B 1 140 ? 11.352 -33.219 -11.172 1 89.56 140 MET B C 1
ATOM 3455 O O . MET B 1 140 ? 10.391 -32.562 -10.805 1 89.56 140 MET B O 1
ATOM 3459 N N . HIS B 1 141 ? 12.578 -33.031 -10.789 1 89.19 141 HIS B N 1
ATOM 3460 C CA . HIS B 1 141 ? 12.891 -32.031 -9.781 1 89.19 141 HIS B CA 1
ATOM 3461 C C . HIS B 1 141 ? 12.672 -30.625 -10.328 1 89.19 141 HIS B C 1
ATOM 3463 O O . HIS B 1 141 ? 12.141 -29.75 -9.625 1 89.19 141 HIS B O 1
ATOM 3469 N N . LEU B 1 142 ? 12.961 -30.438 -11.531 1 87.5 142 LEU B N 1
ATOM 3470 C CA . LEU B 1 142 ? 12.766 -29.125 -12.148 1 87.5 142 LEU B CA 1
ATOM 3471 C C . LEU B 1 142 ? 11.289 -28.781 -12.25 1 87.5 142 LEU B C 1
ATOM 3473 O O . LEU B 1 142 ? 10.891 -27.641 -12.023 1 87.5 142 LEU B O 1
ATOM 3477 N N . GLU B 1 143 ? 10.57 -29.844 -12.562 1 88.44 143 GLU B N 1
ATOM 3478 C CA . GLU B 1 143 ? 9.125 -29.625 -12.656 1 88.44 143 GLU B CA 1
ATOM 3479 C C . GLU B 1 143 ? 8.523 -29.312 -11.289 1 88.44 143 GLU B C 1
ATOM 3481 O O . GLU B 1 143 ? 7.637 -28.469 -11.18 1 88.44 143 GLU B O 1
ATOM 3486 N N . LEU B 1 144 ? 9.023 -30.016 -10.391 1 90.06 144 LEU B N 1
ATOM 3487 C CA . LEU B 1 144 ? 8.578 -29.781 -9.023 1 90.06 144 LEU B CA 1
ATOM 3488 C C . LEU B 1 144 ? 8.922 -28.359 -8.578 1 90.06 144 LEU B C 1
ATOM 3490 O O . LEU B 1 144 ? 8.078 -27.656 -8.016 1 90.06 144 LEU B O 1
ATOM 3494 N N . GLN B 1 145 ? 10.039 -27.891 -8.883 1 88.06 145 GLN B N 1
ATOM 3495 C CA . GLN B 1 145 ? 10.484 -26.547 -8.523 1 88.06 145 GLN B CA 1
ATOM 3496 C C . GLN B 1 145 ? 9.664 -25.484 -9.25 1 88.06 145 GLN B C 1
ATOM 3498 O O . GLN B 1 145 ? 9.336 -24.453 -8.672 1 88.06 145 GLN B O 1
ATOM 3503 N N . ARG B 1 146 ? 9.367 -25.781 -10.43 1 88.56 146 ARG B N 1
ATOM 3504 C CA . ARG B 1 146 ? 8.578 -24.844 -11.227 1 88.56 146 ARG B CA 1
ATOM 3505 C C . ARG B 1 146 ? 7.184 -24.656 -10.625 1 88.56 146 ARG B C 1
ATOM 3507 O O . ARG B 1 146 ? 6.711 -23.531 -10.484 1 88.56 146 ARG B O 1
ATOM 3514 N N . ILE B 1 147 ? 6.555 -25.75 -10.305 1 90.94 147 ILE B N 1
ATOM 3515 C CA . ILE B 1 147 ? 5.219 -25.688 -9.719 1 90.94 147 ILE B CA 1
ATOM 3516 C C . ILE B 1 147 ? 5.277 -24.969 -8.375 1 90.94 147 ILE B C 1
ATOM 3518 O O . ILE B 1 147 ? 4.445 -24.109 -8.086 1 90.94 147 ILE B O 1
ATOM 3522 N N . GLN B 1 148 ? 6.277 -25.312 -7.66 1 89 148 GLN B N 1
ATOM 3523 C CA . GLN B 1 148 ? 6.457 -24.672 -6.363 1 89 148 GLN B CA 1
ATOM 3524 C C . GLN B 1 148 ? 6.688 -23.172 -6.523 1 89 148 GLN B C 1
ATOM 3526 O O . GLN B 1 148 ? 6.188 -22.359 -5.73 1 89 148 GLN B O 1
ATOM 3531 N N . PHE B 1 149 ? 7.371 -22.812 -7.508 1 88.94 149 PHE B N 1
ATOM 3532 C CA . PHE B 1 149 ? 7.645 -21.406 -7.773 1 88.94 149 PHE B CA 1
ATOM 3533 C C . PHE B 1 149 ? 6.352 -20.641 -8.023 1 88.94 149 PHE B C 1
ATOM 3535 O O . PHE B 1 149 ? 6.117 -19.594 -7.418 1 88.94 149 PHE B O 1
ATOM 3542 N N . PHE B 1 150 ? 5.57 -21.156 -8.875 1 90.5 150 PHE B N 1
ATOM 3543 C CA . PHE B 1 150 ? 4.344 -20.453 -9.234 1 90.5 150 PHE B CA 1
ATOM 3544 C C . PHE B 1 150 ? 3.395 -20.391 -8.047 1 90.5 150 PHE B C 1
ATOM 3546 O O . PHE B 1 150 ? 2.691 -19.391 -7.855 1 90.5 150 PHE B O 1
ATOM 3553 N N . LEU B 1 151 ? 3.393 -21.469 -7.332 1 90.94 151 LEU B N 1
ATOM 3554 C CA . LEU B 1 151 ? 2.545 -21.469 -6.145 1 90.94 151 LEU B CA 1
ATOM 3555 C C . LEU B 1 151 ? 3.004 -20.406 -5.148 1 90.94 151 LEU B C 1
ATOM 3557 O O . LEU B 1 151 ? 2.189 -19.625 -4.641 1 90.94 151 LEU B O 1
ATOM 3561 N N . CYS B 1 152 ? 4.27 -20.312 -4.918 1 87.69 152 CYS B N 1
ATOM 3562 C CA . CYS B 1 152 ? 4.824 -19.328 -3.99 1 87.69 152 CYS B CA 1
ATOM 3563 C C . CYS B 1 152 ? 4.645 -17.906 -4.523 1 87.69 152 CYS B C 1
ATOM 3565 O O . CYS B 1 152 ? 4.332 -16.984 -3.764 1 87.69 152 CYS B O 1
ATOM 3567 N N . GLU B 1 153 ? 4.863 -17.828 -5.766 1 88.19 153 GLU B N 1
ATOM 3568 C CA . GLU B 1 153 ? 4.699 -16.516 -6.383 1 88.19 153 GLU B CA 1
ATOM 3569 C C . GLU B 1 153 ? 3.266 -16.016 -6.242 1 88.19 153 GLU B C 1
ATOM 3571 O O . GLU B 1 153 ? 3.039 -14.836 -5.98 1 88.19 153 GLU B O 1
ATOM 3576 N N . LEU B 1 154 ? 2.34 -16.844 -6.434 1 91.56 154 LEU B N 1
ATOM 3577 C CA . LEU B 1 154 ? 0.938 -16.484 -6.254 1 91.56 154 LEU B CA 1
ATOM 3578 C C . LEU B 1 154 ? 0.685 -15.977 -4.836 1 91.56 154 LEU B C 1
ATOM 3580 O O . LEU B 1 154 ? 0.08 -14.922 -4.648 1 91.56 154 LEU B O 1
ATOM 3584 N N . LEU B 1 155 ? 1.188 -16.672 -3.924 1 88.88 155 LEU B N 1
ATOM 3585 C CA . LEU B 1 155 ? 0.958 -16.344 -2.521 1 88.88 155 LEU B CA 1
ATOM 3586 C C . LEU B 1 155 ? 1.668 -15.055 -2.143 1 88.88 155 LEU B C 1
ATOM 3588 O O . LEU B 1 155 ? 1.106 -14.219 -1.43 1 88.88 155 LEU B O 1
ATOM 3592 N N . ARG B 1 156 ? 2.83 -14.891 -2.652 1 88.69 156 ARG B N 1
ATOM 3593 C CA . ARG B 1 156 ? 3.598 -13.688 -2.377 1 88.69 156 ARG B CA 1
ATOM 3594 C C . ARG B 1 156 ? 2.893 -12.453 -2.93 1 88.69 156 ARG B C 1
ATOM 3596 O O . ARG B 1 156 ? 2.811 -11.422 -2.256 1 88.69 156 ARG B O 1
ATOM 3603 N N . CYS B 1 157 ? 2.414 -12.578 -4.098 1 90 157 CYS B N 1
ATOM 3604 C CA . CYS B 1 157 ? 1.696 -11.469 -4.723 1 90 157 CYS B CA 1
ATOM 3605 C C . CYS B 1 157 ? 0.455 -11.102 -3.922 1 90 157 CYS B C 1
ATOM 3607 O O . CYS B 1 157 ? 0.201 -9.922 -3.668 1 90 157 CYS B O 1
ATOM 3609 N N . ARG B 1 158 ? -0.213 -12.062 -3.523 1 91.75 158 ARG B N 1
ATOM 3610 C CA . ARG B 1 158 ? -1.436 -11.82 -2.766 1 91.75 158 ARG B CA 1
ATOM 3611 C C . ARG B 1 158 ? -1.124 -11.195 -1.408 1 91.75 158 ARG B C 1
ATOM 3613 O O . ARG B 1 158 ? -1.781 -10.242 -0.994 1 91.75 158 ARG B O 1
ATOM 3620 N N . LEU B 1 159 ? -0.139 -11.672 -0.76 1 89.19 159 LEU B N 1
ATOM 3621 C CA . LEU B 1 159 ? 0.197 -11.188 0.573 1 89.19 159 LEU B CA 1
ATOM 3622 C C . LEU B 1 159 ? 0.708 -9.758 0.517 1 89.19 159 LEU B C 1
ATOM 3624 O O . LEU B 1 159 ? 0.454 -8.961 1.429 1 89.19 159 LEU B O 1
ATOM 3628 N N . ARG B 1 160 ? 1.412 -9.445 -0.514 1 89.12 160 ARG B N 1
ATOM 3629 C CA . ARG B 1 160 ? 1.854 -8.062 -0.704 1 89.12 160 ARG B CA 1
ATOM 3630 C C . ARG B 1 160 ? 0.663 -7.125 -0.849 1 89.12 160 ARG B C 1
ATOM 3632 O O . ARG B 1 160 ? 0.631 -6.055 -0.236 1 89.12 160 ARG B O 1
ATOM 3639 N N . LYS B 1 161 ? -0.252 -7.504 -1.685 1 91.75 161 LYS B N 1
ATOM 3640 C CA . LYS B 1 161 ? -1.447 -6.688 -1.88 1 91.75 161 LYS B CA 1
ATOM 3641 C C . LYS B 1 161 ? -2.26 -6.586 -0.592 1 91.75 161 LYS B C 1
ATOM 3643 O O . LYS B 1 161 ? -2.787 -5.52 -0.268 1 91.75 161 LYS B O 1
ATOM 3648 N N . ILE B 1 162 ? -2.301 -7.672 0.1 1 92.75 162 ILE B N 1
ATOM 3649 C CA . ILE B 1 162 ? -3.035 -7.691 1.359 1 92.75 162 ILE B CA 1
ATOM 3650 C C . ILE B 1 162 ? -2.381 -6.738 2.355 1 92.75 162 ILE B C 1
ATOM 3652 O O . ILE B 1 162 ? -3.07 -6.012 3.074 1 92.75 162 ILE B O 1
ATOM 3656 N N . ASN B 1 163 ? -1.139 -6.754 2.438 1 90.5 163 ASN B N 1
ATOM 3657 C CA . ASN B 1 163 ? -0.427 -5.82 3.303 1 90.5 163 ASN B CA 1
ATOM 3658 C C . ASN B 1 163 ? -0.728 -4.371 2.934 1 90.5 163 ASN B C 1
ATOM 3660 O O . ASN B 1 163 ? -1.004 -3.547 3.809 1 90.5 163 ASN B O 1
ATOM 3664 N N . GLN B 1 164 ? -0.736 -4.09 1.676 1 90.38 164 GLN B N 1
ATOM 3665 C CA . GLN B 1 164 ? -0.981 -2.734 1.198 1 90.38 164 GLN B CA 1
ATOM 3666 C C . GLN B 1 164 ? -2.412 -2.297 1.498 1 90.38 164 GLN B C 1
ATOM 3668 O O . GLN B 1 164 ? -2.668 -1.114 1.733 1 90.38 164 GLN B O 1
ATOM 3673 N N . LEU B 1 165 ? -3.289 -3.248 1.546 1 93.06 165 LEU B N 1
ATOM 3674 C CA . LEU B 1 165 ? -4.707 -2.928 1.677 1 93.06 165 LEU B CA 1
ATOM 3675 C C . LEU B 1 165 ? -5.23 -3.338 3.049 1 93.06 165 LEU B C 1
ATOM 3677 O O . LEU B 1 165 ? -6.445 -3.373 3.268 1 93.06 165 LEU B O 1
ATOM 3681 N N . CYS B 1 166 ? -4.41 -3.664 3.955 1 92.75 166 CYS B N 1
ATOM 3682 C CA . CYS B 1 166 ? -4.84 -4.297 5.199 1 92.75 166 CYS B CA 1
ATOM 3683 C C . CYS B 1 166 ? -5.785 -3.385 5.973 1 92.75 166 CYS B C 1
ATOM 3685 O O . CYS B 1 166 ? -6.75 -3.855 6.578 1 92.75 166 CYS B O 1
ATOM 3687 N N . LEU B 1 167 ? -5.582 -2.062 5.93 1 92.12 167 LEU B N 1
ATOM 3688 C CA . LEU B 1 167 ? -6.465 -1.138 6.629 1 92.12 167 LEU B CA 1
ATOM 3689 C C . LEU B 1 167 ? -7.84 -1.096 5.973 1 92.12 167 LEU B C 1
ATOM 3691 O O . LEU B 1 167 ? -8.867 -1.1 6.66 1 92.12 167 LEU B O 1
ATOM 3695 N N . SER B 1 168 ? -7.84 -1.034 4.676 1 92.88 168 SER B N 1
ATOM 3696 C CA . SER B 1 168 ? -9.109 -1.05 3.949 1 92.88 168 SER B CA 1
ATOM 3697 C C . SER B 1 168 ? -9.867 -2.35 4.188 1 92.88 168 SER B C 1
ATOM 3699 O O . SER B 1 168 ? -11.086 -2.338 4.379 1 92.88 168 SER B O 1
ATOM 3701 N N . LEU B 1 169 ? -9.172 -3.42 4.152 1 95.06 169 LEU B N 1
ATOM 3702 C CA . LEU B 1 169 ? -9.781 -4.73 4.371 1 95.06 169 LEU B CA 1
ATOM 3703 C C . LEU B 1 169 ? -10.352 -4.84 5.781 1 95.06 169 LEU B C 1
ATOM 3705 O O . LEU B 1 169 ? -11.43 -5.402 5.977 1 95.06 169 LEU B O 1
ATOM 3709 N N . TRP B 1 170 ? -9.609 -4.355 6.715 1 93.06 170 TRP B N 1
ATOM 3710 C CA . TRP B 1 170 ? -10.062 -4.34 8.102 1 93.06 170 TRP B CA 1
ATOM 3711 C C . TRP B 1 170 ? -11.336 -3.508 8.25 1 93.06 170 TRP B C 1
ATOM 3713 O O . TRP B 1 170 ? -12.297 -3.936 8.898 1 93.06 170 TRP B O 1
ATOM 3723 N N . TYR B 1 171 ? -11.336 -2.369 7.668 1 92.88 171 TYR B N 1
ATOM 3724 C CA . TYR B 1 171 ? -12.5 -1.49 7.695 1 92.88 171 TYR B CA 1
ATOM 3725 C C . TYR B 1 171 ? -13.719 -2.18 7.098 1 92.88 171 TYR B C 1
ATOM 3727 O O . TYR B 1 171 ? -14.82 -2.092 7.641 1 92.88 171 TYR B O 1
ATOM 3735 N N . GLU B 1 172 ? -13.531 -2.828 5.957 1 93.12 172 GLU B N 1
ATOM 3736 C CA . GLU B 1 172 ? -14.617 -3.576 5.324 1 93.12 172 GLU B CA 1
ATOM 3737 C C . GLU B 1 172 ? -15.234 -4.578 6.293 1 93.12 172 GLU B C 1
ATOM 3739 O O . GLU B 1 172 ? -16.453 -4.738 6.332 1 93.12 172 GLU B O 1
ATOM 3744 N N . GLY B 1 173 ? -14.43 -5.293 6.98 1 92.5 173 GLY B N 1
ATOM 3745 C CA . GLY B 1 173 ? -14.898 -6.254 7.969 1 92.5 173 GLY B CA 1
ATOM 3746 C C . GLY B 1 173 ? -15.711 -5.617 9.078 1 92.5 173 GLY B C 1
ATOM 3747 O O . GLY B 1 173 ? -16.75 -6.152 9.492 1 92.5 173 GLY B O 1
ATOM 3748 N N . GLN B 1 174 ? -15.273 -4.477 9.531 1 90 174 GLN B N 1
ATOM 3749 C CA . GLN B 1 174 ? -15.977 -3.766 10.594 1 90 174 GLN B CA 1
ATOM 3750 C C . GLN B 1 174 ? -17.328 -3.258 10.117 1 90 174 GLN B C 1
ATOM 3752 O O . GLN B 1 174 ? -18.328 -3.332 10.844 1 90 174 GLN B O 1
ATOM 3757 N N . ALA B 1 175 ? -17.297 -2.715 8.938 1 88.19 175 ALA B N 1
ATOM 3758 C CA . ALA B 1 175 ? -18.547 -2.199 8.367 1 88.19 175 ALA B CA 1
ATOM 3759 C C . ALA B 1 175 ? -19.562 -3.318 8.172 1 88.19 175 ALA B C 1
ATOM 3761 O O . ALA B 1 175 ? -20.75 -3.129 8.422 1 88.19 175 ALA B O 1
ATOM 3762 N N . ALA B 1 176 ? -19.125 -4.449 7.695 1 88.25 176 ALA B N 1
ATOM 3763 C CA . ALA B 1 176 ? -20.016 -5.59 7.488 1 88.25 176 ALA B CA 1
ATOM 3764 C C . ALA B 1 176 ? -20.578 -6.086 8.812 1 88.25 176 ALA B C 1
ATOM 3766 O O . ALA B 1 176 ? -21.766 -6.438 8.898 1 88.25 176 ALA B O 1
ATOM 3767 N N . GLN B 1 177 ? -19.797 -6.137 9.812 1 87.25 177 GLN B N 1
ATOM 3768 C CA . GLN B 1 177 ? -20.25 -6.582 11.125 1 87.25 177 GLN B CA 1
ATOM 3769 C C . GLN B 1 177 ? -21.281 -5.633 11.711 1 87.25 177 GLN B C 1
ATOM 3771 O O . GLN B 1 177 ? -22.266 -6.074 12.328 1 87.25 177 GLN B O 1
ATOM 3776 N N . GLN B 1 178 ? -21.078 -4.395 11.5 1 84.62 178 GLN B N 1
ATOM 3777 C CA . GLN B 1 178 ? -22.031 -3.41 12 1 84.62 178 GLN B CA 1
ATOM 3778 C C . GLN B 1 178 ? -23.375 -3.52 11.273 1 84.62 178 GLN B C 1
ATOM 3780 O O . GLN B 1 178 ? -24.438 -3.393 11.891 1 84.62 178 GLN B O 1
ATOM 3785 N N . ARG B 1 179 ? -23.281 -3.75 10.047 1 83.12 179 ARG B N 1
ATOM 3786 C CA . ARG B 1 179 ? -24.484 -3.922 9.258 1 83.12 179 ARG B CA 1
ATOM 3787 C C . ARG B 1 179 ? -25.266 -5.16 9.703 1 83.12 179 ARG B C 1
ATOM 3789 O O . ARG B 1 179 ? -26.5 -5.141 9.781 1 83.12 179 ARG B O 1
ATOM 3796 N N . GLN B 1 180 ? -24.594 -6.184 9.93 1 83.88 180 GLN B N 1
ATOM 3797 C CA . GLN B 1 180 ? -25.219 -7.426 10.375 1 83.88 180 GLN B CA 1
ATOM 3798 C C . GLN B 1 180 ? -25.859 -7.262 11.75 1 83.88 180 GLN B C 1
ATOM 3800 O O . GLN B 1 180 ? -26.969 -7.766 11.992 1 83.88 180 GLN B O 1
ATOM 3805 N N . ARG B 1 181 ? -25.219 -6.578 12.617 1 82.75 181 ARG B N 1
ATOM 3806 C CA . ARG B 1 181 ? -25.75 -6.336 13.953 1 82.75 181 ARG B CA 1
ATOM 3807 C C . ARG B 1 181 ? -27 -5.477 13.891 1 82.75 181 ARG B C 1
ATOM 3809 O O . ARG B 1 181 ? -27.969 -5.719 14.625 1 82.75 181 ARG B O 1
ATOM 3816 N N . ARG B 1 182 ? -26.969 -4.613 13.055 1 79.94 182 ARG B N 1
ATOM 3817 C CA . ARG B 1 182 ? -28.125 -3.736 12.922 1 79.94 182 ARG B CA 1
ATOM 3818 C C . ARG B 1 182 ? -29.312 -4.488 12.328 1 79.94 182 ARG B C 1
ATOM 3820 O O . ARG B 1 182 ? -30.453 -4.258 12.727 1 79.94 182 ARG B O 1
ATOM 3827 N N . SER B 1 183 ? -28.953 -5.273 11.391 1 81.31 183 SER B N 1
ATOM 3828 C CA . SER B 1 183 ? -30.016 -6.078 10.789 1 81.31 183 SER B CA 1
ATOM 3829 C C . SER B 1 183 ? -30.609 -7.066 11.789 1 81.31 183 SER B C 1
ATOM 3831 O O . SER B 1 183 ? -31.812 -7.293 11.812 1 81.31 183 SER B O 1
ATOM 3833 N N . ALA B 1 184 ? -29.797 -7.473 12.594 1 82.06 184 ALA B N 1
ATOM 3834 C CA . ALA B 1 184 ? -30.266 -8.414 13.609 1 82.06 184 ALA B CA 1
ATOM 3835 C C . ALA B 1 184 ? -31.094 -7.715 14.68 1 82.06 184 ALA B C 1
ATOM 3837 O O . ALA B 1 184 ? -32.094 -8.258 15.156 1 82.06 184 ALA B O 1
ATOM 3838 N N . THR B 1 185 ? -30.578 -6.574 15.008 1 74.62 185 THR B N 1
ATOM 3839 C CA . THR B 1 185 ? -31.312 -5.805 16 1 74.62 185 THR B CA 1
ATOM 3840 C C . THR B 1 185 ? -32.656 -5.332 15.445 1 74.62 185 THR B C 1
ATOM 3842 O O . THR B 1 185 ? -33.656 -5.312 16.156 1 74.62 185 THR B O 1
ATOM 3845 N N . ALA B 1 186 ? -32.562 -4.84 14.266 1 70 186 ALA B N 1
ATOM 3846 C CA . ALA B 1 186 ? -33.812 -4.406 13.625 1 70 186 ALA B CA 1
ATOM 3847 C C . ALA B 1 186 ? -34.812 -5.559 13.523 1 70 186 ALA B C 1
ATOM 3849 O O . ALA B 1 186 ? -36 -5.359 13.703 1 70 186 ALA B O 1
ATOM 3850 N N . ALA B 1 187 ? -34.281 -6.699 13.188 1 65.12 187 ALA B N 1
ATOM 3851 C CA . ALA B 1 187 ? -35.156 -7.879 13.102 1 65.12 187 ALA B CA 1
ATOM 3852 C C . ALA B 1 187 ? -35.75 -8.227 14.469 1 65.12 187 ALA B C 1
ATOM 3854 O O . ALA B 1 187 ? -36.875 -8.688 14.562 1 65.12 187 ALA B O 1
ATOM 3855 N N . ALA B 1 188 ? -34.906 -7.891 15.359 1 63.88 188 ALA B N 1
ATOM 3856 C CA . ALA B 1 188 ? -35.375 -8.164 16.719 1 63.88 188 ALA B CA 1
ATOM 3857 C C . ALA B 1 188 ? -36.375 -7.098 17.188 1 63.88 188 ALA B C 1
ATOM 3859 O O . ALA B 1 188 ? -37.281 -7.387 17.953 1 63.88 188 ALA B O 1
ATOM 3860 N N . GLU B 1 189 ? -35.875 -5.891 16.797 1 60.31 189 GLU B N 1
ATOM 3861 C CA . GLU B 1 189 ? -36.719 -4.789 17.203 1 60.31 189 GLU B CA 1
ATOM 3862 C C . GLU B 1 189 ? -38.062 -4.852 16.5 1 60.31 189 GLU B C 1
ATOM 3864 O O . GLU B 1 189 ? -39.094 -4.355 17.016 1 60.31 189 GLU B O 1
ATOM 3869 N N . ASP B 1 190 ? -38 -5.094 15.188 1 59.56 190 ASP B N 1
ATOM 3870 C CA . ASP B 1 190 ? -39.312 -5.223 14.586 1 59.56 190 ASP B CA 1
ATOM 3871 C C . ASP B 1 190 ? -40.219 -6.074 15.461 1 59.56 190 ASP B C 1
ATOM 3873 O O . ASP B 1 190 ? -41.469 -5.938 15.391 1 59.56 190 ASP B O 1
ATOM 3877 N N . GLU B 1 191 ? -39.688 -7.012 16.156 1 53.75 191 GLU B N 1
ATOM 3878 C CA . GLU B 1 191 ? -40.656 -7.715 17 1 53.75 191 GLU B CA 1
ATOM 3879 C C . GLU B 1 191 ? -41.156 -6.812 18.125 1 53.75 191 GLU B C 1
ATOM 3881 O O . GLU B 1 191 ? -42.312 -6.906 18.531 1 53.75 191 GLU B O 1
ATOM 3886 N N . GLU B 1 192 ? -40.281 -6.105 18.906 1 51.44 192 GLU B N 1
ATOM 3887 C CA . GLU B 1 192 ? -40.844 -5.43 20.078 1 51.44 192 GLU B CA 1
ATOM 3888 C C . GLU B 1 192 ? -41.125 -3.963 19.781 1 51.44 192 GLU B C 1
ATOM 3890 O O . GLU B 1 192 ? -41.781 -3.281 20.578 1 51.44 192 GLU B O 1
ATOM 3895 N N . GLY B 1 193 ? -41.531 -3.363 18.781 1 44.34 193 GLY B N 1
ATOM 3896 C CA . GLY B 1 193 ? -42.094 -2.074 18.406 1 44.34 193 GLY B CA 1
ATOM 3897 C C . GLY B 1 193 ? -41.094 -0.937 18.5 1 44.34 193 GLY B C 1
ATOM 3898 O O . GLY B 1 193 ? -41.469 0.231 18.359 1 44.34 193 GLY B O 1
ATOM 3899 N N . THR B 1 194 ? -40.125 -0.884 19.344 1 39.91 194 THR B N 1
ATOM 3900 C CA . THR B 1 194 ? -39.406 0.339 19.672 1 39.91 194 THR B CA 1
ATOM 3901 C C . THR B 1 194 ? -38.438 0.714 18.562 1 39.91 194 THR B C 1
ATOM 3903 O O . THR B 1 194 ? -37.375 0.098 18.422 1 39.91 194 THR B O 1
ATOM 3906 N N . ALA B 1 195 ? -38.781 1.131 17.344 1 40.09 195 ALA B N 1
ATOM 3907 C CA . ALA B 1 195 ? -38.156 1.481 16.078 1 40.09 195 ALA B CA 1
ATOM 3908 C C . ALA B 1 195 ? -37.156 2.625 16.281 1 40.09 195 ALA B C 1
ATOM 3910 O O . ALA B 1 195 ? -36.375 2.938 15.367 1 40.09 195 ALA B O 1
ATOM 3911 N N . ALA B 1 196 ? -37.25 3.641 17.234 1 37.59 196 ALA B N 1
ATOM 3912 C CA . ALA B 1 196 ? -36.594 4.941 17.156 1 37.59 196 ALA B CA 1
ATOM 3913 C C . ALA B 1 196 ? -35.094 4.793 17.25 1 37.59 196 ALA B C 1
ATOM 3915 O O . ALA B 1 196 ? -34.344 5.688 16.828 1 37.59 196 ALA B O 1
ATOM 3916 N N . ALA B 1 197 ? -34.5 3.969 18.156 1 38.81 197 ALA B N 1
ATOM 3917 C CA . ALA B 1 197 ? -33.094 4.023 18.484 1 38.81 197 ALA B CA 1
ATOM 3918 C C . ALA B 1 197 ? -32.25 3.516 17.312 1 38.81 197 ALA B C 1
ATOM 3920 O O . ALA B 1 197 ? -31 3.607 17.344 1 38.81 197 ALA B O 1
ATOM 3921 N N . ALA B 1 198 ? -32.688 2.656 16.438 1 40.84 198 ALA B N 1
ATOM 3922 C CA . ALA B 1 198 ? -31.875 2.055 15.375 1 40.84 198 ALA B CA 1
ATOM 3923 C C . ALA B 1 198 ? -31.391 3.113 14.398 1 40.84 198 ALA B C 1
ATOM 3925 O O . ALA B 1 198 ? -30.625 2.807 13.469 1 40.84 198 ALA B O 1
ATOM 3926 N N . ALA B 1 199 ? -31.953 4.211 14.273 1 41 199 ALA B N 1
ATOM 3927 C CA . ALA B 1 199 ? -31.734 5.184 13.203 1 41 199 ALA B CA 1
ATOM 3928 C C . ALA B 1 199 ? -30.359 5.816 13.305 1 41 199 ALA B C 1
ATOM 3930 O O . ALA B 1 199 ? -29.828 6.32 12.312 1 41 199 ALA B O 1
ATOM 3931 N N . SER B 1 200 ? -29.859 6.191 14.523 1 43.84 200 SER B N 1
ATOM 3932 C CA . SER B 1 200 ? -28.766 7.148 14.641 1 43.84 200 SER B CA 1
ATOM 3933 C C . SER B 1 200 ? -27.438 6.512 14.258 1 43.84 200 SER B C 1
ATOM 3935 O O . SER B 1 200 ? -26.391 7.184 14.25 1 43.84 200 SER B O 1
ATOM 3937 N N . SER B 1 201 ? -27.25 5.273 14.43 1 51.41 201 SER B N 1
ATOM 3938 C CA . SER B 1 201 ? -25.906 4.75 14.258 1 51.41 201 SER B CA 1
ATOM 3939 C C . SER B 1 201 ? -25.484 4.773 12.789 1 51.41 201 SER B C 1
ATOM 3941 O O . SER B 1 201 ? -26.078 4.094 11.953 1 51.41 201 SER B O 1
ATOM 3943 N N . SER B 1 202 ? -25.109 5.871 12.328 1 59.62 202 SER B N 1
ATOM 3944 C CA . SER B 1 202 ? -24.688 6.164 10.961 1 59.62 202 SER B CA 1
ATOM 3945 C C . SER B 1 202 ? -23.844 5.031 10.383 1 59.62 202 SER B C 1
ATOM 3947 O O . SER B 1 202 ? -22.891 4.574 11.016 1 59.62 202 SER B O 1
ATOM 3949 N N . LEU B 1 203 ? -24.391 4.211 9.609 1 67.12 203 LEU B N 1
ATOM 3950 C CA . LEU B 1 203 ? -23.734 3.145 8.859 1 67.12 203 LEU B CA 1
ATOM 3951 C C . LEU B 1 203 ? -22.406 3.627 8.289 1 67.12 203 LEU B C 1
ATOM 3953 O O . LEU B 1 203 ? -22.312 4.746 7.777 1 67.12 203 LEU B O 1
ATOM 3957 N N . LEU B 1 204 ? -21.422 2.883 8.703 1 76.56 204 LEU B N 1
ATOM 3958 C CA . LEU B 1 204 ? -20.125 3.176 8.125 1 76.56 204 LEU B CA 1
ATOM 3959 C C . LEU B 1 204 ? -20.188 3.172 6.598 1 76.56 204 LEU B C 1
ATOM 3961 O O . LEU B 1 204 ? -20.859 2.322 6.008 1 76.56 204 LEU B O 1
ATOM 3965 N N . PRO B 1 205 ? -19.641 4.203 6.074 1 80.25 205 PRO B N 1
ATOM 3966 C CA . PRO B 1 205 ? -19.625 4.234 4.609 1 80.25 205 PRO B CA 1
ATOM 3967 C C . PRO B 1 205 ? -18.938 3.016 3.998 1 80.25 205 PRO B C 1
ATOM 3969 O O . PRO B 1 205 ? -17.984 2.488 4.57 1 80.25 205 PRO B O 1
ATOM 3972 N N . GLU B 1 206 ? -19.516 2.568 2.939 1 83.56 206 GLU B N 1
ATOM 3973 C CA . GLU B 1 206 ? -18.969 1.379 2.293 1 83.56 206 GLU B CA 1
ATOM 3974 C C . GLU B 1 206 ? -17.875 1.745 1.3 1 83.56 206 GLU B C 1
ATOM 3976 O O . GLU B 1 206 ? -17.922 2.799 0.662 1 83.56 206 GLU B O 1
ATOM 3981 N N . VAL B 1 207 ? -16.891 0.848 1.232 1 86.19 207 VAL B N 1
ATOM 3982 C CA . VAL B 1 207 ? -15.797 1.063 0.299 1 86.19 207 VAL B CA 1
ATOM 3983 C C . VAL B 1 207 ? -16.281 0.86 -1.133 1 86.19 207 VAL B C 1
ATOM 3985 O O . VAL B 1 207 ? -17.188 0.062 -1.378 1 86.19 207 VAL B O 1
ATO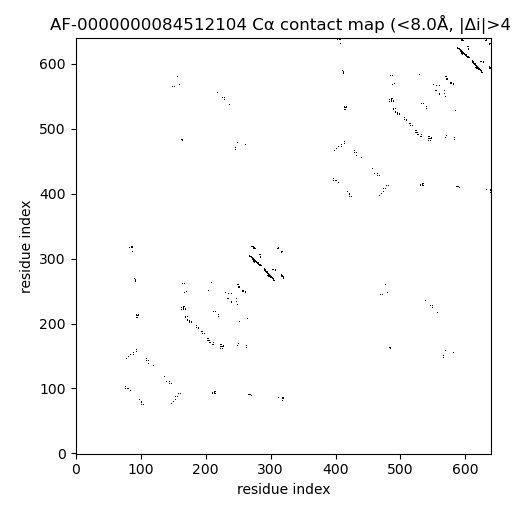M 3988 N N . SER B 1 208 ? -15.703 1.569 -2.092 1 83.38 208 SER B N 1
ATOM 3989 C CA . SER B 1 208 ? -16.125 1.542 -3.486 1 83.38 208 SER B CA 1
ATOM 3990 C C . SER B 1 208 ? -15.867 0.178 -4.117 1 83.38 208 SER B C 1
ATOM 3992 O O . SER B 1 208 ? -16.688 -0.315 -4.902 1 83.38 208 SER B O 1
ATOM 3994 N N . VAL B 1 209 ? -14.742 -0.503 -3.824 1 88 209 VAL B N 1
ATOM 3995 C CA . VAL B 1 209 ? -14.367 -1.795 -4.391 1 88 209 VAL B CA 1
ATOM 3996 C C . VAL B 1 209 ? -14.055 -2.781 -3.27 1 88 209 VAL B C 1
ATOM 3998 O O . VAL B 1 209 ? -12.891 -2.965 -2.902 1 88 209 VAL B O 1
ATOM 4001 N N . PRO B 1 210 ? -15.102 -3.441 -2.777 1 91.56 210 PRO B N 1
ATOM 4002 C CA . PRO B 1 210 ? -14.859 -4.406 -1.703 1 91.56 210 PRO B CA 1
ATOM 4003 C C . PRO B 1 210 ? -13.992 -5.582 -2.15 1 91.56 210 PRO B C 1
ATOM 4005 O O . PRO B 1 210 ? -14.203 -6.129 -3.238 1 91.56 210 PRO B O 1
ATOM 4008 N N . GLN B 1 211 ? -13.008 -5.941 -1.343 1 94.25 211 GLN B N 1
ATOM 4009 C CA . GLN B 1 211 ? -12.07 -6.988 -1.729 1 94.25 211 GLN B CA 1
ATOM 4010 C C . GLN B 1 211 ? -11.93 -8.039 -0.627 1 94.25 211 GLN B C 1
ATOM 4012 O O . GLN B 1 211 ? -11.297 -9.07 -0.826 1 94.25 211 GLN B O 1
ATOM 4017 N N . ARG B 1 212 ? -12.484 -7.875 0.504 1 95.44 212 ARG B N 1
ATOM 4018 C CA . ARG B 1 212 ? -12.328 -8.789 1.635 1 95.44 212 ARG B CA 1
ATOM 4019 C C . ARG B 1 212 ? -12.906 -10.156 1.32 1 95.44 212 ARG B C 1
ATOM 4021 O O . ARG B 1 212 ? -12.391 -11.18 1.771 1 95.44 212 ARG B O 1
ATOM 4028 N N . ARG B 1 213 ? -13.977 -10.188 0.566 1 94.94 213 ARG B N 1
ATOM 4029 C CA . ARG B 1 213 ? -14.648 -11.43 0.194 1 94.94 213 ARG B CA 1
ATOM 4030 C C . ARG B 1 213 ? -13.766 -12.273 -0.718 1 94.94 213 ARG B C 1
ATOM 4032 O O . ARG B 1 213 ? -14.016 -13.469 -0.9 1 94.94 213 ARG B O 1
ATOM 4039 N N . ASN B 1 214 ? -12.766 -11.641 -1.317 1 96 214 ASN B N 1
ATOM 4040 C CA . ASN B 1 214 ? -11.875 -12.328 -2.244 1 96 214 ASN B CA 1
ATOM 4041 C C . ASN B 1 214 ? -10.773 -13.078 -1.506 1 96 214 ASN B C 1
ATOM 4043 O O . ASN B 1 214 ? -9.984 -13.805 -2.123 1 96 214 ASN B O 1
ATOM 4047 N N . LEU B 1 215 ? -10.703 -12.953 -0.196 1 96.19 215 LEU B N 1
ATOM 4048 C CA . LEU B 1 215 ? -9.609 -13.523 0.584 1 96.19 215 LEU B CA 1
ATOM 4049 C C . LEU B 1 215 ? -10 -14.883 1.153 1 96.19 215 LEU B C 1
ATOM 4051 O O . LEU B 1 215 ? -11.18 -15.133 1.434 1 96.19 215 LEU B O 1
ATOM 4055 N N . SER B 1 216 ? -9.086 -15.734 1.265 1 94 216 SER B N 1
ATOM 4056 C CA . SER B 1 216 ? -9.281 -16.953 2.033 1 94 216 SER B CA 1
ATOM 4057 C C . SER B 1 216 ? -9.391 -16.672 3.525 1 94 216 SER B C 1
ATOM 4059 O O . SER B 1 216 ? -8.992 -15.594 3.982 1 94 216 SER B O 1
ATOM 4061 N N . PRO B 1 217 ? -9.938 -17.594 4.316 1 93.44 217 PRO B N 1
ATOM 4062 C CA . PRO B 1 217 ? -10.039 -17.375 5.762 1 93.44 217 PRO B CA 1
ATOM 4063 C C . PRO B 1 217 ? -8.688 -17.094 6.41 1 93.44 217 PRO B C 1
ATOM 4065 O O . PRO B 1 217 ? -8.586 -16.219 7.285 1 93.44 217 PRO B O 1
ATOM 4068 N N . ARG B 1 218 ? -7.699 -17.766 5.988 1 90.25 218 ARG B N 1
ATOM 4069 C CA . ARG B 1 218 ? -6.367 -17.547 6.535 1 90.25 218 ARG B CA 1
ATOM 4070 C C . ARG B 1 218 ? -5.844 -16.156 6.164 1 90.25 218 ARG B C 1
ATOM 4072 O O . ARG B 1 218 ? -5.199 -15.492 6.977 1 90.25 218 ARG B O 1
ATOM 4079 N N . GLU B 1 219 ? -6.121 -15.781 4.988 1 92.31 219 GLU B N 1
ATOM 4080 C CA . GLU B 1 219 ? -5.691 -14.469 4.535 1 92.31 219 GLU B CA 1
ATOM 4081 C C . GLU B 1 219 ? -6.422 -13.359 5.289 1 92.31 219 GLU B C 1
ATOM 4083 O O . GLU B 1 219 ? -5.848 -12.305 5.562 1 92.31 219 GLU B O 1
ATOM 4088 N N . VAL B 1 220 ? -7.66 -13.617 5.59 1 94.75 220 VAL B N 1
ATOM 4089 C CA . VAL B 1 220 ? -8.422 -12.648 6.375 1 94.75 220 VAL B CA 1
ATOM 4090 C C . VAL B 1 220 ? -7.781 -12.484 7.75 1 94.75 220 VAL B C 1
ATOM 4092 O O . VAL B 1 220 ? -7.625 -11.359 8.234 1 94.75 220 VAL B O 1
ATOM 4095 N N . PHE B 1 221 ? -7.406 -13.586 8.289 1 92.25 221 PHE B N 1
ATOM 4096 C CA . PHE B 1 221 ? -6.75 -13.562 9.586 1 92.25 221 PHE B CA 1
ATOM 4097 C C . PHE B 1 221 ? -5.461 -12.75 9.523 1 92.25 221 PHE B C 1
ATOM 4099 O O . PHE B 1 221 ? -5.207 -11.914 10.391 1 92.25 221 PHE B O 1
ATOM 4106 N N . VAL B 1 222 ? -4.734 -12.961 8.539 1 91.5 222 VAL B N 1
ATOM 4107 C CA . VAL B 1 222 ? -3.463 -12.258 8.367 1 91.5 222 VAL B CA 1
ATOM 4108 C C . VAL B 1 222 ? -3.715 -10.766 8.164 1 91.5 222 VAL B C 1
ATOM 4110 O O . VAL B 1 222 ? -3.029 -9.93 8.758 1 91.5 222 VAL B O 1
ATOM 4113 N N . ALA B 1 223 ? -4.637 -10.438 7.32 1 94 223 ALA B N 1
ATOM 4114 C CA . ALA B 1 223 ? -4.98 -9.047 7.055 1 94 223 ALA B CA 1
ATOM 4115 C C . ALA B 1 223 ? -5.363 -8.32 8.336 1 94 223 ALA B C 1
ATOM 4117 O O . ALA B 1 223 ? -4.918 -7.195 8.586 1 94 223 ALA B O 1
ATOM 4118 N N . ASP B 1 224 ? -6.129 -8.93 9.133 1 93.5 224 ASP B N 1
ATOM 4119 C CA . ASP B 1 224 ? -6.578 -8.32 10.383 1 93.5 224 ASP B CA 1
ATOM 4120 C C . ASP B 1 224 ? -5.41 -8.133 11.352 1 93.5 224 ASP B C 1
ATOM 4122 O O . ASP B 1 224 ? -5.305 -7.094 12.008 1 93.5 224 ASP B O 1
ATOM 4126 N N . ARG B 1 225 ? -4.637 -9.102 11.406 1 90.19 225 ARG B N 1
ATOM 4127 C CA . ARG B 1 225 ? -3.467 -9.008 12.273 1 90.19 225 ARG B CA 1
ATOM 4128 C C . ARG B 1 225 ? -2.545 -7.879 11.828 1 90.19 225 ARG B C 1
ATOM 4130 O O . ARG B 1 225 ? -2.016 -7.141 12.656 1 90.19 225 ARG B O 1
ATOM 4137 N N . LEU B 1 226 ? -2.373 -7.789 10.594 1 91 226 LEU B N 1
ATOM 4138 C CA . LEU B 1 226 ? -1.541 -6.719 10.055 1 91 226 LEU B CA 1
ATOM 4139 C C . LEU B 1 226 ? -2.141 -5.352 10.375 1 91 226 LEU B C 1
ATOM 4141 O O . LEU B 1 226 ? -1.428 -4.441 10.805 1 91 226 LEU B O 1
ATOM 4145 N N . ALA B 1 227 ? -3.4 -5.199 10.148 1 92.38 227 ALA B N 1
ATOM 4146 C CA . ALA B 1 227 ? -4.082 -3.941 10.438 1 92.38 227 ALA B CA 1
ATOM 4147 C C . ALA B 1 227 ? -3.934 -3.562 11.906 1 92.38 227 ALA B C 1
ATOM 4149 O O . ALA B 1 227 ? -3.689 -2.396 12.234 1 92.38 227 ALA B O 1
ATOM 4150 N N . GLU B 1 228 ? -4.035 -4.504 12.727 1 90.81 228 GLU B N 1
ATOM 4151 C CA . GLU B 1 228 ? -3.893 -4.266 14.156 1 90.81 228 GLU B CA 1
ATOM 4152 C C . GLU B 1 228 ? -2.473 -3.828 14.508 1 90.81 228 GLU B C 1
ATOM 4154 O O . GLU B 1 228 ? -2.277 -2.947 15.344 1 90.81 228 GLU B O 1
ATOM 4159 N N . THR B 1 229 ? -1.6 -4.477 13.898 1 87.56 229 THR B N 1
ATOM 4160 C CA . THR B 1 229 ? -0.203 -4.133 14.141 1 87.56 229 THR B CA 1
ATOM 4161 C C . THR B 1 229 ? 0.088 -2.701 13.703 1 87.56 229 THR B C 1
ATOM 4163 O O . THR B 1 229 ? 0.79 -1.964 14.398 1 87.56 229 THR B O 1
ATOM 4166 N N . VAL B 1 230 ? -0.416 -2.365 12.578 1 87.12 230 VAL B N 1
ATOM 4167 C CA . VAL B 1 230 ? -0.234 -1.004 12.086 1 87.12 230 VAL B CA 1
ATOM 4168 C C . VAL B 1 230 ? -0.857 -0.01 13.062 1 87.12 230 VAL B C 1
ATOM 4170 O O . VAL B 1 230 ? -0.248 1.01 13.391 1 87.12 230 VAL B O 1
ATOM 4173 N N . HIS B 1 231 ? -1.977 -0.301 13.469 1 86.75 231 HIS B N 1
ATOM 4174 C CA . HIS B 1 231 ? -2.66 0.574 14.414 1 86.75 231 HIS B CA 1
ATOM 4175 C C . HIS B 1 231 ? -1.849 0.745 15.688 1 86.75 231 HIS B C 1
ATOM 4177 O O . HIS B 1 231 ? -1.697 1.862 16.188 1 86.75 231 HIS B O 1
ATOM 4183 N N . ARG B 1 232 ? -1.384 -0.283 16.125 1 86 232 ARG B N 1
ATOM 4184 C CA . ARG B 1 232 ? -0.566 -0.235 17.344 1 86 232 ARG B CA 1
ATOM 4185 C C . ARG B 1 232 ? 0.683 0.612 17.125 1 86 232 ARG B C 1
ATOM 4187 O O . ARG B 1 232 ? 1.053 1.416 17.984 1 86 232 ARG B O 1
ATOM 4194 N N . ALA B 1 233 ? 1.216 0.391 16.062 1 80.12 233 ALA B N 1
ATOM 4195 C CA . ALA B 1 233 ? 2.432 1.136 15.742 1 80.12 233 ALA B CA 1
ATOM 4196 C C . ALA B 1 233 ? 2.154 2.635 15.68 1 80.12 233 ALA B C 1
ATOM 4198 O O . ALA B 1 233 ? 2.977 3.443 16.109 1 80.12 233 ALA B O 1
ATOM 4199 N N . VAL B 1 234 ? 1.073 2.986 15.164 1 77.69 234 VAL B N 1
ATOM 4200 C CA . VAL B 1 234 ? 0.695 4.391 15.047 1 77.69 234 VAL B CA 1
ATOM 4201 C C . VAL B 1 234 ? 0.477 4.988 16.438 1 77.69 234 VAL B C 1
ATOM 4203 O O . VAL B 1 234 ? 0.903 6.117 16.703 1 77.69 234 VAL B O 1
ATOM 4206 N N . LEU B 1 235 ? -0.124 4.297 17.25 1 83.19 235 LEU B N 1
ATOM 4207 C CA . LEU B 1 235 ? -0.342 4.766 18.609 1 83.19 235 LEU B CA 1
ATOM 4208 C C . LEU B 1 235 ? 0.984 4.953 19.344 1 83.19 235 LEU B C 1
ATOM 4210 O O . LEU B 1 235 ? 1.2 5.98 19.984 1 83.19 235 LEU B O 1
ATOM 4214 N N . GLU B 1 236 ? 1.781 4.051 19.031 1 80.38 236 GLU B N 1
ATOM 4215 C CA . GLU B 1 236 ? 3.084 4.094 19.688 1 80.38 236 GLU B CA 1
ATOM 4216 C C . GLU B 1 236 ? 3.943 5.227 19.141 1 80.38 236 GLU B C 1
ATOM 4218 O O . GLU B 1 236 ? 4.844 5.719 19.828 1 80.38 236 GLU B O 1
ATOM 4223 N N . SER B 1 237 ? 3.668 5.609 17.984 1 77.19 237 SER B N 1
ATOM 4224 C CA . SER B 1 237 ? 4.469 6.652 17.344 1 77.19 237 SER B CA 1
ATOM 4225 C C . SER B 1 237 ? 3.99 8.039 17.75 1 77.19 237 SER B C 1
ATOM 4227 O O . SER B 1 237 ? 4.531 9.047 17.297 1 77.19 237 SER B O 1
ATOM 4229 N N . GLY B 1 238 ? 3.006 8.156 18.641 1 76.5 238 GLY B N 1
ATOM 4230 C CA . GLY B 1 238 ? 2.641 9.461 19.172 1 76.5 238 GLY B CA 1
ATOM 4231 C C . GLY B 1 238 ? 1.152 9.742 19.078 1 76.5 238 GLY B C 1
ATOM 4232 O O . GLY B 1 238 ? 0.664 10.719 19.656 1 76.5 238 GLY B O 1
ATOM 4233 N N . LEU B 1 239 ? 0.411 8.93 18.359 1 79.44 239 LEU B N 1
ATOM 4234 C CA . LEU B 1 239 ? -1.01 9.188 18.172 1 79.44 239 LEU B CA 1
ATOM 4235 C C . LEU B 1 239 ? -1.8 8.914 19.438 1 79.44 239 LEU B C 1
ATOM 4237 O O . LEU B 1 239 ? -2.975 9.273 19.531 1 79.44 239 LEU B O 1
ATOM 4241 N N . GLN B 1 240 ? -1.128 8.359 20.344 1 81.19 240 GLN B N 1
ATOM 4242 C CA . GLN B 1 240 ? -1.806 8.078 21.609 1 81.19 240 GLN B CA 1
ATOM 4243 C C . GLN B 1 240 ? -2.217 9.367 22.312 1 81.19 240 GLN B C 1
ATOM 4245 O O . GLN B 1 240 ? -3.176 9.383 23.078 1 81.19 240 GLN B O 1
ATOM 4250 N N . SER B 1 241 ? -1.515 10.469 22.047 1 77.81 241 SER B N 1
ATOM 4251 C CA . SER B 1 241 ? -1.796 11.75 22.688 1 77.81 241 SER B CA 1
ATOM 4252 C C . SER B 1 241 ? -2.84 12.539 21.906 1 77.81 241 SER B C 1
ATOM 4254 O O . SER B 1 241 ? -3.314 13.578 22.359 1 77.81 241 SER B O 1
ATOM 4256 N N . ALA B 1 242 ? -3.279 11.977 20.781 1 81.06 242 ALA B N 1
ATOM 4257 C CA . ALA B 1 242 ? -4.277 12.641 19.953 1 81.06 242 ALA B CA 1
ATOM 4258 C C . ALA B 1 242 ? -5.684 12.438 20.5 1 81.06 242 ALA B C 1
ATOM 4260 O O . ALA B 1 242 ? -5.922 11.492 21.266 1 81.06 242 ALA B O 1
ATOM 4261 N N . PRO B 1 243 ? -6.555 13.406 20.203 1 80.75 243 PRO B N 1
ATOM 4262 C CA . PRO B 1 243 ? -7.957 13.172 20.547 1 80.75 243 PRO B CA 1
ATOM 4263 C C . PRO B 1 243 ? -8.477 11.82 20.062 1 80.75 243 PRO B C 1
ATOM 4265 O O . PRO B 1 243 ? -8.031 11.328 19.016 1 80.75 243 PRO B O 1
ATOM 4268 N N . ALA B 1 244 ? -9.352 11.234 20.688 1 80.19 244 ALA B N 1
ATOM 4269 C CA . ALA B 1 244 ? -9.828 9.867 20.484 1 80.19 244 ALA B CA 1
ATOM 4270 C C . ALA B 1 244 ? -10.281 9.648 19.047 1 80.19 244 ALA B C 1
ATOM 4272 O O . ALA B 1 244 ? -9.93 8.648 18.422 1 80.19 244 ALA B O 1
ATOM 4273 N N . PRO B 1 245 ? -10.961 10.641 18.484 1 78 245 PRO B N 1
ATOM 4274 C CA . PRO B 1 245 ? -11.445 10.406 17.125 1 78 245 PRO B CA 1
ATOM 4275 C C . PRO B 1 245 ? -10.328 10.375 16.094 1 78 245 PRO B C 1
ATOM 4277 O O . PRO B 1 245 ? -10.523 9.891 14.969 1 78 245 PRO B O 1
ATOM 4280 N N . LEU B 1 246 ? -9.125 10.852 16.5 1 79.31 246 LEU B N 1
ATOM 4281 C CA . LEU B 1 246 ? -8.023 10.977 15.555 1 79.31 246 LEU B CA 1
ATOM 4282 C C . LEU B 1 246 ? -6.988 9.875 15.781 1 79.31 246 LEU B C 1
ATOM 4284 O O . LEU B 1 246 ? -5.945 9.859 15.133 1 79.31 246 LEU B O 1
ATOM 4288 N N . GLN B 1 247 ? -7.387 8.984 16.625 1 82.5 247 GLN B N 1
ATOM 4289 C CA . GLN B 1 247 ? -6.438 7.922 16.953 1 82.5 247 GLN B CA 1
ATOM 4290 C C . GLN B 1 247 ? -6.602 6.727 16.016 1 82.5 247 GLN B C 1
ATOM 4292 O O . GLN B 1 247 ? -6.059 5.648 16.281 1 82.5 247 GLN B O 1
ATOM 4297 N N . HIS B 1 248 ? -7.332 6.98 14.945 1 82.25 248 HIS B N 1
ATOM 4298 C CA . HIS B 1 248 ? -7.617 5.895 14.008 1 82.25 248 HIS B CA 1
ATOM 4299 C C . HIS B 1 248 ? -7.039 6.195 12.625 1 82.25 248 HIS B C 1
ATOM 4301 O O . HIS B 1 248 ? -6.945 7.355 12.227 1 82.25 248 HIS B O 1
ATOM 4307 N N . LEU B 1 249 ? -6.652 5.117 11.953 1 83.94 249 LEU B N 1
ATOM 4308 C CA . LEU B 1 249 ? -6.148 5.258 10.586 1 83.94 249 LEU B CA 1
ATOM 4309 C C . LEU B 1 249 ? -7.25 4.996 9.57 1 83.94 249 LEU B C 1
ATOM 4311 O O . LEU B 1 249 ? -7.043 5.168 8.367 1 83.94 249 LEU B O 1
ATOM 4315 N N . VAL B 1 250 ? -8.391 4.535 10.055 1 84.5 250 VAL B N 1
ATOM 4316 C CA . VAL B 1 250 ? -9.539 4.238 9.211 1 84.5 250 VAL B CA 1
ATOM 4317 C C . VAL B 1 250 ? -10.648 5.258 9.469 1 84.5 250 VAL B C 1
ATOM 4319 O O . VAL B 1 250 ? -10.625 5.957 10.484 1 84.5 250 VAL B O 1
ATOM 4322 N N . PRO B 1 251 ? -11.531 5.312 8.5 1 81.5 251 PRO B N 1
ATOM 4323 C CA . PRO B 1 251 ? -12.617 6.273 8.688 1 81.5 251 PRO B CA 1
ATOM 4324 C C . PRO B 1 251 ? -13.367 6.066 10 1 81.5 251 PRO B C 1
ATOM 4326 O O . PRO B 1 251 ? -13.656 4.93 10.383 1 81.5 251 PRO B O 1
ATOM 4329 N N . HIS B 1 252 ? -13.562 7.129 10.68 1 76.88 252 HIS B N 1
ATOM 4330 C CA . HIS B 1 252 ? -14.281 7.137 11.945 1 76.88 252 HIS B CA 1
ATOM 4331 C C . HIS B 1 252 ? -15.297 8.273 11.992 1 76.88 252 HIS B C 1
ATOM 4333 O O . HIS B 1 252 ? -15.109 9.242 12.727 1 76.88 252 HIS B O 1
ATOM 4339 N N . PRO B 1 253 ? -16.344 8.18 11.133 1 67.38 253 PRO B N 1
ATOM 4340 C CA . PRO B 1 253 ? -17.375 9.211 11.172 1 67.38 253 PRO B CA 1
ATOM 4341 C C . PRO B 1 253 ? -18.109 9.266 12.508 1 67.38 253 PRO B C 1
ATOM 4343 O O . PRO B 1 253 ? -18.188 8.258 13.211 1 67.38 253 PRO B O 1
ATOM 4346 N N . PRO B 1 254 ? -18.562 10.539 12.672 1 64.12 254 PRO B N 1
ATOM 4347 C CA . PRO B 1 254 ? -18.625 11.773 11.891 1 64.12 254 PRO B CA 1
ATOM 4348 C C . PRO B 1 254 ? -17.438 12.703 12.148 1 64.12 254 PRO B C 1
ATOM 4350 O O . PRO B 1 254 ? -17.281 13.719 11.461 1 64.12 254 PRO B O 1
ATOM 4353 N N . ASP B 1 255 ? -16.734 12.391 13.109 1 61.09 255 ASP B N 1
ATOM 4354 C CA . ASP B 1 255 ? -15.766 13.344 13.641 1 61.09 255 ASP B CA 1
ATOM 4355 C C . ASP B 1 255 ? -14.422 13.242 12.914 1 61.09 255 ASP B C 1
ATOM 4357 O O . ASP B 1 255 ? -13.547 14.086 13.094 1 61.09 255 ASP B O 1
ATOM 4361 N N . ALA B 1 256 ? -14.297 12.219 12.07 1 62.22 256 ALA B N 1
ATOM 4362 C CA . ALA B 1 256 ? -12.93 12.039 11.586 1 62.22 256 ALA B CA 1
ATOM 4363 C C . ALA B 1 256 ? -12.898 11.898 10.07 1 62.22 256 ALA B C 1
ATOM 4365 O O . ALA B 1 256 ? -13.812 12.352 9.375 1 62.22 256 ALA B O 1
ATOM 4366 N N . GLU B 1 257 ? -11.844 11.352 9.578 1 66.62 257 GLU B N 1
ATOM 4367 C CA . GLU B 1 257 ? -11.523 11.227 8.164 1 66.62 257 GLU B CA 1
ATOM 4368 C C . GLU B 1 257 ? -12.508 10.297 7.453 1 66.62 257 GLU B C 1
ATOM 4370 O O . GLU B 1 257 ? -13.125 9.445 8.086 1 66.62 257 GLU B O 1
ATOM 4375 N N . GLY B 1 258 ? -12.797 10.68 6.176 1 71.19 258 GLY B N 1
ATOM 4376 C CA . GLY B 1 258 ? -13.688 9.883 5.34 1 71.19 258 GLY B CA 1
ATOM 4377 C C . GLY B 1 258 ? -12.977 8.758 4.617 1 71.19 258 GLY B C 1
ATOM 4378 O O . GLY B 1 258 ? -11.914 8.297 5.055 1 71.19 258 GLY B O 1
ATOM 4379 N N . LEU B 1 259 ? -13.633 8.172 3.678 1 75.19 259 LEU B N 1
ATOM 4380 C CA . LEU B 1 259 ? -13.18 7.004 2.928 1 75.19 259 LEU B CA 1
ATOM 4381 C C . LEU B 1 259 ? -11.922 7.324 2.125 1 75.19 259 LEU B C 1
ATOM 4383 O O . LEU B 1 259 ? -11.203 6.418 1.696 1 75.19 259 LEU B O 1
ATOM 4387 N N . GLU B 1 260 ? -11.641 8.625 2.096 1 74.12 260 GLU B N 1
ATOM 4388 C CA . GLU B 1 260 ? -10.547 9.07 1.239 1 74.12 260 GLU B CA 1
ATOM 4389 C C . GLU B 1 260 ? -9.195 8.648 1.809 1 74.12 260 GLU B C 1
ATOM 4391 O O . GLU B 1 260 ? -8.195 8.633 1.091 1 74.12 260 GLU B O 1
ATOM 4396 N N . VAL B 1 261 ? -9.195 8.273 3.041 1 75.75 261 VAL B N 1
ATOM 4397 C CA . VAL B 1 261 ? -7.918 7.953 3.672 1 75.75 261 VAL B CA 1
ATOM 4398 C C . VAL B 1 261 ? -7.555 6.496 3.389 1 75.75 261 VAL B C 1
ATOM 4400 O O . VAL B 1 261 ? -6.398 6.098 3.543 1 75.75 261 VAL B O 1
ATOM 4403 N N . LEU B 1 262 ? -8.492 5.754 2.93 1 84.62 262 LEU B N 1
ATOM 4404 C CA . LEU B 1 262 ? -8.25 4.332 2.699 1 84.62 262 LEU B CA 1
ATOM 4405 C C . LEU B 1 262 ? -7.566 4.105 1.356 1 84.62 262 LEU B C 1
ATOM 4407 O O . LEU B 1 262 ? -7.887 4.777 0.372 1 84.62 262 LEU B O 1
ATOM 4411 N N . SER B 1 263 ? -6.645 3.189 1.387 1 83.44 263 SER B N 1
ATOM 4412 C CA . SER B 1 263 ? -6.016 2.777 0.136 1 83.44 263 SER B CA 1
ATOM 4413 C C . SER B 1 263 ? -6.996 2.02 -0.752 1 83.44 263 SER B C 1
ATOM 4415 O O . SER B 1 263 ? -7.766 1.187 -0.267 1 83.44 263 SER B O 1
ATOM 4417 N N . GLU B 1 264 ? -7 2.5 -1.967 1 84.12 264 GLU B N 1
ATOM 4418 C CA . GLU B 1 264 ? -7.852 1.832 -2.945 1 84.12 264 GLU B CA 1
ATOM 4419 C C . GLU B 1 264 ? -7.051 1.397 -4.168 1 84.12 264 GLU B C 1
ATOM 4421 O O . GLU B 1 264 ? -6.109 2.08 -4.574 1 84.12 264 GLU B O 1
ATOM 4426 N N . PRO B 1 265 ? -7.438 0.227 -4.652 1 86.94 265 PRO B N 1
ATOM 4427 C CA . PRO B 1 265 ? -6.773 -0.19 -5.891 1 86.94 265 PRO B CA 1
ATOM 4428 C C . PRO B 1 265 ? -7.062 0.751 -7.059 1 86.94 265 PRO B C 1
ATOM 4430 O O . PRO B 1 265 ? -8.164 1.292 -7.164 1 86.94 265 PRO B O 1
ATOM 4433 N N . ASN B 1 266 ? -6.09 0.924 -7.855 1 83.81 266 ASN B N 1
ATOM 4434 C CA . ASN B 1 266 ? -6.242 1.771 -9.031 1 83.81 266 ASN B CA 1
ATOM 4435 C C . ASN B 1 266 ? -6.797 0.987 -10.219 1 83.81 266 ASN B C 1
ATOM 4437 O O . ASN B 1 266 ? -6.035 0.47 -11.039 1 83.81 266 ASN B O 1
ATOM 4441 N N . LEU B 1 267 ? -8.102 1.017 -10.398 1 88.69 267 LEU B N 1
ATOM 4442 C CA . LEU B 1 267 ? -8.75 0.236 -11.445 1 88.69 267 LEU B CA 1
ATOM 4443 C C . LEU B 1 267 ? -8.531 0.869 -12.82 1 88.69 267 LEU B C 1
ATOM 4445 O O . LEU B 1 267 ? -8.758 0.227 -13.844 1 88.69 267 LEU B O 1
ATOM 4449 N N . GLY B 1 268 ? -8.102 2.045 -12.789 1 83.75 268 GLY B N 1
ATOM 4450 C CA . GLY B 1 268 ? -7.848 2.742 -14.039 1 83.75 268 GLY B CA 1
ATOM 4451 C C . GLY B 1 268 ? -6.457 2.488 -14.594 1 83.75 268 GLY B C 1
ATOM 4452 O O . GLY B 1 268 ? -6.125 2.953 -15.68 1 83.75 268 GLY B O 1
ATOM 4453 N N . ALA B 1 269 ? -5.691 1.749 -13.883 1 84.25 269 ALA B N 1
ATOM 4454 C CA . ALA B 1 269 ? -4.336 1.459 -14.344 1 84.25 269 ALA B CA 1
ATOM 4455 C C . ALA B 1 269 ? -4.359 0.658 -15.641 1 84.25 269 ALA B C 1
ATOM 4457 O O . ALA B 1 269 ? -5.184 -0.245 -15.805 1 84.25 269 ALA B O 1
ATOM 4458 N N . TYR B 1 270 ? -3.459 0.938 -16.516 1 86.25 270 TYR B N 1
ATOM 4459 C CA . TYR B 1 270 ? -3.373 0.22 -17.781 1 86.25 270 TYR B CA 1
ATOM 4460 C C . TYR B 1 270 ? -2.678 -1.123 -17.594 1 86.25 270 TYR B C 1
ATOM 4462 O O . TYR B 1 270 ? -1.659 -1.215 -16.906 1 86.25 270 TYR B O 1
ATOM 4470 N N . VAL B 1 271 ? -3.305 -2.109 -18.219 1 90.88 271 VAL B N 1
ATOM 4471 C CA . VAL B 1 271 ? -2.754 -3.457 -18.109 1 90.88 271 VAL B CA 1
ATOM 4472 C C . VAL B 1 271 ? -2.744 -4.129 -19.469 1 90.88 271 VAL B C 1
ATOM 4474 O O . VAL B 1 271 ? -3.572 -3.814 -20.328 1 90.88 271 VAL B O 1
ATOM 4477 N N . PHE B 1 272 ? -1.79 -5.07 -19.672 1 92.94 272 PHE B N 1
ATOM 4478 C CA . PHE B 1 272 ? -1.747 -5.938 -20.828 1 92.94 272 PHE B CA 1
ATOM 4479 C C . PHE B 1 272 ? -2.52 -7.227 -20.578 1 92.94 272 PHE B C 1
ATOM 4481 O O . PHE B 1 272 ? -2.377 -7.844 -19.531 1 92.94 272 PHE B O 1
ATOM 4488 N N . GLY B 1 273 ? -3.348 -7.52 -21.547 1 92.75 273 GLY B N 1
ATOM 4489 C CA . GLY B 1 273 ? -4.094 -8.766 -21.422 1 92.75 273 GLY B CA 1
ATOM 4490 C C . GLY B 1 273 ? -4.176 -9.539 -22.719 1 92.75 273 GLY B C 1
ATOM 4491 O O . GLY B 1 273 ? -4.16 -8.953 -23.812 1 92.75 273 GLY B O 1
ATOM 4492 N N . VAL B 1 274 ? -4.191 -10.852 -22.531 1 93.75 274 VAL B N 1
ATOM 4493 C CA . VAL B 1 274 ? -4.383 -11.758 -23.656 1 93.75 274 VAL B CA 1
ATOM 4494 C C . VAL B 1 274 ? -5.742 -12.445 -23.547 1 93.75 274 VAL B C 1
ATOM 4496 O O . VAL B 1 274 ? -6.09 -12.969 -22.484 1 93.75 274 VAL B O 1
ATOM 4499 N N . ALA B 1 275 ? -6.469 -12.312 -24.609 1 92.38 275 ALA B N 1
ATOM 4500 C CA . ALA B 1 275 ? -7.754 -13.008 -24.625 1 92.38 275 ALA B CA 1
ATOM 4501 C C . ALA B 1 275 ? -7.562 -14.508 -24.797 1 92.38 275 ALA B C 1
ATOM 4503 O O . ALA B 1 275 ? -6.91 -14.953 -25.75 1 92.38 275 ALA B O 1
ATOM 4504 N N . LEU B 1 276 ? -8.148 -15.242 -23.875 1 90 276 LEU B N 1
ATOM 4505 C CA . LEU B 1 276 ? -8.031 -16.688 -23.953 1 90 276 LEU B CA 1
ATOM 4506 C C . LEU B 1 276 ? -9.102 -17.281 -24.859 1 90 276 LEU B C 1
ATOM 4508 O O . LEU B 1 276 ? -8.969 -18.422 -25.328 1 90 276 LEU B O 1
ATOM 4512 N N . GLU B 1 277 ? -10.172 -16.562 -25.047 1 91.12 277 GLU B N 1
ATOM 4513 C CA . GLU B 1 277 ? -11.258 -16.891 -25.969 1 91.12 277 GLU B CA 1
ATOM 4514 C C . GLU B 1 277 ? -11.75 -15.656 -26.703 1 91.12 277 GLU B C 1
ATOM 4516 O O . GLU B 1 277 ? -11.336 -14.531 -26.406 1 91.12 277 GLU B O 1
ATOM 4521 N N . ASP B 1 278 ? -12.539 -15.938 -27.703 1 89.88 278 ASP B N 1
ATOM 4522 C CA . ASP B 1 278 ? -13.148 -14.805 -28.391 1 89.88 278 ASP B CA 1
ATOM 4523 C C . ASP B 1 278 ? -14.133 -14.07 -27.5 1 89.88 278 ASP B C 1
ATOM 4525 O O . ASP B 1 278 ? -15.078 -14.664 -26.984 1 89.88 278 ASP B O 1
ATOM 4529 N N . LEU B 1 279 ? -13.852 -12.812 -27.281 1 85.31 279 LEU B N 1
ATOM 4530 C CA . LEU B 1 279 ? -14.672 -12.047 -26.344 1 85.31 279 LEU B CA 1
ATOM 4531 C C . LEU B 1 279 ? -15.773 -11.297 -27.094 1 85.31 279 LEU B C 1
ATOM 4533 O O . LEU B 1 279 ? -16.703 -10.766 -26.469 1 85.31 279 LEU B O 1
ATOM 4537 N N . GLY B 1 280 ? -15.711 -11.312 -28.328 1 83.94 280 GLY B N 1
ATOM 4538 C CA . GLY B 1 280 ? -16.656 -10.508 -29.078 1 83.94 280 GLY B CA 1
ATOM 4539 C C . GLY B 1 280 ? -16.344 -9.023 -29.047 1 83.94 280 GLY B C 1
ATOM 4540 O O . GLY B 1 280 ? -15.18 -8.633 -29.047 1 83.94 280 GLY B O 1
ATOM 4541 N N . VAL B 1 281 ? -17.391 -8.219 -29.141 1 80.94 281 VAL B N 1
ATOM 4542 C CA . VAL B 1 281 ? -17.219 -6.77 -29.156 1 80.94 281 VAL B CA 1
ATOM 4543 C C . VAL B 1 281 ? -17.172 -6.238 -27.719 1 80.94 281 VAL B C 1
ATOM 4545 O O . VAL B 1 281 ? -18.109 -6.43 -26.953 1 80.94 281 VAL B O 1
ATOM 4548 N N . VAL B 1 282 ? -15.953 -5.762 -27.406 1 79.19 282 VAL B N 1
ATOM 4549 C CA . VAL B 1 282 ? -15.781 -5.25 -26.047 1 79.19 282 VAL B CA 1
ATOM 4550 C C . VAL B 1 282 ? -15.641 -3.729 -26.094 1 79.19 282 VAL B C 1
ATOM 4552 O O . VAL B 1 282 ? -15.008 -3.182 -27 1 79.19 282 VAL B O 1
ATOM 4555 N N . ASN B 1 283 ? -16.344 -3.09 -25.125 1 75.44 283 ASN B N 1
ATOM 4556 C CA . ASN B 1 283 ? -16.203 -1.645 -24.984 1 75.44 283 ASN B CA 1
ATOM 4557 C C . ASN B 1 283 ? -14.938 -1.276 -24.203 1 75.44 283 ASN B C 1
ATOM 4559 O O . ASN B 1 283 ? -14.836 -1.563 -23.016 1 75.44 283 ASN B O 1
ATOM 4563 N N . LEU B 1 284 ? -13.898 -0.875 -24.812 1 67.69 284 LEU B N 1
ATOM 4564 C CA . LEU B 1 284 ? -12.625 -0.583 -24.172 1 67.69 284 LEU B CA 1
ATOM 4565 C C . LEU B 1 284 ? -12.586 0.856 -23.656 1 67.69 284 LEU B C 1
ATOM 4567 O O . LEU B 1 284 ? -11.562 1.311 -23.141 1 67.69 284 LEU B O 1
ATOM 4571 N N . GLY B 1 285 ? -13.719 1.477 -23.484 1 60.81 285 GLY B N 1
ATOM 4572 C CA . GLY B 1 285 ? -13.914 2.762 -22.828 1 60.81 285 GLY B CA 1
ATOM 4573 C C . GLY B 1 285 ? -13.562 3.939 -23.719 1 60.81 285 GLY B C 1
ATOM 4574 O O . GLY B 1 285 ? -13.133 3.758 -24.859 1 60.81 285 GLY B O 1
ATOM 4575 N N . GLU B 1 286 ? -13.625 5.23 -23.047 1 52.47 286 GLU B N 1
ATOM 4576 C CA . GLU B 1 286 ? -13.5 6.551 -23.656 1 52.47 286 GLU B CA 1
ATOM 4577 C C . GLU B 1 286 ? -12.039 6.934 -23.859 1 52.47 286 GLU B C 1
ATOM 4579 O O . GLU B 1 286 ? -11.195 6.652 -23.016 1 52.47 286 GLU B O 1
ATOM 4584 N N . GLY B 1 287 ? -11.594 7.188 -25.125 1 49.75 287 GLY B N 1
ATOM 4585 C CA . GLY B 1 287 ? -10.336 7.758 -25.594 1 49.75 287 GLY B CA 1
ATOM 4586 C C . GLY B 1 287 ? -9.68 6.934 -26.688 1 49.75 287 GLY B C 1
ATOM 4587 O O . GLY B 1 287 ? -8.633 7.316 -27.219 1 49.75 287 GLY B O 1
ATOM 4588 N N . VAL B 1 288 ? -9.977 5.68 -26.531 1 51.56 288 VAL B N 1
ATOM 4589 C CA . VAL B 1 288 ? -9.406 4.965 -27.656 1 51.56 288 VAL B CA 1
ATOM 4590 C C . VAL B 1 288 ? -10.297 5.137 -28.891 1 51.56 288 VAL B C 1
ATOM 4592 O O . VAL B 1 288 ? -11.523 5.195 -28.766 1 51.56 288 VAL B O 1
ATOM 4595 N N . GLN B 1 289 ? -9.859 5.719 -29.812 1 53.12 289 GLN B N 1
ATOM 4596 C CA . GLN B 1 289 ? -10.57 5.973 -31.062 1 53.12 289 GLN B CA 1
ATOM 4597 C C . GLN B 1 289 ? -11.656 4.934 -31.297 1 53.12 289 GLN B C 1
ATOM 4599 O O . GLN B 1 289 ? -12.734 5.262 -31.797 1 53.12 289 GLN B O 1
ATOM 4604 N N . ASP B 1 290 ? -11.273 3.639 -31.266 1 54.31 290 ASP B N 1
ATOM 4605 C CA . ASP B 1 290 ? -12.242 2.59 -31.547 1 54.31 290 ASP B CA 1
ATOM 4606 C C . ASP B 1 290 ? -12.711 1.904 -30.266 1 54.31 290 ASP B C 1
ATOM 4608 O O . ASP B 1 290 ? -12.125 0.903 -29.844 1 54.31 290 ASP B O 1
ATOM 4612 N N . ALA B 1 291 ? -13.734 2.533 -29.562 1 62.5 291 ALA B N 1
ATOM 4613 C CA . ALA B 1 291 ? -14.344 2.213 -28.266 1 62.5 291 ALA B CA 1
ATOM 4614 C C . ALA B 1 291 ? -14.781 0.751 -28.219 1 62.5 291 ALA B C 1
ATOM 4616 O O . ALA B 1 291 ? -14.688 0.106 -27.172 1 62.5 291 ALA B O 1
ATOM 4617 N N . SER B 1 292 ? -15.344 0.333 -29.328 1 73.69 292 SER B N 1
ATOM 4618 C CA . SER B 1 292 ? -15.789 -1.057 -29.359 1 73.69 292 SER B CA 1
ATOM 4619 C C . SER B 1 292 ? -14.977 -1.874 -30.359 1 73.69 292 SER B C 1
ATOM 4621 O O . SER B 1 292 ? -14.766 -1.442 -31.5 1 73.69 292 SER B O 1
ATOM 4623 N N . ARG B 1 293 ? -14.211 -2.719 -29.922 1 77.06 293 ARG B N 1
ATOM 4624 C CA . ARG B 1 293 ? -13.398 -3.555 -30.797 1 77.06 293 ARG B CA 1
ATOM 4625 C C . ARG B 1 293 ? -13.625 -5.035 -30.516 1 77.06 293 ARG B C 1
ATOM 4627 O O . ARG B 1 293 ? -13.844 -5.422 -29.359 1 77.06 293 ARG B O 1
ATOM 4634 N N . ALA B 1 294 ? -13.688 -5.746 -31.625 1 82.44 294 ALA B N 1
ATOM 4635 C CA . ALA B 1 294 ? -13.719 -7.199 -31.484 1 82.44 294 ALA B CA 1
ATOM 4636 C C . ALA B 1 294 ? -12.359 -7.742 -31.062 1 82.44 294 ALA B C 1
ATOM 4638 O O . ALA B 1 294 ? -11.328 -7.348 -31.609 1 82.44 294 ALA B O 1
ATOM 4639 N N . ILE B 1 295 ? -12.461 -8.5 -30.031 1 83.69 295 ILE B N 1
ATOM 4640 C CA . ILE B 1 295 ? -11.219 -9.086 -29.547 1 83.69 295 ILE B CA 1
ATOM 4641 C C . ILE B 1 295 ? -11.219 -10.594 -29.797 1 83.69 295 ILE B C 1
ATOM 4643 O O . ILE B 1 295 ? -12.109 -11.305 -29.312 1 83.69 295 ILE B O 1
ATOM 4647 N N . ASN B 1 296 ? -10.188 -11.047 -30.531 1 88.5 296 ASN B N 1
ATOM 4648 C CA . ASN B 1 296 ? -10.047 -12.461 -30.844 1 88.5 296 ASN B CA 1
ATOM 4649 C C . ASN B 1 296 ? -9.148 -13.18 -29.844 1 88.5 296 ASN B C 1
ATOM 4651 O O . ASN B 1 296 ? -8.336 -12.539 -29.172 1 88.5 296 ASN B O 1
ATOM 4655 N N . ALA B 1 297 ? -9.336 -14.469 -29.906 1 90.56 297 ALA B N 1
ATOM 4656 C CA . ALA B 1 297 ? -8.508 -15.289 -29.031 1 90.56 297 ALA B CA 1
ATOM 4657 C C . ALA B 1 297 ? -7.031 -15.125 -29.344 1 90.56 297 ALA B C 1
ATOM 4659 O O . ALA B 1 297 ? -6.645 -15.109 -30.516 1 90.56 297 ALA B O 1
ATOM 4660 N N . GLY B 1 298 ? -6.285 -14.945 -28.297 1 90.5 298 GLY B N 1
ATOM 4661 C CA . GLY B 1 298 ? -4.844 -14.859 -28.469 1 90.5 298 GLY B CA 1
ATOM 4662 C C . GLY B 1 298 ? -4.348 -13.438 -28.672 1 90.5 298 GLY B C 1
ATOM 4663 O O . GLY B 1 298 ? -3.143 -13.188 -28.625 1 90.5 298 GLY B O 1
ATOM 4664 N N . GLU B 1 299 ? -5.219 -12.516 -28.875 1 88.81 299 GLU B N 1
ATOM 4665 C CA . GLU B 1 299 ? -4.82 -11.133 -29.109 1 88.81 299 GLU B CA 1
ATOM 4666 C C . GLU B 1 299 ? -4.383 -10.445 -27.828 1 88.81 299 GLU B C 1
ATOM 4668 O O . GLU B 1 299 ? -4.992 -10.648 -26.766 1 88.81 299 GLU B O 1
ATOM 4673 N N . LEU B 1 300 ? -3.303 -9.742 -27.969 1 90.06 300 LEU B N 1
ATOM 4674 C CA . LEU B 1 300 ? -2.771 -8.945 -26.875 1 90.06 300 LEU B CA 1
ATOM 4675 C C . LEU B 1 300 ? -3.285 -7.512 -26.938 1 90.06 300 LEU B C 1
ATOM 4677 O O . LEU B 1 300 ? -3.283 -6.895 -28 1 90.06 300 LEU B O 1
ATOM 4681 N N . PHE B 1 301 ? -3.73 -6.984 -25.859 1 86.19 301 PHE B N 1
ATOM 4682 C CA . PHE B 1 301 ? -4.301 -5.645 -25.844 1 86.19 301 PHE B CA 1
ATOM 4683 C C . PHE B 1 301 ? -3.883 -4.883 -24.594 1 86.19 301 PHE B C 1
ATOM 4685 O O . PHE B 1 301 ? -3.648 -5.488 -23.547 1 86.19 301 PHE B O 1
ATOM 4692 N N . LEU B 1 302 ? -3.805 -3.631 -24.719 1 89.31 302 LEU B N 1
ATOM 4693 C CA . LEU B 1 302 ? -3.564 -2.703 -23.609 1 89.31 302 LEU B CA 1
ATOM 4694 C C . LEU B 1 302 ? -4.812 -1.874 -23.312 1 89.31 302 LEU B C 1
ATOM 4696 O O . LEU B 1 302 ? -5.355 -1.226 -24.219 1 89.31 302 LEU B O 1
ATOM 4700 N N . THR B 1 303 ? -5.324 -1.919 -22.203 1 87.12 303 THR B N 1
ATOM 4701 C CA . THR B 1 303 ? -6.527 -1.184 -21.812 1 87.12 303 THR B CA 1
ATOM 4702 C C . THR B 1 303 ? -6.547 -0.937 -20.312 1 87.12 303 THR B C 1
ATOM 4704 O O . THR B 1 303 ? -5.809 -1.577 -19.562 1 87.12 303 THR B O 1
ATOM 4707 N N . PRO B 1 304 ? -7.227 0.095 -19.891 1 88.69 304 PRO B N 1
ATOM 4708 C CA . PRO B 1 304 ? -7.422 0.214 -18.453 1 88.69 304 PRO B CA 1
ATOM 4709 C C . PRO B 1 304 ? -8.016 -1.051 -17.828 1 88.69 304 PRO B C 1
ATOM 4711 O O . PRO B 1 304 ? -8.859 -1.707 -18.438 1 88.69 304 PRO B O 1
ATOM 4714 N N . TYR B 1 305 ? -7.609 -1.381 -16.672 1 92.19 305 TYR B N 1
ATOM 4715 C CA . TYR B 1 305 ? -7.965 -2.631 -16.016 1 92.19 305 TYR B CA 1
ATOM 4716 C C . TYR B 1 305 ? -9.477 -2.768 -15.875 1 92.19 305 TYR B C 1
ATOM 4718 O O . TYR B 1 305 ? -10.023 -3.863 -16.031 1 92.19 305 TYR B O 1
ATOM 4726 N N . HIS B 1 306 ? -10.148 -1.703 -15.586 1 90.31 306 HIS B N 1
ATOM 4727 C CA . HIS B 1 306 ? -11.586 -1.776 -15.336 1 90.31 306 HIS B CA 1
ATOM 4728 C C . HIS B 1 306 ? -12.328 -2.367 -16.531 1 90.31 306 HIS B C 1
ATOM 4730 O O . HIS B 1 306 ? -13.383 -2.98 -16.359 1 90.31 306 HIS B O 1
ATOM 4736 N N . ASN B 1 307 ? -11.805 -2.256 -17.703 1 87.62 307 ASN B N 1
ATOM 4737 C CA . ASN B 1 307 ? -12.414 -2.832 -18.906 1 87.62 307 ASN B CA 1
ATOM 4738 C C . ASN B 1 307 ? -12.266 -4.348 -18.938 1 87.62 307 ASN B C 1
ATOM 4740 O O . ASN B 1 307 ? -13.141 -5.055 -19.438 1 87.62 307 ASN B O 1
ATOM 4744 N N . PHE B 1 308 ? -11.195 -4.832 -18.391 1 89 308 PHE B N 1
ATOM 4745 C CA . PHE B 1 308 ? -10.875 -6.254 -18.422 1 89 308 PHE B CA 1
ATOM 4746 C C . PHE B 1 308 ? -11.391 -6.953 -17.172 1 89 308 PHE B C 1
ATOM 4748 O O . PHE B 1 308 ? -11.469 -8.18 -17.125 1 89 308 PHE B O 1
ATOM 4755 N N . ARG B 1 309 ? -11.703 -6.168 -16.234 1 91.88 309 ARG B N 1
ATOM 4756 C CA . ARG B 1 309 ? -11.984 -6.691 -14.898 1 91.88 309 ARG B CA 1
ATOM 4757 C C . ARG B 1 309 ? -12.992 -7.836 -14.969 1 91.88 309 ARG B C 1
ATOM 4759 O O . ARG B 1 309 ? -12.742 -8.922 -14.438 1 91.88 309 ARG B O 1
ATOM 4766 N N . PRO B 1 310 ? -14.117 -7.727 -15.688 1 90.69 310 PRO B N 1
ATOM 4767 C CA . PRO B 1 310 ? -15.078 -8.828 -15.727 1 90.69 310 PRO B CA 1
ATOM 4768 C C . PRO B 1 310 ? -14.539 -10.055 -16.453 1 90.69 310 PRO B C 1
ATOM 4770 O O . PRO B 1 310 ? -14.859 -11.188 -16.078 1 90.69 310 PRO B O 1
ATOM 4773 N N . PHE B 1 311 ? -13.75 -9.852 -17.406 1 91.06 311 PHE B N 1
ATOM 4774 C CA . PHE B 1 311 ? -13.211 -10.953 -18.203 1 91.06 311 PHE B CA 1
ATOM 4775 C C . PHE B 1 311 ? -12.109 -11.68 -17.453 1 91.06 311 PHE B C 1
ATOM 4777 O O . PHE B 1 311 ? -11.906 -12.883 -17.641 1 91.06 311 PHE B O 1
ATOM 4784 N N . VAL B 1 312 ? -11.422 -10.945 -16.609 1 92.38 312 VAL B N 1
ATOM 4785 C CA . VAL B 1 312 ? -10.406 -11.562 -15.773 1 92.38 312 VAL B CA 1
ATOM 4786 C C . VAL B 1 312 ? -11.07 -12.422 -14.703 1 92.38 312 VAL B C 1
ATOM 4788 O O . VAL B 1 312 ? -10.648 -13.555 -14.453 1 92.38 312 VAL B O 1
ATOM 4791 N N . MET B 1 313 ? -12.109 -11.898 -14.188 1 89.81 313 MET B N 1
ATOM 4792 C CA . MET B 1 313 ? -12.828 -12.594 -13.125 1 89.81 313 MET B CA 1
ATOM 4793 C C . MET B 1 313 ? -13.484 -13.867 -13.648 1 89.81 313 MET B C 1
ATOM 4795 O O . MET B 1 313 ? -13.602 -14.852 -12.93 1 89.81 313 MET B O 1
ATOM 4799 N N . SER B 1 314 ? -13.836 -13.773 -14.898 1 88.69 314 SER B N 1
ATOM 4800 C CA . SER B 1 314 ? -14.484 -14.938 -15.5 1 88.69 314 SER B CA 1
ATOM 4801 C C . SER B 1 314 ? -13.461 -15.906 -16.078 1 88.69 314 SER B C 1
ATOM 4803 O O . SER B 1 314 ? -13.812 -17 -16.516 1 88.69 314 SER B O 1
ATOM 4805 N N . GLY B 1 315 ? -12.258 -15.523 -16.109 1 87.56 315 GLY B N 1
ATOM 4806 C CA . GLY B 1 315 ? -11.203 -16.391 -16.609 1 87.56 315 GLY B CA 1
ATOM 4807 C C . GLY B 1 315 ? -11.039 -16.328 -18.109 1 87.56 315 GLY B C 1
ATOM 4808 O O . GLY B 1 315 ? -10.391 -17.172 -18.703 1 87.56 315 GLY B O 1
ATOM 4809 N N . GLN B 1 316 ? -11.562 -15.328 -18.75 1 91.19 316 GLN B N 1
ATOM 4810 C CA . GLN B 1 316 ? -11.531 -15.219 -20.203 1 91.19 316 GLN B CA 1
ATOM 4811 C C . GLN B 1 316 ? -10.297 -14.445 -20.672 1 91.19 316 GLN B C 1
ATOM 4813 O O . GLN B 1 316 ? -9.922 -14.523 -21.844 1 91.19 316 GLN B O 1
ATOM 4818 N N . VAL B 1 317 ? -9.75 -13.688 -19.797 1 92.12 317 VAL B N 1
ATOM 4819 C CA . VAL B 1 317 ? -8.57 -12.883 -20.125 1 92.12 317 VAL B CA 1
ATOM 4820 C C . VAL B 1 317 ? -7.461 -13.164 -19.109 1 92.12 317 VAL B C 1
ATOM 4822 O O . VAL B 1 317 ? -7.723 -13.312 -17.922 1 92.12 317 VAL B O 1
ATOM 4825 N N . ARG B 1 318 ? -6.289 -13.281 -19.594 1 93.94 318 ARG B N 1
ATOM 4826 C CA . ARG B 1 318 ? -5.098 -13.398 -18.766 1 93.94 318 ARG B CA 1
ATOM 4827 C C . ARG B 1 318 ? -4.242 -12.141 -18.844 1 93.94 318 ARG B C 1
ATOM 4829 O O . ARG B 1 318 ? -3.877 -11.703 -19.938 1 93.94 318 ARG B O 1
ATOM 4836 N N . LEU B 1 319 ? -3.947 -11.641 -17.719 1 94.06 319 LEU B N 1
ATOM 4837 C CA . LEU B 1 319 ? -3.076 -10.477 -17.688 1 94.06 319 LEU B CA 1
ATOM 4838 C C . LEU B 1 319 ? -1.618 -10.875 -17.875 1 94.06 319 LEU B C 1
ATOM 4840 O O . LEU B 1 319 ? -1.221 -11.977 -17.484 1 94.06 319 LEU B O 1
ATOM 4844 N N . VAL B 1 320 ? -0.841 -9.891 -18.531 1 91.12 320 VAL B N 1
ATOM 4845 C CA . VAL B 1 320 ? 0.559 -10.203 -18.797 1 91.12 320 VAL B CA 1
ATOM 4846 C C . VAL B 1 320 ? 1.424 -8.977 -18.516 1 91.12 320 VAL B C 1
ATOM 4848 O O . VAL B 1 320 ? 0.99 -7.84 -18.734 1 91.12 320 VAL B O 1
#

InterPro domains:
  IPR008591 GINS complex subunit Sld5 [PTHR21206] (73-320)
  IPR021151 GINS subunit, domain A [PF05916] (121-170)
  IPR031633 DNA replication complex GINS protein SLD5, C-terminal [PF16922] (265-320)
  IPR031633 DNA replication complex GINS protein SLD5, C-terminal [cd21692] (265-320)
  IPR036224 GINS, helical bundle-like domain superfamily [SSF158573] (73-251)
  IPR038749 GINS complex protein Sld5, alpha-helical domain [cd11711] (77-169)

Sequence (640 aa):
MFFEDNLNDTLEDESLLHDGDGPVQPLSQASDGGASSGAPSLGRSGTSLPFDGSFLSGVAATPIGNGSGVPNTAAAAIQLLMEATSNERFSPEVLPYPASTVNAVTGLLRTMQQRVARRVEEEKRTQARSLLPFRPSDIMHLELQRIQFFLCELLRCRLRKINQLCLSLWYEGQAAQQRQRRSATAAAEDEEGTAAAAASSSLLPEVSVPQRRNLSPREVFVADRLAETVHRAVLESGLQSAPAPLQHLVPHPPDAEGLEVLSEPNLGAYVFGVALEDLGVVNLGEGVQDASRAINAGELFLTPYHNFRPFVMSGQVRLVMFFEDNLNDTLEDESLLHDGDGPVQPLSQASDGGASSGAPSLGRSGTSLPFDGSFLSGVAATPIGNGSGVPNTAAAAIQLLMEATSNERFSPEVLPYPASTVNAVTGLLRTMQQRVARRVEEEKRTQARSLLPFRPSDIMHLELQRIQFFLCELLRCRLRKINQLCLSLWYEGQAAQQRQRRSATAAAEDEEGTAAAAASSSLLPEVSVPQRRNLSPREVFVADRLAETVHRAVLESGLQSAPAPLQHLVPHPPDAEGLEVLSEPNLGAYVFGVALEDLGVVNLGEGVQDASRAINAGELFLTPYHNFRPFVMSGQVRLV

Organism: Leptomonas pyrrhocoris (NCBI:txid157538)

Nearest PDB structures (foldseek):
  8q6o-assembly1_K  TM=8.148E-01  e=1.979E-12  Xenopus laevis
  8p63-assembly1_D  TM=6.814E-01  e=3.568E-11  Saccharomyces cerevisiae
  2lsm-assembly1_A  TM=7.190E-01  e=6.122E-02  Lambdavirus lambda
  2yf3-assembly3_E  TM=3.855E-01  e=1.168E+00  Deinococcus radiodurans R1 = ATCC 13939 = DSM 20539
  5hzz-assembly2_D  TM=3.979E-01  e=2.059E+00  Deinococcus radiodurans R1 = ATCC 13939 = DSM 20539

Solvent-accessible surface area (backbone atoms only — not comparable to full-atom values): 38214 Å² total; per-residue (Å²): 129,82,84,66,68,90,70,64,90,75,75,75,89,75,77,80,74,80,75,81,84,76,88,72,81,74,86,75,88,78,84,73,84,70,82,74,75,72,75,75,78,76,72,81,71,78,71,74,68,75,70,67,69,51,66,83,50,60,73,57,70,71,83,70,86,83,72,80,90,65,64,66,58,54,56,47,31,52,51,49,40,52,45,50,27,34,32,47,63,62,40,63,54,74,59,66,58,58,58,69,46,53,50,51,43,54,53,48,50,54,55,49,53,52,51,41,55,51,45,48,54,49,50,65,72,58,66,59,73,61,87,50,99,59,50,74,48,55,57,50,46,50,51,50,51,51,54,51,45,44,55,47,50,35,50,48,43,50,51,52,52,38,59,48,30,10,57,38,40,42,48,51,53,52,41,52,52,51,51,52,50,47,52,50,46,46,59,51,26,66,70,69,67,70,67,73,78,74,69,71,68,72,73,65,81,76,71,93,76,81,48,60,86,23,46,46,76,69,51,48,52,50,26,44,52,50,32,50,50,52,51,50,51,46,37,71,73,56,36,64,80,42,61,75,64,61,58,53,83,56,63,38,77,87,81,34,56,54,74,81,68,43,62,69,64,57,50,70,44,73,36,38,31,30,25,72,40,67,67,43,76,39,66,64,46,94,81,51,91,66,32,64,39,74,41,48,54,67,42,75,47,77,40,40,34,63,60,45,45,67,37,44,75,69,64,40,34,40,36,100,134,84,82,67,70,90,71,66,87,78,77,70,84,72,70,83,71,78,72,82,73,78,81,81,77,83,84,74,84,69,83,72,83,72,84,76,78,72,76,76,77,77,73,81,71,78,70,74,71,75,71,68,70,53,66,81,53,59,73,58,70,71,79,75,73,79,79,75,83,64,62,65,58,53,55,47,32,51,51,48,41,51,46,52,27,35,31,46,64,62,40,64,53,74,58,66,60,58,58,70,46,52,53,52,42,53,52,50,50,54,54,49,52,52,50,42,54,53,45,48,53,50,49,63,71,59,65,60,73,61,89,48,100,60,52,73,48,53,57,51,46,51,52,50,50,50,54,50,45,45,54,47,49,36,51,48,44,50,51,52,51,38,57,49,31,11,57,39,41,42,49,51,53,52,41,52,52,51,50,51,51,47,52,50,46,47,60,51,28,68,69,70,68,69,69,75,76,74,67,72,68,71,74,64,82,77,72,93,75,80,48,59,86,23,47,45,74,67,52,48,52,49,26,42,52,49,31,50,50,51,52,50,50,45,36,72,72,54,35,65,80,42,60,77,64,62,58,52,82,56,62,38,78,88,81,35,56,54,75,81,70,45,63,69,63,57,49,70,43,73,36,39,34,31,24,72,40,69,66,42,76,40,66,65,45,94,82,50,89,67,31,64,39,73,40,48,54,68,42,73,45,75,40,38,34,61,63,45,46,66,36,43,75,70,63,40,34,40,36,99

Foldseek 3Di:
DPPPDDPDDPDDDPPDPDDDDDDDDDDDDDDDDPPPPPVPPPDPPPPPVPPVPCVVVPPPPDPPDDDDDPPVLQVVLLVVLLLLLQQLQFPLAQAADPPVSLVSLVVVLVVLVVVLVVQVVVCVVVVPPPPDPDDPSRVSVVVSVVSVVSSVSSVVSNLVNLLQQLQVLLVQVVLVVVVVVLVVVVVVVVVVVPNPPSPPPPRADHDPDHRNNRDDPVSSVVSPVSNVVVLVVQCVVPLVPPDPQSSDQQDDPDVDDHRVSGDDGDQQDKFKKFFQAWPQWFQLDPDDPCRTDTHHHGDIDIGRNNRCVVVVNVVGMGTD/DPPDDDPDDPPPPPDDPDDDDDDCPDDDDPDDDPPPPPPPPPDPPPPPPPPVLCVVVPPPPDPPPDDDPPPVLQVVLLVVLLLLLQQLQFPLAQAADPPVSLVSLVVVLVVLVVVLVVQVVVCVVVVPPPPDPDDPSRVSVVVSVVSVVSSVSSVVSNLVNLLQQLQVLLVQVVLVVVVVVLVVVVVVVVVVVPPPPSPPPPRADHDPDHRNNRDDPVSSVVSPVSNVVVLVVQCVVPLVPPDPQSSDQQDDPDPDDHRVSGDDGDQQDKFKKFFQAWPQWFQLDPDDPCRTDTDHHGDIDIGRNNSCVVVVNVVGMGTD

pLDDT: mean 70.2, std 27.47, range [16.14, 96.31]

Radius of gyration: 32.5 Å; Cα contacts (8 Å, |Δi|>4): 602; chains: 2; bounding box: 100×96×79 Å

Secondary structure (DSSP, 8-state):
-TTSS-----------------------------------------------TTTTTS----------SSHHHHHHHHHHHHHHHHHHHH-SSPPPP-HHHHHHHHHHHHHHHHHHHHHHHHHHHHT---SSSS-HHHHHHHHHHHHHHHHHHHHHHHHHHHHHTHHHHHHHHHHHHHHHHHHHHHHHHHHHT--SGGGSS--PPPPSS--GGGS-HHHHHHHHHHHHHHHHHHHHTTGGGS-GGGS-SS--TTTS--GGGS----TT-EEEEEESS--EEEE--TTSS-SEEEE-TT-EEEEEHHHHHHHHHTTSEEE-/--SSSTT---------------------------------------------TTTTTS----------SSHHHHHHHHHHHHHHHHHHHH-SSPPPP-HHHHHHHHHHHHHHHHHHHHHHHHHHHHT---SSSS-HHHHHHHHHHHHHHHHHHHHHHHHHHHHHTHHHHHHHHHHHHHHHHHHHHHHHHHHHS--GGGGSS--PPPPSS--GGGS-HHHHHHHHHHHHHHHHHHHHTTGGGS-GGGS-SS--TTTS--GGGS----TT-EEEEEESS--EEEE--TTSS-SEEEE-TT-EEEEEHHHHHHHHHTTSEEE-